Protein AF-A0A2A2Q974-F1 (afdb_monomer)

Secondary structure (DSSP, 8-state):
--------------HHHHHHHHHHHHHHHHHHHHHHHHHHHHHHHHHHHHHHHTHHHHHHHHHHHHHHHHHHHHHHHHHHH--TTTHHHHHHHHHHHHHHHHHHHHHHHTT---HHHHHHHHHHHHHHHHHHHHHHHHHHHHHTT-HHHHHHHIIIIIHHHHHHHHHHHHHHHHHHHHHHHHHHHHHHHHHHHHHHHHHHHHHHHHHHHHHHHHHHHHHHHHHHHHHHHHHHHHHHHHHHHHHHHHHHHHHHHHHHHHHHHHHHHHHHHHHHHHHHHHHHHHHHHHHHHHHHHHHHHHHHHHHHHHHHHHHHHHHHHHHHHHHHHHHHHHHHHHHHHHHHHHHHHHHHHTGGGGHHHHHHHHHHHHHHHHHHHHHHHHHHHHHHHHHHHHHHHHHHHHHHHHHHHHHHHHHHHHHHHHHHHHHHHHHHHHHHHHHHHHHHHHHHHHHHHHHHHHHHHHHHHHHHHHHHHHHHHHHHHHHHT-----------------------------PPPPP----------------------------------

Solvent-accessible surface area (backbone atoms only — not comparable to full-atom values): 29443 Å² total; per-residue (Å²): 136,85,81,81,78,80,79,78,78,68,84,76,75,49,73,67,56,50,53,51,49,45,52,50,53,48,51,52,48,53,50,54,52,52,53,53,53,51,54,46,49,54,53,45,51,52,47,52,51,48,41,67,60,39,34,51,56,48,46,54,52,50,53,53,50,50,52,46,52,54,48,52,56,49,49,56,56,49,54,70,73,45,54,89,85,52,40,68,59,52,52,52,52,48,54,49,48,56,51,48,46,52,49,54,52,54,57,51,60,74,58,62,78,52,70,69,59,49,53,53,48,55,54,39,52,54,31,45,51,52,22,52,52,36,47,51,56,31,53,54,27,48,76,70,68,36,56,72,63,20,53,54,37,44,77,40,57,27,47,53,26,46,50,53,33,52,55,44,52,52,50,52,46,54,48,28,50,50,52,44,52,50,45,51,51,50,43,52,53,47,51,53,52,43,52,53,50,52,51,53,50,51,53,50,45,51,52,53,46,53,53,44,49,53,53,48,53,53,57,49,41,60,50,51,53,52,51,39,48,51,51,38,55,49,23,53,50,44,29,52,53,17,53,51,47,24,53,51,17,52,51,43,30,51,50,26,53,54,48,50,54,53,49,52,54,49,49,55,51,47,53,52,50,40,53,48,24,51,50,45,27,54,48,25,55,51,52,41,53,52,35,52,53,52,34,54,52,31,54,49,50,31,52,53,32,51,53,49,32,52,52,32,51,49,52,33,52,53,36,56,51,49,43,51,52,37,49,51,49,32,52,50,19,51,52,44,30,53,52,19,49,54,44,28,53,53,16,62,71,53,46,87,83,16,54,72,52,27,54,53,17,50,51,48,25,52,50,19,51,52,48,30,52,53,27,52,56,49,39,55,52,36,53,52,48,38,53,52,30,53,51,48,32,54,52,30,53,51,50,30,54,50,29,54,49,48,38,54,52,37,49,54,50,41,54,54,32,52,50,50,27,50,53,21,50,52,48,37,55,50,47,52,52,49,50,54,52,52,57,53,49,49,54,50,34,52,51,46,27,52,51,16,53,53,45,22,53,52,18,54,51,47,27,50,51,21,52,52,52,39,52,51,38,51,54,51,32,57,74,62,64,53,70,76,73,75,69,77,73,79,75,86,76,78,74,72,78,78,71,82,79,76,81,83,74,81,75,77,82,78,78,83,79,84,87,85,82,91,80,89,83,89,90,83,84,90,80,88,89,80,89,86,88,79,85,90,80,88,76,91,74,93,78,80,87,84,79,87,133

Structure (mmCIF, N/CA/C/O backbone):
data_AF-A0A2A2Q974-F1
#
_entry.id   AF-A0A2A2Q974-F1
#
loop_
_atom_site.group_PDB
_atom_site.id
_atom_site.type_symbol
_atom_site.label_atom_id
_atom_site.label_alt_id
_atom_site.label_comp_id
_atom_site.label_asym_id
_atom_site.label_entity_id
_atom_site.label_seq_id
_atom_site.pdbx_PDB_ins_code
_atom_site.Cartn_x
_atom_site.Cartn_y
_atom_site.Cartn_z
_atom_site.occupancy
_atom_site.B_iso_or_equiv
_atom_site.auth_seq_id
_atom_site.auth_comp_id
_atom_site.auth_asym_id
_atom_site.auth_atom_id
_atom_site.pdbx_PDB_model_num
ATOM 1 N N . MET A 1 1 ? 12.291 27.257 -4.466 1.00 40.25 1 MET A N 1
ATOM 2 C CA . MET A 1 1 ? 13.608 27.524 -5.086 1.00 40.25 1 MET A CA 1
ATOM 3 C C . MET A 1 1 ? 13.602 26.882 -6.474 1.00 40.25 1 MET A C 1
ATOM 5 O O . MET A 1 1 ? 13.848 25.695 -6.613 1.00 40.25 1 MET A O 1
ATOM 9 N N . THR A 1 2 ? 13.145 27.624 -7.482 1.00 36.03 2 THR A N 1
ATOM 10 C CA . THR A 1 2 ? 12.893 27.143 -8.851 1.00 36.03 2 THR A CA 1
ATOM 11 C C . THR A 1 2 ? 14.175 27.182 -9.679 1.00 36.03 2 THR A C 1
ATOM 13 O O . THR A 1 2 ? 14.585 28.243 -10.152 1.00 36.03 2 THR A O 1
ATOM 16 N N . LEU A 1 3 ? 14.817 26.025 -9.848 1.00 39.03 3 LEU A N 1
ATOM 17 C CA . LEU A 1 3 ? 15.963 25.846 -10.739 1.00 39.03 3 LEU A CA 1
ATOM 18 C C . LEU A 1 3 ? 15.490 25.863 -12.199 1.00 39.03 3 LEU A C 1
ATOM 20 O O . LEU A 1 3 ? 14.920 24.901 -12.708 1.00 39.03 3 LEU A O 1
ATOM 24 N N . ARG A 1 4 ? 15.740 26.987 -12.875 1.00 38.50 4 ARG A N 1
ATOM 25 C CA . ARG A 1 4 ? 15.655 27.132 -14.333 1.00 38.50 4 ARG A CA 1
ATOM 26 C C . ARG A 1 4 ? 16.739 26.250 -14.969 1.00 38.50 4 ARG A C 1
ATOM 28 O O . ARG A 1 4 ? 17.903 26.637 -15.011 1.00 38.50 4 ARG A O 1
ATOM 35 N N . GLN A 1 5 ? 16.364 25.072 -15.466 1.00 41.66 5 GLN A N 1
ATOM 36 C CA . GLN A 1 5 ? 17.206 24.307 -16.386 1.00 41.66 5 GLN A CA 1
ATOM 37 C C . GLN A 1 5 ? 17.213 25.007 -17.747 1.00 41.66 5 GLN A C 1
ATOM 39 O O . GLN A 1 5 ? 16.210 25.057 -18.457 1.00 41.66 5 GLN A O 1
ATOM 44 N N . THR A 1 6 ? 18.362 25.564 -18.111 1.00 40.44 6 THR A N 1
ATOM 45 C CA . THR A 1 6 ? 18.659 26.034 -19.461 1.00 40.44 6 THR A CA 1
ATOM 46 C C . THR A 1 6 ? 18.833 24.820 -20.376 1.00 40.44 6 THR A C 1
ATOM 48 O O . THR A 1 6 ? 19.889 24.194 -20.438 1.00 40.44 6 THR A O 1
ATOM 51 N N . SER A 1 7 ? 17.773 24.456 -21.097 1.00 39.75 7 SER A N 1
ATOM 52 C CA . SER A 1 7 ? 17.833 23.449 -22.154 1.00 39.75 7 SER A CA 1
ATOM 53 C C . SER A 1 7 ? 18.648 23.994 -23.330 1.00 39.75 7 SER A C 1
ATOM 55 O O . SER A 1 7 ? 18.112 24.672 -24.208 1.00 39.75 7 SER A O 1
ATOM 57 N N . SER A 1 8 ? 19.952 23.707 -23.363 1.00 40.97 8 SER A N 1
ATOM 58 C CA . SER A 1 8 ? 20.719 23.827 -24.603 1.00 40.97 8 SER A CA 1
ATOM 59 C C . SER A 1 8 ? 20.231 22.739 -25.564 1.00 40.97 8 SER A C 1
ATOM 61 O O . SER A 1 8 ? 20.588 21.563 -25.482 1.00 40.97 8 SER A O 1
ATOM 63 N N . THR A 1 9 ? 19.336 23.122 -26.467 1.00 42.88 9 THR A N 1
ATOM 64 C CA . THR A 1 9 ? 18.876 22.308 -27.592 1.00 42.88 9 THR A CA 1
ATOM 65 C C . THR A 1 9 ? 20.004 22.185 -28.612 1.00 42.88 9 THR A C 1
ATOM 67 O O . THR A 1 9 ? 19.962 22.729 -29.713 1.00 42.88 9 THR A O 1
ATOM 70 N N . SER A 1 10 ? 21.050 21.434 -28.255 1.00 47.22 10 SER A N 1
ATOM 71 C CA . SER A 1 10 ? 21.909 20.836 -29.271 1.00 47.22 10 SER A CA 1
ATOM 72 C C . SER A 1 10 ? 21.010 19.945 -30.127 1.00 47.22 10 SER A C 1
ATOM 74 O O . SER A 1 10 ? 20.314 19.066 -29.621 1.00 47.22 10 SER A O 1
ATOM 76 N N . ARG A 1 11 ? 20.929 20.248 -31.422 1.00 54.28 11 ARG A N 1
ATOM 77 C CA . ARG A 1 11 ? 20.087 19.542 -32.390 1.00 54.28 11 ARG A CA 1
ATOM 78 C C . ARG A 1 11 ? 20.587 18.098 -32.470 1.00 54.28 11 ARG A C 1
ATOM 80 O O . ARG A 1 11 ? 21.534 17.800 -33.194 1.00 54.28 11 ARG A O 1
ATOM 87 N N . THR A 1 12 ? 20.026 17.210 -31.655 1.00 67.12 12 THR A N 1
ATOM 88 C CA . THR A 1 12 ? 20.471 15.822 -31.559 1.00 67.12 12 THR A CA 1
ATOM 89 C C . THR A 1 12 ? 20.022 15.087 -32.813 1.00 67.12 12 THR A C 1
ATOM 91 O O . THR A 1 12 ? 18.845 14.826 -33.039 1.00 67.12 12 THR A O 1
ATOM 94 N N . TRP A 1 13 ? 20.979 14.765 -33.679 1.00 74.75 13 TRP A N 1
ATOM 95 C CA . TRP A 1 13 ? 20.708 13.972 -34.872 1.00 74.75 13 TRP A CA 1
ATOM 96 C C . TRP A 1 13 ? 20.152 12.602 -34.475 1.00 74.75 13 TRP A C 1
ATOM 98 O O . TRP A 1 13 ? 20.761 11.907 -33.650 1.00 74.75 13 TRP A O 1
ATOM 108 N N . THR A 1 14 ? 19.035 12.204 -35.088 1.00 84.19 14 THR A N 1
ATOM 109 C CA . THR A 1 14 ? 18.450 10.864 -34.924 1.00 84.19 14 THR A CA 1
ATOM 110 C C . THR A 1 14 ? 19.392 9.788 -35.473 1.00 84.19 14 THR A C 1
ATOM 112 O O . THR A 1 14 ? 20.227 10.074 -36.333 1.00 84.19 14 THR A O 1
ATOM 115 N N . ILE A 1 15 ? 19.256 8.535 -35.019 1.00 82.31 15 ILE A N 1
ATOM 116 C CA . ILE A 1 15 ? 20.049 7.409 -35.554 1.00 82.31 15 ILE A CA 1
ATOM 117 C C . ILE A 1 15 ? 19.861 7.299 -37.077 1.00 82.31 15 ILE A C 1
ATOM 119 O O . ILE A 1 15 ? 20.847 7.185 -37.804 1.00 82.31 15 ILE A O 1
ATOM 123 N N . LYS A 1 16 ? 18.621 7.456 -37.565 1.00 85.38 16 LYS A N 1
ATOM 124 C CA . LYS A 1 16 ? 18.297 7.498 -38.999 1.00 85.38 16 LYS A CA 1
ATOM 125 C C . LYS A 1 16 ? 19.097 8.576 -39.732 1.00 85.38 16 LYS A C 1
ATOM 127 O O . LYS A 1 16 ? 19.709 8.281 -40.752 1.00 85.38 16 LYS A O 1
ATOM 132 N N . SER A 1 17 ? 19.134 9.803 -39.207 1.00 83.62 17 SER A N 1
ATOM 133 C CA . SER A 1 17 ? 19.871 10.916 -39.823 1.00 83.62 17 SER A CA 1
ATOM 134 C C . SER A 1 17 ? 21.378 10.650 -39.884 1.00 83.62 17 SER A C 1
ATOM 136 O O . SER A 1 17 ? 22.016 10.993 -40.873 1.00 83.62 17 SER A O 1
ATOM 138 N N . ARG A 1 18 ? 21.951 10.012 -38.855 1.00 83.19 18 ARG A N 1
ATOM 139 C CA . ARG A 1 18 ? 23.387 9.678 -38.811 1.00 83.19 18 ARG A CA 1
ATOM 140 C C . ARG A 1 18 ? 23.758 8.618 -39.843 1.00 83.19 18 ARG A C 1
ATOM 142 O O . ARG A 1 18 ? 24.744 8.783 -40.552 1.00 83.19 18 ARG A O 1
ATOM 149 N N . ILE A 1 19 ? 22.954 7.558 -39.942 1.00 86.56 19 ILE A N 1
ATOM 150 C CA . ILE A 1 19 ? 23.155 6.486 -40.925 1.00 86.56 19 ILE A CA 1
ATOM 151 C C . ILE A 1 19 ? 22.979 7.035 -42.345 1.00 86.56 19 ILE A C 1
ATOM 153 O O . ILE A 1 19 ? 23.847 6.824 -43.188 1.00 86.56 19 ILE A O 1
ATOM 157 N N . ALA A 1 20 ? 21.909 7.799 -42.594 1.00 86.06 20 ALA A N 1
ATOM 158 C CA . ALA A 1 20 ? 21.646 8.404 -43.899 1.00 86.06 20 ALA A CA 1
ATOM 159 C C . ALA A 1 20 ? 22.788 9.327 -44.350 1.00 86.06 20 ALA A C 1
ATOM 161 O O . ALA A 1 20 ? 23.184 9.281 -45.509 1.00 86.06 20 ALA A O 1
ATOM 162 N N . PHE A 1 21 ? 23.359 10.116 -43.436 1.00 85.81 21 PHE A N 1
ATOM 163 C CA . PHE A 1 21 ? 24.508 10.970 -43.739 1.00 85.81 21 PHE A CA 1
ATOM 164 C C . PHE A 1 21 ? 25.777 10.174 -44.047 1.00 85.81 21 PHE A C 1
ATOM 166 O O . PHE A 1 21 ? 26.492 10.520 -44.982 1.00 85.81 21 PHE A O 1
ATOM 173 N N . GLY A 1 22 ? 26.028 9.081 -43.319 1.00 84.94 22 GLY A N 1
ATOM 174 C CA . GLY A 1 22 ? 27.122 8.160 -43.632 1.00 84.94 22 GLY A CA 1
ATOM 175 C C . GLY A 1 22 ? 27.009 7.592 -45.048 1.00 84.94 22 GLY A C 1
ATOM 176 O O . GLY A 1 22 ? 27.948 7.712 -45.830 1.00 84.94 22 GLY A O 1
ATOM 177 N N . PHE A 1 23 ? 25.842 7.046 -45.406 1.00 87.25 23 PHE A N 1
ATOM 178 C CA . PHE A 1 23 ? 25.598 6.504 -46.749 1.00 87.25 23 PHE A CA 1
ATOM 179 C C . PHE A 1 23 ? 25.641 7.574 -47.844 1.00 87.25 23 PHE A C 1
ATOM 181 O O . PHE A 1 23 ? 26.227 7.333 -48.897 1.00 87.25 23 PHE A O 1
ATOM 188 N N . ALA A 1 24 ? 25.071 8.757 -47.599 1.00 87.12 24 ALA A N 1
ATOM 189 C CA . ALA A 1 24 ? 25.131 9.869 -48.543 1.00 87.12 24 ALA A CA 1
ATOM 190 C C . ALA A 1 24 ? 26.581 10.313 -48.796 1.00 87.12 24 ALA A C 1
ATOM 192 O O . ALA A 1 24 ? 26.959 10.528 -49.943 1.00 87.12 24 ALA A O 1
ATOM 193 N N . GLY A 1 25 ? 27.410 10.383 -47.748 1.00 83.06 25 GLY A N 1
ATOM 194 C CA . GLY A 1 25 ? 28.831 10.711 -47.871 1.00 83.06 25 GLY A CA 1
ATOM 195 C C . GLY A 1 25 ? 29.598 9.709 -48.737 1.00 83.06 25 GLY A C 1
ATOM 196 O O . GLY A 1 25 ? 30.344 10.116 -49.625 1.00 83.06 25 GLY A O 1
ATOM 197 N N . VAL A 1 26 ? 29.367 8.407 -48.533 1.00 85.56 26 VAL A N 1
ATOM 198 C CA . VAL A 1 26 ? 29.970 7.349 -49.364 1.00 85.56 26 VAL A CA 1
ATOM 199 C C . VAL A 1 26 ? 29.505 7.465 -50.816 1.00 85.56 26 VAL A C 1
ATOM 201 O O . VAL A 1 26 ? 30.330 7.454 -51.723 1.00 85.56 26 VAL A O 1
ATOM 204 N N . MET A 1 27 ? 28.202 7.648 -51.043 1.00 86.88 27 MET A N 1
ATOM 205 C CA . MET A 1 27 ? 27.628 7.754 -52.388 1.00 86.88 27 MET A CA 1
ATOM 206 C C . MET A 1 27 ? 28.193 8.949 -53.167 1.00 86.88 27 MET A C 1
ATOM 208 O O . MET A 1 27 ? 28.569 8.799 -54.327 1.00 86.88 27 MET A O 1
ATOM 212 N N . VAL A 1 28 ? 28.311 10.117 -52.527 1.00 86.75 28 VAL A N 1
ATOM 213 C CA . VAL A 1 28 ? 28.913 11.314 -53.139 1.00 86.75 28 VAL A CA 1
ATOM 214 C C . VAL A 1 28 ? 30.382 11.072 -53.492 1.00 86.75 28 VAL A C 1
ATOM 216 O O . VAL A 1 28 ? 30.805 11.428 -54.591 1.00 86.75 28 VAL A O 1
ATOM 219 N N . ALA A 1 29 ? 31.152 10.425 -52.609 1.00 82.94 29 ALA A N 1
ATOM 220 C CA . ALA A 1 29 ? 32.548 10.089 -52.886 1.00 82.94 29 ALA A CA 1
ATOM 221 C C . ALA A 1 29 ? 32.683 9.123 -54.077 1.00 82.94 29 ALA A C 1
ATOM 223 O O . ALA A 1 29 ? 33.518 9.339 -54.954 1.00 82.94 29 ALA A O 1
ATOM 224 N N . THR A 1 30 ? 31.832 8.095 -54.159 1.00 85.44 30 THR A N 1
ATOM 225 C CA . THR A 1 30 ? 31.823 7.150 -55.286 1.00 85.44 30 THR A CA 1
ATOM 226 C C . THR A 1 30 ? 31.438 7.828 -56.602 1.00 85.44 30 THR A C 1
ATOM 228 O O . THR A 1 30 ? 32.096 7.600 -57.616 1.00 85.44 30 THR A O 1
ATOM 231 N N . LEU A 1 31 ? 30.420 8.697 -56.598 1.00 88.06 31 LEU A N 1
ATOM 232 C CA . LEU A 1 31 ? 30.006 9.448 -57.788 1.00 88.06 31 LEU A CA 1
ATOM 233 C C . LEU A 1 31 ? 31.107 10.395 -58.282 1.00 88.06 31 LEU A C 1
ATOM 235 O O . LEU A 1 31 ? 31.348 10.470 -59.485 1.00 88.06 31 LEU A O 1
ATOM 239 N N . ALA A 1 32 ? 31.811 11.072 -57.370 1.00 84.75 32 ALA A N 1
ATOM 240 C CA . ALA A 1 32 ? 32.927 11.948 -57.721 1.00 84.75 32 ALA A CA 1
ATOM 241 C C . ALA A 1 32 ? 34.085 11.178 -58.382 1.00 84.75 32 ALA A C 1
ATOM 243 O O . ALA A 1 32 ? 34.639 11.641 -59.381 1.00 84.75 32 ALA A O 1
ATOM 244 N N . LEU A 1 33 ? 34.419 9.983 -57.875 1.00 84.94 33 LEU A N 1
ATOM 245 C CA . LEU A 1 33 ? 35.427 9.111 -58.490 1.00 84.94 33 LEU A CA 1
ATOM 246 C C . LEU A 1 33 ? 34.997 8.625 -59.877 1.00 84.94 33 LEU A C 1
ATOM 248 O O . LEU A 1 33 ? 35.803 8.651 -60.806 1.00 84.94 33 LEU A O 1
ATOM 252 N N . GLY A 1 34 ? 33.729 8.230 -60.028 1.00 85.62 34 GLY A N 1
ATOM 253 C CA . GLY A 1 34 ? 33.171 7.815 -61.315 1.00 85.62 34 GLY A CA 1
ATOM 254 C C . GLY A 1 34 ? 33.215 8.930 -62.363 1.00 85.62 34 GLY A C 1
ATOM 255 O O . GLY A 1 34 ? 33.666 8.701 -63.483 1.00 85.62 34 GLY A O 1
ATOM 256 N N . ALA A 1 35 ? 32.823 10.153 -61.990 1.00 86.69 35 ALA A N 1
ATOM 257 C CA . ALA A 1 35 ? 32.863 11.313 -62.881 1.00 86.69 35 ALA A CA 1
ATOM 258 C C . ALA A 1 35 ? 34.295 11.661 -63.325 1.00 86.69 35 ALA A C 1
ATOM 260 O O . ALA A 1 35 ? 34.532 11.935 -64.501 1.00 86.69 35 ALA A O 1
ATOM 261 N N . ALA A 1 36 ? 35.264 11.602 -62.408 1.00 83.06 36 ALA A N 1
ATOM 262 C CA . ALA A 1 36 ? 36.665 11.860 -62.730 1.00 83.06 36 ALA A CA 1
ATOM 263 C C . ALA A 1 36 ? 37.275 10.781 -63.641 1.00 83.06 36 ALA A C 1
ATOM 265 O O . ALA A 1 36 ? 38.030 11.110 -64.556 1.00 83.06 36 ALA A O 1
ATOM 266 N N . ALA A 1 37 ? 36.931 9.506 -63.429 1.00 84.25 37 ALA A N 1
ATOM 267 C CA . ALA A 1 37 ? 37.347 8.424 -64.319 1.00 84.25 37 ALA A CA 1
ATOM 268 C C . ALA A 1 37 ? 36.785 8.626 -65.735 1.00 84.25 37 ALA A C 1
ATOM 270 O O . ALA A 1 37 ? 37.525 8.520 -66.710 1.00 84.25 37 ALA A O 1
ATOM 271 N N . PHE A 1 38 ? 35.504 8.995 -65.843 1.00 87.19 38 PHE A N 1
ATOM 272 C CA . PHE A 1 38 ? 34.863 9.277 -67.128 1.00 87.19 38 PHE A CA 1
ATOM 273 C C . PHE A 1 38 ? 35.529 10.446 -67.870 1.00 87.19 38 PHE A C 1
ATOM 275 O O . PHE A 1 38 ? 35.791 10.348 -69.065 1.00 87.19 38 PHE A O 1
ATOM 282 N N . TYR A 1 39 ? 35.886 11.518 -67.155 1.00 85.62 39 TYR A N 1
ATOM 283 C CA . TYR A 1 39 ? 36.613 12.656 -67.729 1.00 85.62 39 TYR A CA 1
ATOM 284 C C . TYR A 1 39 ? 37.983 12.264 -68.307 1.00 85.62 39 TYR A C 1
ATOM 286 O O . TYR A 1 39 ? 38.376 12.750 -69.365 1.00 85.62 39 TYR A O 1
ATOM 294 N N . GLN A 1 40 ? 38.716 11.369 -67.639 1.00 83.88 40 GLN A N 1
ATOM 295 C CA . GLN A 1 40 ? 40.012 10.903 -68.141 1.00 83.88 40 GLN A CA 1
ATOM 296 C C . GLN A 1 40 ? 39.860 9.981 -69.358 1.00 83.88 40 GLN A C 1
ATOM 298 O O . GLN A 1 40 ? 40.668 10.079 -70.279 1.00 83.88 40 GLN A O 1
ATOM 303 N N . PHE A 1 41 ? 38.816 9.145 -69.405 1.00 85.62 41 PHE A N 1
ATOM 304 C CA . PHE A 1 41 ? 38.510 8.342 -70.594 1.00 85.62 41 PHE A CA 1
ATOM 305 C C . PHE A 1 41 ? 38.179 9.209 -71.812 1.00 85.62 41 PHE A C 1
ATOM 307 O O . PHE A 1 41 ? 38.731 8.960 -72.877 1.00 85.62 41 PHE A O 1
ATOM 314 N N . ASP A 1 42 ? 37.363 10.255 -71.650 1.00 86.81 42 ASP A N 1
ATOM 315 C CA . ASP A 1 42 ? 37.036 11.201 -72.731 1.00 86.81 42 ASP A CA 1
ATOM 316 C C . ASP A 1 42 ? 38.287 11.905 -73.290 1.00 86.81 42 ASP A C 1
ATOM 318 O O . ASP A 1 42 ? 38.416 12.106 -74.497 1.00 86.81 42 ASP A O 1
ATOM 322 N N . ARG A 1 43 ? 39.262 12.236 -72.432 1.00 83.81 43 ARG A N 1
ATOM 323 C CA . ARG A 1 43 ? 40.539 12.807 -72.886 1.00 83.81 43 ARG A CA 1
ATOM 324 C C . ARG A 1 43 ? 41.372 11.819 -73.696 1.00 83.81 43 ARG A C 1
ATOM 326 O O . ARG A 1 43 ? 41.928 12.214 -74.716 1.00 83.81 43 ARG A O 1
ATOM 333 N N . VAL A 1 44 ? 41.464 10.566 -73.251 1.00 86.50 44 VAL A N 1
ATOM 334 C CA . VAL A 1 44 ? 42.185 9.521 -73.993 1.00 86.50 44 VAL A CA 1
ATOM 335 C C . VAL A 1 44 ? 41.509 9.270 -75.340 1.00 86.50 44 VAL A C 1
ATOM 337 O O . VAL A 1 44 ? 42.194 9.269 -76.355 1.00 86.50 44 VAL A O 1
ATOM 340 N N . ASP A 1 45 ? 40.179 9.155 -75.364 1.00 86.25 45 ASP A N 1
ATOM 341 C CA . ASP A 1 45 ? 39.389 8.947 -76.584 1.00 86.25 45 ASP A CA 1
ATOM 342 C C . ASP A 1 45 ? 39.640 10.039 -77.636 1.00 86.25 45 ASP A C 1
ATOM 344 O O . ASP A 1 45 ? 39.917 9.738 -78.800 1.00 86.25 45 ASP A O 1
ATOM 348 N N . LYS A 1 46 ? 39.661 11.311 -77.217 1.00 86.12 46 LYS A N 1
ATOM 349 C CA . LYS A 1 46 ? 39.974 12.447 -78.099 1.00 86.12 46 LYS A CA 1
ATOM 350 C C . LYS A 1 46 ? 41.383 12.370 -78.685 1.00 86.12 46 LYS A C 1
ATOM 352 O O . LYS A 1 46 ? 41.541 12.559 -79.890 1.00 86.12 46 LYS A O 1
ATOM 357 N N . THR A 1 47 ? 42.400 12.076 -77.873 1.00 83.88 47 THR A N 1
ATOM 358 C CA . THR A 1 47 ? 43.788 11.985 -78.360 1.00 83.88 47 THR A CA 1
ATOM 359 C C . THR A 1 47 ? 44.004 10.752 -79.242 1.00 83.88 47 THR A C 1
ATOM 361 O O . THR A 1 47 ? 44.690 10.834 -80.259 1.00 83.88 47 THR A O 1
ATOM 364 N N . THR A 1 48 ? 43.377 9.618 -78.920 1.00 83.62 48 THR A N 1
ATOM 365 C CA . THR A 1 48 ? 43.409 8.412 -79.761 1.00 83.62 48 THR A CA 1
ATOM 366 C C . THR A 1 48 ? 42.708 8.644 -81.101 1.00 83.62 48 THR A C 1
ATOM 368 O O . THR A 1 48 ? 43.239 8.260 -82.140 1.00 83.62 48 THR A O 1
ATOM 371 N N . THR A 1 49 ? 41.562 9.328 -81.103 1.00 85.62 49 THR A N 1
ATOM 372 C CA . THR A 1 49 ? 40.847 9.704 -82.334 1.00 85.62 49 THR A CA 1
ATOM 373 C C . THR A 1 49 ? 41.673 10.664 -83.192 1.00 85.62 49 THR A C 1
ATOM 375 O O . THR A 1 49 ? 41.722 10.509 -84.410 1.00 85.62 49 THR A O 1
ATOM 378 N N . PHE A 1 50 ? 42.374 11.619 -82.572 1.00 84.31 50 PHE A N 1
ATOM 379 C CA . PHE A 1 50 ? 43.321 12.493 -83.268 1.00 84.31 50 PHE A CA 1
ATOM 380 C C . PHE A 1 50 ? 44.442 11.691 -83.948 1.00 84.31 50 PHE A C 1
ATOM 382 O O . PHE A 1 50 ? 44.700 11.890 -85.132 1.00 84.31 50 PHE A O 1
ATOM 389 N N . MET A 1 51 ? 45.049 10.725 -83.246 1.00 82.12 51 MET A N 1
ATOM 390 C CA . MET A 1 51 ? 46.070 9.847 -83.834 1.00 82.12 51 MET A CA 1
ATOM 391 C C . MET A 1 51 ? 45.548 9.020 -85.012 1.00 82.12 51 MET A C 1
ATOM 393 O O . MET A 1 51 ? 46.250 8.876 -86.012 1.00 82.12 51 MET A O 1
ATOM 397 N N . ALA A 1 52 ? 44.341 8.464 -84.886 1.00 82.31 52 ALA A N 1
ATOM 398 C CA . ALA A 1 52 ? 43.748 7.594 -85.896 1.00 82.31 52 ALA A CA 1
ATOM 399 C C . ALA A 1 52 ? 43.391 8.334 -87.193 1.00 82.31 52 ALA A C 1
ATOM 401 O O . ALA A 1 52 ? 43.426 7.725 -88.260 1.00 82.31 52 ALA A O 1
ATOM 402 N N . ASN A 1 53 ? 43.053 9.622 -87.101 1.00 80.56 53 ASN A N 1
ATOM 403 C CA . ASN A 1 53 ? 42.555 10.391 -88.239 1.00 80.56 53 ASN A CA 1
ATOM 404 C C . ASN A 1 53 ? 43.617 11.233 -88.949 1.00 80.56 53 ASN A C 1
ATOM 406 O O . ASN A 1 53 ? 43.394 11.559 -90.109 1.00 80.56 53 ASN A O 1
ATOM 410 N N . ASP A 1 54 ? 44.723 11.602 -88.291 1.00 76.00 54 ASP A N 1
ATOM 411 C CA . ASP A 1 54 ? 45.661 12.573 -88.873 1.00 76.00 54 ASP A CA 1
ATOM 412 C C . ASP A 1 54 ? 47.123 12.051 -88.932 1.00 76.00 54 ASP A C 1
ATOM 414 O O . ASP A 1 54 ? 47.504 11.556 -90.000 1.00 76.00 54 ASP A O 1
ATOM 418 N N . PRO A 1 55 ? 47.927 11.968 -87.845 1.00 77.88 55 PRO A N 1
ATOM 419 C CA . PRO A 1 55 ? 49.346 11.597 -87.966 1.00 77.88 55 PRO A CA 1
ATOM 420 C C . PRO A 1 55 ? 49.613 10.206 -88.565 1.00 77.88 55 PRO A C 1
ATOM 422 O O . PRO A 1 55 ? 50.618 9.998 -89.252 1.00 77.88 55 PRO A O 1
ATOM 425 N N . TYR A 1 56 ? 48.751 9.222 -88.270 1.00 80.56 56 TYR A N 1
ATOM 426 C CA . TYR A 1 56 ? 48.959 7.839 -88.711 1.00 80.56 56 TYR A CA 1
ATOM 427 C C . TYR A 1 56 ? 48.648 7.631 -90.202 1.00 80.56 56 TYR A C 1
ATOM 429 O O . TYR A 1 56 ? 49.564 7.215 -90.919 1.00 80.56 56 TYR A O 1
ATOM 437 N N . PRO A 1 57 ? 47.438 7.954 -90.715 1.00 82.25 57 PRO A N 1
ATOM 438 C CA . PRO A 1 57 ? 47.189 7.935 -92.157 1.00 82.25 57 PRO A CA 1
ATOM 439 C C . PRO A 1 57 ? 48.177 8.818 -92.918 1.00 82.25 57 PRO A C 1
ATOM 441 O O . PRO A 1 57 ? 48.620 8.443 -94.003 1.00 82.25 57 PRO A O 1
ATOM 444 N N . GLY A 1 58 ? 48.572 9.947 -92.320 1.00 80.62 58 GLY A N 1
ATOM 445 C CA . GLY A 1 58 ? 49.470 10.876 -92.975 1.00 80.62 58 GLY A CA 1
ATOM 446 C C . GLY A 1 58 ? 50.879 10.360 -93.199 1.00 80.62 58 GLY A C 1
ATOM 447 O O . GLY A 1 58 ? 51.423 10.468 -94.297 1.00 80.62 58 GLY A O 1
ATOM 448 N N . THR A 1 59 ? 51.436 9.683 -92.198 1.00 82.56 59 THR A N 1
ATOM 449 C CA . THR A 1 59 ? 52.735 9.015 -92.330 1.00 82.56 59 THR A CA 1
ATOM 450 C C . THR A 1 59 ? 52.702 7.949 -93.432 1.00 82.56 59 THR A C 1
ATOM 452 O O . THR A 1 59 ? 53.619 7.884 -94.246 1.00 82.56 59 THR A O 1
ATOM 455 N N . VAL A 1 60 ? 51.639 7.135 -93.494 1.00 84.19 60 VAL A N 1
ATOM 456 C CA . VAL A 1 60 ? 51.496 6.080 -94.518 1.00 84.19 60 VAL A CA 1
ATOM 457 C C . VAL A 1 60 ? 51.447 6.678 -95.924 1.00 84.19 60 VAL A C 1
ATOM 459 O O . VAL A 1 60 ? 52.170 6.229 -96.810 1.00 84.19 60 VAL A O 1
ATOM 462 N N . ALA A 1 61 ? 50.642 7.718 -96.124 1.00 82.75 61 ALA A N 1
ATOM 463 C CA . ALA A 1 61 ? 50.472 8.318 -97.439 1.00 82.75 61 ALA A CA 1
ATOM 464 C C . ALA A 1 61 ? 51.705 9.104 -97.918 1.00 82.75 61 ALA A C 1
ATOM 466 O O . ALA A 1 61 ? 51.983 9.136 -99.117 1.00 82.75 61 ALA A O 1
ATOM 467 N N . ILE A 1 62 ? 52.473 9.708 -97.003 1.00 85.00 62 ILE A N 1
ATOM 468 C CA . ILE A 1 62 ? 53.754 10.344 -97.342 1.00 85.00 62 ILE A CA 1
ATOM 469 C C . ILE A 1 62 ? 54.756 9.297 -97.848 1.00 85.00 62 ILE A C 1
ATOM 471 O O . ILE A 1 62 ? 55.374 9.533 -98.884 1.00 85.00 62 ILE A O 1
ATOM 475 N N . TYR A 1 63 ? 54.851 8.128 -97.200 1.00 84.62 63 TYR A N 1
ATOM 476 C CA . TYR A 1 63 ? 55.714 7.028 -97.659 1.00 84.62 63 TYR A CA 1
ATOM 477 C C . TYR A 1 63 ? 55.297 6.466 -99.025 1.00 84.62 63 TYR A C 1
ATOM 479 O O . TYR A 1 63 ? 56.147 6.176 -99.873 1.00 84.62 63 TYR A O 1
ATOM 487 N N . GLU A 1 64 ? 53.992 6.309 -99.266 1.00 86.12 64 GLU A N 1
ATOM 488 C CA . GLU A 1 64 ? 53.483 5.892 -100.579 1.00 86.12 64 GLU A CA 1
ATOM 489 C C . GLU A 1 64 ? 53.858 6.909 -101.664 1.00 86.12 64 GLU A C 1
ATOM 491 O O . GLU A 1 64 ? 54.337 6.534 -102.737 1.00 86.12 64 GLU A O 1
ATOM 496 N N . LEU A 1 65 ? 53.699 8.202 -101.370 1.00 85.31 65 LEU A N 1
ATOM 497 C CA . LEU A 1 65 ? 54.035 9.272 -102.299 1.00 85.31 65 LEU A CA 1
ATOM 498 C C . LEU A 1 65 ? 55.546 9.360 -102.559 1.00 85.31 65 LEU A C 1
ATOM 500 O O . LEU A 1 65 ? 55.948 9.484 -103.715 1.00 85.31 65 LEU A O 1
ATOM 504 N N . GLU A 1 66 ? 56.378 9.241 -101.521 1.00 87.12 66 GLU A N 1
ATOM 505 C CA . GLU A 1 66 ? 57.837 9.156 -101.652 1.00 87.12 66 GLU A CA 1
ATOM 506 C C . GLU A 1 66 ? 58.227 8.022 -102.603 1.00 87.12 66 GLU A C 1
ATOM 508 O O . GLU A 1 66 ? 58.980 8.233 -103.554 1.00 87.12 66 GLU A O 1
ATOM 513 N N . THR A 1 67 ? 57.654 6.834 -102.400 1.00 88.00 67 THR A N 1
ATOM 514 C CA . THR A 1 67 ? 57.928 5.649 -103.222 1.00 88.00 67 THR A CA 1
ATOM 515 C C . THR A 1 67 ? 57.596 5.896 -104.697 1.00 88.00 67 THR A C 1
ATOM 517 O O . THR A 1 67 ? 58.394 5.568 -105.577 1.00 88.00 67 THR A O 1
ATOM 520 N N . LEU A 1 68 ? 56.444 6.512 -104.987 1.00 89.19 68 LEU A N 1
ATOM 521 C CA . LEU A 1 68 ? 56.037 6.837 -106.358 1.00 89.19 68 LEU A CA 1
ATOM 522 C C . LEU A 1 68 ? 56.974 7.859 -107.016 1.00 89.19 68 LEU A C 1
ATOM 524 O O . LEU A 1 68 ? 57.358 7.684 -108.172 1.00 89.19 68 LEU A O 1
ATOM 528 N N . ILE A 1 69 ? 57.398 8.884 -106.276 1.00 88.69 69 ILE A N 1
ATOM 529 C CA . ILE A 1 69 ? 58.327 9.916 -106.761 1.00 88.69 69 ILE A CA 1
ATOM 530 C C . ILE A 1 69 ? 59.714 9.320 -107.044 1.00 88.69 69 ILE A C 1
ATOM 532 O O . ILE A 1 69 ? 60.334 9.629 -108.066 1.00 88.69 69 ILE A O 1
ATOM 536 N N . GLN A 1 70 ? 60.200 8.436 -106.169 1.00 89.12 70 GLN A N 1
ATOM 537 C CA . GLN A 1 70 ? 61.460 7.709 -106.352 1.00 89.12 70 GLN A CA 1
ATOM 538 C C . GLN A 1 70 ? 61.415 6.829 -107.609 1.00 89.12 70 GLN A C 1
ATOM 540 O O . GLN A 1 70 ? 62.357 6.843 -108.408 1.00 89.12 70 GLN A O 1
ATOM 545 N N . HIS A 1 71 ? 60.307 6.112 -107.828 1.00 89.44 71 HIS A N 1
ATOM 546 C CA . HIS A 1 71 ? 60.089 5.347 -109.056 1.00 89.44 71 HIS A CA 1
ATOM 547 C C . HIS A 1 71 ? 60.057 6.247 -110.294 1.00 89.44 71 HIS A C 1
ATOM 549 O O . HIS A 1 71 ? 60.764 5.954 -111.252 1.00 89.44 71 HIS A O 1
ATOM 555 N N . HIS A 1 72 ? 59.344 7.376 -110.255 1.00 89.50 72 HIS A N 1
ATOM 556 C CA . HIS A 1 72 ? 59.297 8.338 -111.358 1.00 89.50 72 HIS A CA 1
ATOM 557 C C . HIS A 1 72 ? 60.708 8.823 -111.738 1.00 89.50 72 HIS A C 1
ATOM 559 O O . HIS A 1 72 ? 61.090 8.762 -112.908 1.00 89.50 72 HIS A O 1
ATOM 565 N N . TYR A 1 73 ? 61.538 9.227 -110.771 1.00 90.69 73 TYR A N 1
ATOM 566 C CA . TYR A 1 73 ? 62.926 9.611 -111.061 1.00 90.69 73 TYR A CA 1
ATOM 567 C C . TYR A 1 73 ? 63.732 8.458 -111.671 1.00 90.69 73 TYR A C 1
ATOM 569 O O . TYR A 1 73 ? 64.427 8.651 -112.671 1.00 90.69 73 TYR A O 1
ATOM 577 N N . SER A 1 74 ? 63.601 7.249 -111.114 1.00 88.69 74 SER A N 1
ATOM 578 C CA . SER A 1 74 ? 64.252 6.045 -111.640 1.00 88.69 74 SER A CA 1
ATOM 579 C C . SER A 1 74 ? 63.832 5.738 -113.079 1.00 88.69 74 SER A C 1
ATOM 581 O O . SER A 1 74 ? 64.683 5.447 -113.918 1.00 88.69 74 SER A O 1
ATOM 583 N N . ASP A 1 75 ? 62.548 5.871 -113.406 1.00 89.19 75 ASP A N 1
ATOM 584 C CA . ASP A 1 75 ? 62.023 5.610 -114.744 1.00 89.19 75 ASP A CA 1
ATOM 585 C C . ASP A 1 75 ? 62.525 6.630 -115.770 1.00 89.19 75 ASP A C 1
ATOM 587 O O . ASP A 1 75 ? 62.841 6.247 -116.896 1.00 89.19 75 ASP A O 1
ATOM 591 N N . VAL A 1 76 ? 62.726 7.895 -115.384 1.00 88.50 76 VAL A N 1
ATOM 592 C CA . VAL A 1 76 ? 63.391 8.892 -116.246 1.00 88.50 76 VAL A CA 1
ATOM 593 C C . VAL A 1 76 ? 64.851 8.507 -116.515 1.00 88.50 76 VAL A C 1
ATOM 595 O O . VAL A 1 76 ? 65.321 8.610 -117.652 1.00 88.50 76 VAL A O 1
ATOM 598 N N . LEU A 1 77 ? 65.574 8.007 -115.506 1.00 88.62 77 LEU A N 1
ATOM 599 C CA . LEU A 1 77 ? 66.942 7.503 -115.688 1.00 88.62 77 LEU A CA 1
ATOM 600 C C . LEU A 1 77 ? 66.975 6.246 -116.572 1.00 88.62 77 LEU A C 1
ATOM 602 O O . LEU A 1 77 ? 67.839 6.122 -117.442 1.00 88.62 77 LEU A O 1
ATOM 606 N N . ARG A 1 78 ? 66.014 5.327 -116.404 1.00 88.19 78 ARG A N 1
ATOM 607 C CA . ARG A 1 78 ? 65.850 4.144 -117.267 1.00 88.19 78 ARG A CA 1
ATOM 608 C C . ARG A 1 78 ? 65.540 4.553 -118.706 1.00 88.19 78 ARG A C 1
ATOM 610 O O . ARG A 1 78 ? 66.111 3.978 -119.631 1.00 88.19 78 ARG A O 1
ATOM 617 N N . TYR A 1 79 ? 64.714 5.580 -118.900 1.00 87.81 79 TYR A N 1
ATOM 618 C CA . TYR A 1 79 ? 64.390 6.138 -120.214 1.00 87.81 79 TYR A CA 1
ATOM 619 C C . TYR A 1 79 ? 65.636 6.663 -120.947 1.00 87.81 79 TYR A C 1
ATOM 621 O O . TYR A 1 79 ? 65.770 6.474 -122.156 1.00 87.81 79 TYR A O 1
ATOM 629 N N . GLN A 1 80 ? 66.590 7.259 -120.220 1.00 85.50 80 GLN A N 1
ATOM 630 C CA . GLN A 1 80 ? 67.853 7.757 -120.780 1.00 85.50 80 GLN A CA 1
ATOM 631 C C . GLN A 1 80 ? 68.720 6.649 -121.388 1.00 85.50 80 GLN A C 1
ATOM 633 O O . GLN A 1 80 ? 69.317 6.844 -122.450 1.00 85.50 80 GLN A O 1
ATOM 638 N N . ILE A 1 81 ? 68.810 5.501 -120.716 1.00 86.25 81 ILE A N 1
ATOM 639 C CA . ILE A 1 81 ? 69.678 4.386 -121.124 1.00 86.25 81 ILE A CA 1
ATOM 640 C C . ILE A 1 81 ? 68.977 3.382 -122.048 1.00 86.25 81 ILE A C 1
ATOM 642 O O . ILE A 1 81 ? 69.641 2.523 -122.627 1.00 86.25 81 ILE A O 1
ATOM 646 N N . ALA A 1 82 ? 67.654 3.481 -122.194 1.00 86.25 82 ALA A N 1
ATOM 647 C CA . ALA A 1 82 ? 66.863 2.592 -123.032 1.00 86.25 82 ALA A CA 1
ATOM 648 C C . ALA A 1 82 ? 67.184 2.754 -124.526 1.00 86.25 82 ALA A C 1
ATOM 650 O O . ALA A 1 82 ? 67.398 3.865 -125.033 1.00 86.25 82 ALA A O 1
ATOM 651 N N . ASP A 1 83 ? 67.163 1.630 -125.245 1.00 83.50 83 ASP A N 1
ATOM 652 C CA . ASP A 1 83 ? 67.264 1.613 -126.701 1.00 83.50 83 ASP A CA 1
ATOM 653 C C . ASP A 1 83 ? 65.992 2.163 -127.376 1.00 83.50 83 ASP A C 1
ATOM 655 O O . ASP A 1 83 ? 64.938 2.332 -126.759 1.00 83.50 83 ASP A O 1
ATOM 659 N N . ALA A 1 84 ? 66.086 2.460 -128.674 1.00 78.19 84 ALA A N 1
ATOM 660 C CA . ALA A 1 84 ? 64.979 3.050 -129.426 1.00 78.19 84 ALA A CA 1
ATOM 661 C C . ALA A 1 84 ? 63.738 2.137 -129.525 1.00 78.19 84 ALA A C 1
ATOM 663 O O . ALA A 1 84 ? 62.641 2.645 -129.744 1.00 78.19 84 ALA A O 1
ATOM 664 N N . ALA A 1 85 ? 63.894 0.818 -129.363 1.00 80.81 85 ALA A N 1
ATOM 665 C CA . ALA A 1 85 ? 62.785 -0.134 -129.410 1.00 80.81 85 ALA A CA 1
ATOM 666 C C . ALA A 1 85 ? 61.992 -0.168 -128.091 1.00 80.81 85 ALA A C 1
ATOM 668 O O . ALA A 1 85 ? 60.787 -0.404 -128.112 1.00 80.81 85 ALA A O 1
ATOM 669 N N . THR A 1 86 ? 62.653 0.105 -126.962 1.00 84.69 86 THR A N 1
ATOM 670 C CA . THR A 1 86 ? 62.081 0.006 -125.609 1.00 84.69 86 THR A CA 1
ATOM 671 C C . THR A 1 86 ? 61.467 1.325 -125.120 1.00 84.69 86 THR A C 1
ATOM 673 O O . THR A 1 86 ? 60.551 1.321 -124.296 1.00 84.69 86 THR A O 1
ATOM 676 N N . ARG A 1 87 ? 61.919 2.472 -125.649 1.00 84.44 87 ARG A N 1
ATOM 677 C CA . ARG A 1 87 ? 61.426 3.810 -125.256 1.00 84.44 87 ARG A CA 1
ATOM 678 C C . ARG A 1 87 ? 59.905 4.003 -125.358 1.00 84.44 87 ARG A C 1
ATOM 680 O O . ARG A 1 87 ? 59.354 4.571 -124.422 1.00 84.44 87 ARG A O 1
ATOM 687 N N . PRO A 1 88 ? 59.187 3.536 -126.399 1.00 84.94 88 PRO A N 1
ATOM 688 C CA . PRO A 1 88 ? 57.738 3.744 -126.478 1.00 84.94 88 PRO A CA 1
ATOM 689 C C . PRO A 1 88 ? 56.950 3.111 -125.321 1.00 84.94 88 PRO A C 1
ATOM 691 O O . PRO A 1 88 ? 55.985 3.708 -124.846 1.00 84.94 88 PRO A O 1
ATOM 694 N N . GLU A 1 89 ? 57.367 1.933 -124.843 1.00 84.56 89 GLU A N 1
ATOM 695 C CA . GLU A 1 89 ? 56.698 1.265 -123.719 1.00 84.56 89 GLU A CA 1
ATOM 696 C C . GLU A 1 89 ? 57.043 1.957 -122.391 1.00 84.56 89 GLU A C 1
ATOM 698 O O . GLU A 1 89 ? 56.145 2.261 -121.610 1.00 84.56 89 GLU A O 1
ATOM 703 N N . LEU A 1 90 ? 58.313 2.338 -122.187 1.00 84.56 90 LEU A N 1
ATOM 704 C CA . LEU A 1 90 ? 58.728 3.122 -121.015 1.00 84.56 90 LEU A CA 1
ATOM 705 C C . LEU A 1 90 ? 58.058 4.503 -120.960 1.00 84.56 90 LEU A C 1
ATOM 707 O O . LEU A 1 90 ? 57.722 4.968 -119.878 1.00 84.56 90 LEU A O 1
ATOM 711 N N . ALA A 1 91 ? 57.810 5.154 -122.101 1.00 83.94 91 ALA A N 1
ATOM 712 C CA . ALA A 1 91 ? 57.068 6.417 -122.147 1.00 83.94 91 ALA A CA 1
ATOM 713 C C . ALA A 1 91 ? 55.630 6.248 -121.628 1.00 83.94 91 ALA A C 1
ATOM 715 O O . ALA A 1 91 ? 55.098 7.129 -120.952 1.00 83.94 91 ALA A O 1
ATOM 716 N N . LYS A 1 92 ? 54.997 5.108 -121.929 1.00 86.19 92 LYS A N 1
ATOM 717 C CA . LYS A 1 92 ? 53.647 4.776 -121.465 1.00 86.19 92 LYS A CA 1
ATOM 718 C C . LYS A 1 92 ? 53.628 4.429 -119.975 1.00 86.19 92 LYS A C 1
ATOM 720 O O . LYS A 1 92 ? 52.723 4.888 -119.278 1.00 86.19 92 LYS A O 1
ATOM 725 N N . GLU A 1 93 ? 54.609 3.664 -119.494 1.00 85.25 93 GLU A N 1
ATOM 726 C CA . GLU A 1 93 ? 54.792 3.372 -118.063 1.00 85.25 93 GLU A CA 1
ATOM 727 C C . GLU A 1 93 ? 55.037 4.657 -117.264 1.00 85.25 93 GLU A C 1
ATOM 729 O O . GLU A 1 93 ? 54.323 4.918 -116.300 1.00 85.25 93 GLU A O 1
ATOM 734 N N . LEU A 1 94 ? 55.947 5.516 -117.730 1.00 85.19 94 LEU A N 1
ATOM 735 C CA . LEU A 1 94 ? 56.256 6.805 -117.114 1.00 85.19 94 LEU A CA 1
ATOM 736 C C . LEU A 1 94 ? 55.027 7.726 -117.074 1.00 85.19 94 LEU A C 1
ATOM 738 O O . LEU A 1 94 ? 54.719 8.308 -116.038 1.00 85.19 94 LEU A O 1
ATOM 742 N N . ALA A 1 95 ? 54.265 7.818 -118.168 1.00 84.94 95 ALA A N 1
ATOM 743 C CA . ALA A 1 95 ? 53.027 8.598 -118.194 1.00 84.94 95 ALA A CA 1
ATOM 744 C C . ALA A 1 95 ? 51.956 8.048 -117.230 1.00 84.94 95 ALA A C 1
ATOM 746 O O . ALA A 1 95 ? 51.204 8.824 -116.633 1.00 84.94 95 ALA A O 1
ATOM 747 N N . ALA A 1 96 ? 51.874 6.723 -117.067 1.00 85.38 96 ALA A N 1
ATOM 748 C CA . ALA A 1 96 ? 50.978 6.094 -116.102 1.00 85.38 96 ALA A CA 1
ATOM 749 C C . ALA A 1 96 ? 51.427 6.353 -114.655 1.00 85.38 96 ALA A C 1
ATOM 751 O O . ALA A 1 96 ? 50.588 6.715 -113.832 1.00 85.38 96 ALA A O 1
ATOM 752 N N . ALA A 1 97 ? 52.728 6.248 -114.372 1.00 84.00 97 ALA A N 1
ATOM 753 C CA . ALA A 1 97 ? 53.316 6.526 -113.064 1.00 84.00 97 ALA A CA 1
ATOM 754 C C . ALA A 1 97 ? 53.106 7.988 -112.644 1.00 84.00 97 ALA A C 1
ATOM 756 O O . ALA A 1 97 ? 52.627 8.237 -111.543 1.00 84.00 97 ALA A O 1
ATOM 757 N N . ILE A 1 98 ? 53.336 8.951 -113.546 1.00 83.88 98 ILE A N 1
ATOM 758 C CA . ILE A 1 98 ? 53.070 10.381 -113.302 1.00 83.88 98 ILE A CA 1
ATOM 759 C C . ILE A 1 98 ? 51.596 10.616 -112.946 1.00 83.88 98 ILE A C 1
ATOM 761 O O . ILE A 1 98 ? 51.269 11.391 -112.045 1.00 83.88 98 ILE A O 1
ATOM 765 N N . LYS A 1 99 ? 50.680 9.947 -113.656 1.00 85.69 99 LYS A N 1
ATOM 766 C CA . LYS A 1 99 ? 49.242 10.066 -113.399 1.00 85.69 99 LYS A CA 1
ATOM 767 C C . LYS A 1 99 ? 48.846 9.455 -112.053 1.00 85.69 99 LYS A C 1
ATOM 769 O O . LYS A 1 99 ? 47.985 10.017 -111.376 1.00 85.69 99 LYS A O 1
ATOM 774 N N . ASP A 1 100 ? 49.432 8.319 -111.688 1.00 84.12 100 ASP A N 1
ATOM 775 C CA . ASP A 1 100 ? 49.170 7.654 -110.411 1.00 84.12 100 ASP A CA 1
ATOM 776 C C . ASP A 1 100 ? 49.743 8.460 -109.237 1.00 84.12 100 ASP A C 1
ATOM 778 O O . ASP A 1 100 ? 49.038 8.704 -108.265 1.00 84.12 100 ASP A O 1
ATOM 782 N N . GLU A 1 101 ? 50.951 9.013 -109.383 1.00 84.50 101 GLU A N 1
ATOM 783 C CA . GLU A 1 101 ? 51.564 9.941 -108.423 1.00 84.50 101 GLU A CA 1
ATOM 784 C C . GLU A 1 101 ? 50.682 11.179 -108.181 1.00 84.50 101 GLU A C 1
ATOM 786 O O . GLU A 1 101 ? 50.439 11.574 -107.037 1.00 84.50 101 GLU A O 1
ATOM 791 N N . ALA A 1 102 ? 50.153 11.789 -109.248 1.00 82.31 102 ALA A N 1
ATOM 792 C CA . ALA A 1 102 ? 49.233 12.919 -109.136 1.00 82.31 102 ALA A CA 1
ATOM 793 C C . ALA A 1 102 ? 47.940 12.529 -108.401 1.00 82.31 102 ALA A C 1
ATOM 795 O O . ALA A 1 102 ? 47.534 13.209 -107.461 1.00 82.31 102 ALA A O 1
ATOM 796 N N . LYS A 1 103 ? 47.333 11.399 -108.782 1.00 85.50 103 LYS A N 1
ATOM 797 C CA . LYS A 1 103 ? 46.087 10.907 -108.184 1.00 85.50 103 LYS A CA 1
ATOM 798 C C . LYS A 1 103 ? 46.247 10.566 -106.700 1.00 85.50 103 LYS A C 1
ATOM 800 O O . LYS A 1 103 ? 45.383 10.933 -105.907 1.00 85.50 103 LYS A O 1
ATOM 805 N N . THR A 1 104 ? 47.314 9.863 -106.331 1.00 83.19 104 THR A N 1
ATOM 806 C CA . THR A 1 104 ? 47.594 9.454 -104.947 1.00 83.19 104 THR A CA 1
ATOM 807 C C . THR A 1 104 ? 47.841 10.670 -104.063 1.00 83.19 104 THR A C 1
ATOM 809 O O . THR A 1 104 ? 47.277 10.770 -102.975 1.00 83.19 104 THR A O 1
ATOM 812 N N . ALA A 1 105 ? 48.586 11.658 -104.562 1.00 80.94 105 ALA A N 1
ATOM 813 C CA . ALA A 1 105 ? 48.801 12.897 -103.829 1.00 80.94 105 ALA A CA 1
ATOM 814 C C . ALA A 1 105 ? 47.515 13.723 -103.642 1.00 80.94 105 ALA A C 1
ATOM 816 O O . ALA A 1 105 ? 47.286 14.241 -102.551 1.00 80.94 105 ALA A O 1
ATOM 817 N N . ASP A 1 106 ? 46.656 13.824 -104.662 1.00 80.88 106 ASP A N 1
ATOM 818 C CA . ASP A 1 106 ? 45.385 14.556 -104.560 1.00 80.88 106 ASP A CA 1
ATOM 819 C C . ASP A 1 106 ? 44.400 13.860 -103.605 1.00 80.88 106 ASP A C 1
ATOM 821 O O . ASP A 1 106 ? 43.709 14.517 -102.822 1.00 80.88 106 ASP A O 1
ATOM 825 N N . ALA A 1 107 ? 44.352 12.523 -103.639 1.00 81.00 107 ALA A N 1
ATOM 826 C CA . ALA A 1 107 ? 43.529 11.732 -102.729 1.00 81.00 107 ALA A CA 1
ATOM 827 C C . ALA A 1 107 ? 43.962 11.916 -101.268 1.00 81.00 107 ALA A C 1
ATOM 829 O O . ALA A 1 107 ? 43.109 12.062 -100.393 1.00 81.00 107 ALA A O 1
ATOM 830 N N . TYR A 1 108 ? 45.270 11.962 -101.009 1.00 78.56 108 TYR A N 1
ATOM 831 C CA . TYR A 1 108 ? 45.792 12.183 -99.667 1.00 78.56 108 TYR A CA 1
ATOM 832 C C . TYR A 1 108 ? 45.596 13.632 -99.187 1.00 78.56 108 TYR A C 1
ATOM 834 O O . TYR A 1 108 ? 45.167 13.846 -98.052 1.00 78.56 108 TYR A O 1
ATOM 842 N N . PHE A 1 109 ? 45.774 14.632 -100.060 1.00 75.25 109 PHE A N 1
ATOM 843 C CA . PHE A 1 109 ? 45.481 16.035 -99.732 1.00 75.25 109 PHE A CA 1
ATOM 844 C C . PHE A 1 109 ? 44.043 16.231 -99.223 1.00 75.25 109 PHE A C 1
ATOM 846 O O . PHE A 1 109 ? 43.802 17.000 -98.292 1.00 75.25 109 PHE A O 1
ATOM 853 N N . ALA A 1 110 ? 43.082 15.494 -99.788 1.00 76.56 110 ALA A N 1
ATOM 854 C CA . ALA A 1 110 ? 41.683 15.556 -99.372 1.00 76.56 110 ALA A CA 1
ATOM 855 C C . ALA A 1 110 ? 41.426 15.032 -97.944 1.00 76.56 110 ALA A C 1
ATOM 857 O O . ALA A 1 110 ? 40.373 15.326 -97.377 1.00 76.56 110 ALA A O 1
ATOM 858 N N . THR A 1 111 ? 42.360 14.275 -97.358 1.00 74.00 111 THR A N 1
ATOM 859 C CA . THR A 1 111 ? 42.223 13.685 -96.014 1.00 74.00 111 THR A CA 1
ATOM 860 C C . THR A 1 111 ? 42.851 14.511 -94.886 1.00 74.00 111 THR A C 1
ATOM 862 O O . THR A 1 111 ? 42.640 14.192 -93.721 1.00 74.00 111 THR A O 1
ATOM 865 N N . MET A 1 112 ? 43.563 15.599 -95.198 1.00 77.19 112 MET A N 1
ATOM 866 C CA . MET A 1 112 ? 44.299 16.392 -94.201 1.00 77.19 112 MET A CA 1
ATOM 867 C C . MET A 1 112 ? 43.389 17.292 -93.365 1.00 77.19 112 MET A C 1
ATOM 869 O O . MET A 1 112 ? 42.609 18.086 -93.911 1.00 77.19 112 MET A O 1
ATOM 873 N N . THR A 1 113 ? 43.538 17.234 -92.037 1.00 72.25 113 THR A N 1
ATOM 874 C CA . THR A 1 113 ? 42.762 18.073 -91.109 1.00 72.25 113 THR A CA 1
ATOM 875 C C . THR A 1 113 ? 43.546 19.224 -90.485 1.00 72.25 113 THR A C 1
ATOM 877 O O . THR A 1 113 ? 42.943 20.266 -90.223 1.00 72.25 113 THR A O 1
ATOM 880 N N . LEU A 1 114 ? 44.864 19.091 -90.311 1.00 80.75 114 LEU A N 1
ATOM 881 C CA . LEU A 1 114 ? 45.726 20.138 -89.754 1.00 80.75 114 LEU A CA 1
ATOM 882 C C . LEU A 1 114 ? 46.150 21.189 -90.792 1.00 80.75 114 LEU A C 1
ATOM 884 O O . LEU A 1 114 ? 46.482 20.878 -91.937 1.00 80.75 114 LEU A O 1
ATOM 888 N N . ASP A 1 115 ? 46.180 22.454 -90.371 1.00 82.69 115 ASP A N 1
ATOM 889 C CA . ASP A 1 115 ? 46.526 23.582 -91.243 1.00 82.69 115 ASP A CA 1
ATOM 890 C C . ASP A 1 115 ? 48.019 23.593 -91.608 1.00 82.69 115 ASP A C 1
ATOM 892 O O . ASP A 1 115 ? 48.374 23.857 -92.760 1.00 82.69 115 ASP A O 1
ATOM 896 N N . GLU A 1 116 ? 48.900 23.234 -90.671 1.00 82.62 116 GLU A N 1
ATOM 897 C CA . GLU A 1 116 ? 50.336 23.087 -90.916 1.00 82.62 116 GLU A CA 1
ATOM 898 C C . GLU A 1 116 ? 50.654 21.937 -91.883 1.00 82.62 116 GLU A C 1
ATOM 900 O O . GLU A 1 116 ? 51.511 22.097 -92.756 1.00 82.62 116 GLU A O 1
ATOM 905 N N . ASP A 1 117 ? 49.947 20.807 -91.772 1.00 81.69 117 ASP A N 1
ATOM 906 C CA . ASP A 1 117 ? 50.125 19.659 -92.673 1.00 81.69 117 ASP A CA 1
ATOM 907 C C . ASP A 1 117 ? 49.683 20.015 -94.100 1.00 81.69 117 ASP A C 1
ATOM 909 O O . ASP A 1 117 ? 50.443 19.844 -95.059 1.00 81.69 117 ASP A O 1
ATOM 913 N N . ARG A 1 118 ? 48.529 20.689 -94.233 1.00 82.81 118 ARG A N 1
ATOM 914 C CA . ARG A 1 118 ? 48.066 21.256 -95.511 1.00 82.81 118 ARG A CA 1
ATOM 915 C C . ARG A 1 118 ? 49.075 22.218 -96.135 1.00 82.81 118 ARG A C 1
ATOM 917 O O . ARG A 1 118 ? 49.299 22.168 -97.346 1.00 82.81 118 ARG A O 1
ATOM 924 N N . ALA A 1 119 ? 49.686 23.096 -95.338 1.00 85.81 119 ALA A N 1
ATOM 925 C CA . ALA A 1 119 ? 50.668 24.059 -95.831 1.00 85.81 119 ALA A CA 1
ATOM 926 C C . ALA A 1 119 ? 51.935 23.371 -96.369 1.00 85.81 119 ALA A C 1
ATOM 928 O O . ALA A 1 119 ? 52.448 23.747 -97.428 1.00 85.81 119 ALA A O 1
ATOM 929 N N . MET A 1 120 ? 52.428 22.339 -95.678 1.00 86.75 120 MET A N 1
ATOM 930 C CA . MET A 1 120 ? 53.578 21.564 -96.146 1.00 86.75 120 MET A CA 1
ATOM 931 C C . MET A 1 120 ? 53.258 20.756 -97.407 1.00 86.75 120 MET A C 1
ATOM 933 O O . MET A 1 120 ? 54.110 20.659 -98.296 1.00 86.75 120 MET A O 1
ATOM 937 N N . PHE A 1 121 ? 52.034 20.245 -97.528 1.00 85.31 121 PHE A N 1
ATOM 938 C CA . PHE A 1 121 ? 51.614 19.498 -98.709 1.00 85.31 121 PHE A CA 1
ATOM 939 C C . PHE A 1 121 ? 51.418 20.389 -99.940 1.00 85.31 121 PHE A C 1
ATOM 941 O O . PHE A 1 121 ? 51.796 20.010 -101.049 1.00 85.31 121 PHE A O 1
ATOM 948 N N . ALA A 1 122 ? 50.908 21.612 -99.761 1.00 86.56 122 ALA A N 1
ATOM 949 C CA . ALA A 1 122 ? 50.820 22.599 -100.839 1.00 86.56 122 ALA A CA 1
ATOM 950 C C . ALA A 1 122 ? 52.206 22.914 -101.431 1.00 86.56 122 ALA A C 1
ATOM 952 O O . ALA A 1 122 ? 52.375 22.986 -102.649 1.00 86.56 122 ALA A O 1
ATOM 953 N N . LYS A 1 123 ? 53.222 23.022 -100.569 1.00 88.81 123 LYS A N 1
ATOM 954 C CA . LYS A 1 123 ? 54.616 23.215 -100.981 1.00 88.81 123 LYS A CA 1
ATOM 955 C C . LYS A 1 123 ? 55.195 21.982 -101.687 1.00 88.81 123 LYS A C 1
ATOM 957 O O . LYS A 1 123 ? 55.914 22.119 -102.674 1.00 88.81 123 LYS A O 1
ATOM 962 N N . LEU A 1 124 ? 54.843 20.778 -101.231 1.00 88.81 124 LEU A N 1
ATOM 963 C CA . LEU A 1 124 ? 55.197 19.534 -101.918 1.00 88.81 124 LEU A CA 1
ATOM 964 C C . LEU A 1 124 ? 54.576 19.471 -103.320 1.00 88.81 124 LEU A C 1
ATOM 966 O O . LEU A 1 124 ? 55.251 19.081 -104.268 1.00 88.81 124 LEU A O 1
ATOM 970 N N . ALA A 1 125 ? 53.319 19.892 -103.480 1.00 87.69 125 ALA A N 1
ATOM 971 C CA . ALA A 1 125 ? 52.655 19.948 -104.780 1.00 87.69 125 ALA A CA 1
ATOM 972 C C . ALA A 1 125 ? 53.382 20.880 -105.767 1.00 87.69 125 ALA A C 1
ATOM 974 O O . ALA A 1 125 ? 53.580 20.498 -106.921 1.00 87.69 125 ALA A O 1
ATOM 975 N N . GLU A 1 126 ? 53.844 22.051 -105.314 1.00 88.12 126 GLU A N 1
ATOM 976 C CA . GLU A 1 126 ? 54.680 22.954 -106.118 1.00 88.12 126 GLU A CA 1
ATOM 977 C C . GLU A 1 126 ? 55.977 22.260 -106.567 1.00 88.12 126 GLU A C 1
ATOM 979 O O . GLU A 1 126 ? 56.306 22.242 -107.756 1.00 88.12 126 GLU A O 1
ATOM 984 N N . TYR A 1 127 ? 56.694 21.621 -105.638 1.00 91.81 127 TYR A N 1
ATOM 985 C CA . TYR A 1 127 ? 57.950 20.939 -105.955 1.00 91.81 127 TYR A CA 1
ATOM 986 C C . TYR A 1 127 ? 57.753 19.754 -106.901 1.00 91.81 127 TYR A C 1
ATOM 988 O O . TYR A 1 127 ? 58.525 19.614 -107.852 1.00 91.81 127 TYR A O 1
ATOM 996 N N . ARG A 1 128 ? 56.687 18.964 -106.733 1.00 90.06 128 ARG A N 1
ATOM 997 C CA . ARG A 1 128 ? 56.345 17.867 -107.652 1.00 90.06 128 ARG A CA 1
ATOM 998 C C . ARG A 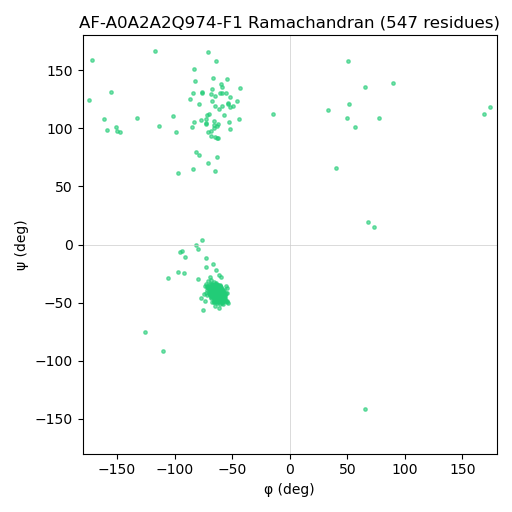1 128 ? 56.052 18.371 -109.061 1.00 90.06 128 ARG A C 1
ATOM 1000 O O . ARG A 1 128 ? 56.517 17.765 -110.020 1.00 90.06 128 ARG A O 1
ATOM 1007 N N . GLN A 1 129 ? 55.368 19.508 -109.212 1.00 88.31 129 GLN A N 1
ATOM 1008 C CA . GLN A 1 129 ? 55.167 20.113 -110.534 1.00 88.31 129 GLN A CA 1
ATOM 1009 C C . GLN A 1 129 ? 56.494 20.524 -111.180 1.00 88.31 129 GLN A C 1
ATOM 1011 O O . GLN A 1 129 ? 56.710 20.246 -112.360 1.00 88.31 129 GLN A O 1
ATOM 1016 N N . THR A 1 130 ? 57.408 21.140 -110.419 1.00 89.94 130 THR A N 1
ATOM 1017 C CA . THR A 1 130 ? 58.737 21.494 -110.951 1.00 89.94 130 THR A CA 1
ATOM 1018 C C . THR A 1 130 ? 59.557 20.262 -111.334 1.00 89.94 130 THR A C 1
ATOM 1020 O O . THR A 1 130 ? 60.232 20.271 -112.363 1.00 89.94 130 THR A O 1
ATOM 1023 N N . PHE A 1 131 ? 59.453 19.184 -110.556 1.00 91.62 131 PHE A N 1
ATOM 1024 C CA . PHE A 1 131 ? 60.092 17.904 -110.836 1.00 91.62 131 PHE A CA 1
ATOM 1025 C C . PHE A 1 131 ? 59.528 17.244 -112.099 1.00 91.62 131 PHE A C 1
ATOM 1027 O O . PHE A 1 131 ? 60.296 16.909 -112.998 1.00 91.62 131 PHE A O 1
ATOM 1034 N N . ALA A 1 132 ? 58.202 17.155 -112.227 1.00 89.25 132 ALA A N 1
ATOM 1035 C CA . ALA A 1 132 ? 57.543 16.613 -113.412 1.00 89.25 132 ALA A CA 1
ATOM 1036 C C . ALA A 1 132 ? 57.879 17.414 -114.684 1.00 89.25 132 ALA A C 1
ATOM 1038 O O . ALA A 1 132 ? 58.125 16.831 -115.739 1.00 89.25 132 ALA A O 1
ATOM 1039 N N . ALA A 1 133 ? 57.955 18.747 -114.593 1.00 89.69 133 ALA A N 1
ATOM 1040 C CA . ALA A 1 133 ? 58.361 19.596 -115.713 1.00 89.69 133 ALA A CA 1
ATOM 1041 C C . ALA A 1 133 ? 59.830 19.371 -116.119 1.00 89.69 133 ALA A C 1
ATOM 1043 O O . ALA A 1 133 ? 60.143 19.311 -117.310 1.00 89.69 133 ALA A O 1
ATOM 1044 N N . ALA A 1 134 ? 60.732 19.213 -115.144 1.00 90.62 134 ALA A N 1
ATOM 1045 C CA . ALA A 1 134 ? 62.129 18.879 -115.407 1.00 90.62 134 ALA A CA 1
ATOM 1046 C C . ALA A 1 134 ? 62.273 17.476 -116.027 1.00 90.62 134 ALA A C 1
ATOM 1048 O O . ALA A 1 134 ? 63.081 17.292 -116.940 1.00 90.62 134 ALA A O 1
ATOM 1049 N N . ALA A 1 135 ? 61.469 16.507 -115.576 1.00 89.88 135 ALA A N 1
ATOM 1050 C CA . ALA A 1 135 ? 61.437 15.146 -116.106 1.00 89.88 135 ALA A CA 1
ATOM 1051 C C . ALA A 1 135 ? 60.979 15.128 -117.571 1.00 89.88 135 ALA A C 1
ATOM 1053 O O . ALA A 1 135 ? 61.669 14.579 -118.430 1.00 89.88 135 ALA A O 1
ATOM 1054 N N . ASP A 1 136 ? 59.876 15.813 -117.884 1.00 90.06 136 ASP A N 1
ATOM 1055 C CA . ASP A 1 136 ? 59.362 15.963 -119.251 1.00 90.06 136 ASP A CA 1
ATOM 1056 C C . ASP A 1 136 ? 60.381 16.648 -120.182 1.00 90.06 136 ASP A C 1
ATOM 1058 O O . ASP A 1 136 ? 60.597 16.212 -121.316 1.00 90.06 136 ASP A O 1
ATOM 1062 N N . ALA A 1 137 ? 61.081 17.680 -119.699 1.00 89.12 137 ALA A N 1
ATOM 1063 C CA . ALA A 1 137 ? 62.136 18.340 -120.466 1.00 89.12 137 ALA A CA 1
ATOM 1064 C C . ALA A 1 137 ? 63.307 17.394 -120.795 1.00 89.12 137 ALA A C 1
ATOM 1066 O O . ALA A 1 137 ? 63.850 17.446 -121.903 1.00 89.12 137 ALA A O 1
ATOM 1067 N N . VAL A 1 138 ? 63.683 16.517 -119.858 1.00 89.25 138 VAL A N 1
ATOM 1068 C CA . VAL A 1 138 ? 64.704 15.480 -120.069 1.00 89.25 138 VAL A CA 1
ATOM 1069 C C . VAL A 1 138 ? 64.238 14.458 -121.107 1.00 89.25 138 VAL A C 1
ATOM 1071 O O . VAL A 1 138 ? 64.974 14.205 -122.064 1.00 89.25 138 VAL A O 1
ATOM 1074 N N . VAL A 1 139 ? 63.018 13.928 -120.976 1.00 89.06 139 VAL A N 1
ATOM 1075 C CA . VAL A 1 139 ? 62.425 12.969 -121.929 1.00 89.06 139 VAL A CA 1
ATOM 1076 C C . VAL A 1 139 ? 62.410 13.550 -123.348 1.00 89.06 139 VAL A C 1
ATOM 1078 O O . VAL A 1 139 ? 62.923 12.924 -124.275 1.00 89.06 139 VAL A O 1
ATOM 1081 N N . LYS A 1 140 ? 61.964 14.802 -123.517 1.00 89.25 140 LYS A N 1
ATOM 1082 C CA . LYS A 1 140 ? 61.959 15.497 -124.820 1.00 89.25 140 LYS A CA 1
ATOM 1083 C C . LYS A 1 140 ? 63.350 15.664 -125.434 1.00 89.25 140 LYS A C 1
ATOM 1085 O O . LYS A 1 140 ? 63.494 15.604 -126.656 1.00 89.25 140 LYS A O 1
ATOM 1090 N N . LEU A 1 141 ? 64.385 15.895 -124.622 1.00 88.38 141 LEU A N 1
ATOM 1091 C CA . LEU A 1 141 ? 65.768 15.986 -125.109 1.00 88.38 141 LEU A CA 1
ATOM 1092 C C . LEU A 1 141 ? 66.303 14.624 -125.566 1.00 88.38 141 LEU A C 1
ATOM 1094 O O . LEU A 1 141 ? 67.011 14.565 -126.575 1.00 88.38 141 LEU A O 1
ATOM 1098 N N . ILE A 1 142 ? 65.944 13.549 -124.858 1.00 87.06 142 ILE A N 1
ATOM 1099 C CA . ILE A 1 142 ? 66.291 12.167 -125.223 1.00 87.06 142 ILE A CA 1
ATOM 1100 C C . ILE A 1 142 ? 65.616 11.785 -126.547 1.00 87.06 142 ILE A C 1
ATOM 1102 O O . ILE A 1 142 ? 66.287 11.273 -127.447 1.00 87.06 142 ILE A O 1
ATOM 1106 N N . ASP A 1 143 ? 64.330 12.105 -126.707 1.00 86.88 143 ASP A N 1
ATOM 1107 C CA . ASP A 1 143 ? 63.566 11.845 -127.936 1.00 86.88 143 ASP A CA 1
ATOM 1108 C C . ASP A 1 143 ? 64.090 12.649 -129.135 1.00 86.88 143 ASP A C 1
ATOM 1110 O O . ASP A 1 143 ? 64.117 12.155 -130.261 1.00 86.88 143 ASP A O 1
ATOM 1114 N N . ALA A 1 144 ? 64.587 13.867 -128.900 1.00 86.50 144 ALA A N 1
ATOM 1115 C CA . ALA A 1 144 ? 65.232 14.700 -129.916 1.00 86.50 144 ALA A CA 1
ATOM 1116 C C . ALA A 1 144 ? 66.675 14.266 -130.264 1.00 86.50 144 ALA A C 1
ATOM 1118 O O . ALA A 1 144 ? 67.356 14.966 -131.019 1.00 86.50 144 ALA A O 1
ATOM 1119 N N . GLY A 1 145 ? 67.171 13.159 -129.694 1.00 83.44 145 GLY A N 1
ATOM 1120 C CA . GLY A 1 145 ? 68.518 12.629 -129.931 1.00 83.44 145 GLY A CA 1
ATOM 1121 C C . GLY A 1 145 ? 69.651 13.432 -129.277 1.00 83.44 145 GLY A C 1
ATOM 1122 O O . GLY A 1 145 ? 70.813 13.253 -129.634 1.00 83.44 145 GLY A O 1
ATOM 1123 N N . LYS A 1 146 ? 69.344 14.328 -128.330 1.00 88.94 146 LYS A N 1
ATOM 1124 C CA . LYS A 1 146 ? 70.310 15.228 -127.672 1.00 88.94 146 LYS A CA 1
ATOM 1125 C C . LYS A 1 146 ? 70.790 14.666 -126.328 1.00 88.94 146 LYS A C 1
ATOM 1127 O O . LYS A 1 146 ? 70.590 15.288 -125.283 1.00 88.94 146 LYS A O 1
ATOM 1132 N N . SER A 1 147 ? 71.439 13.503 -126.352 1.00 82.31 147 SER A N 1
ATOM 1133 C CA . SER A 1 147 ? 71.814 12.751 -125.142 1.00 82.31 147 SER A CA 1
ATOM 1134 C C . SER A 1 147 ? 72.705 13.526 -124.159 1.00 82.31 147 SER A C 1
ATOM 1136 O O . SER A 1 147 ? 72.460 13.468 -122.956 1.00 82.31 147 SER A O 1
ATOM 1138 N N . ASP A 1 148 ? 73.677 14.310 -124.641 1.00 83.31 148 ASP A N 1
ATOM 1139 C CA . ASP A 1 148 ? 74.571 15.093 -123.766 1.00 83.31 148 ASP A CA 1
ATOM 1140 C C . ASP A 1 148 ? 73.829 16.230 -123.045 1.00 83.31 148 ASP A C 1
ATOM 1142 O O . ASP A 1 148 ? 74.051 16.493 -121.862 1.00 83.31 148 ASP A O 1
ATOM 1146 N N . ALA A 1 149 ? 72.887 16.879 -123.740 1.00 85.81 149 ALA A N 1
ATOM 1147 C CA . ALA A 1 149 ? 72.048 17.922 -123.154 1.00 85.81 149 ALA A CA 1
ATOM 1148 C C . ALA A 1 149 ? 71.053 17.342 -122.135 1.00 85.81 149 ALA A C 1
ATOM 1150 O O . ALA A 1 149 ? 70.804 17.965 -121.101 1.00 85.81 149 ALA A O 1
ATOM 1151 N N . ALA A 1 150 ? 70.517 16.144 -122.398 1.00 86.62 150 ALA A N 1
ATOM 1152 C CA . ALA A 1 150 ? 69.677 15.418 -121.449 1.00 86.62 150 ALA A CA 1
ATOM 1153 C C . ALA A 1 150 ? 70.461 15.037 -120.184 1.00 86.62 150 ALA A C 1
ATOM 1155 O O . ALA A 1 150 ? 70.002 15.318 -119.081 1.00 86.62 150 ALA A O 1
ATOM 1156 N N . ALA A 1 151 ? 71.678 14.496 -120.323 1.00 86.19 151 ALA A N 1
ATOM 1157 C CA . ALA A 1 151 ? 72.533 14.143 -119.189 1.00 86.19 151 ALA A CA 1
ATOM 1158 C C . ALA A 1 151 ? 72.884 15.360 -118.309 1.00 86.19 151 ALA A C 1
ATOM 1160 O O . ALA A 1 151 ? 72.888 15.256 -117.081 1.00 86.19 151 ALA A O 1
ATOM 1161 N N . ALA A 1 152 ? 73.133 16.529 -118.911 1.00 88.44 152 ALA A N 1
ATOM 1162 C CA . ALA A 1 152 ? 73.368 17.769 -118.169 1.00 88.44 152 ALA A CA 1
ATOM 1163 C C . ALA A 1 152 ? 72.120 18.242 -117.397 1.00 88.44 152 ALA A C 1
ATOM 1165 O O . ALA A 1 152 ? 72.235 18.722 -116.269 1.00 88.44 152 ALA A O 1
ATOM 1166 N N . LYS A 1 153 ? 70.921 18.085 -117.974 1.00 89.06 153 LYS A N 1
ATOM 1167 C CA . LYS A 1 153 ? 69.654 18.404 -117.295 1.00 89.06 153 LYS A CA 1
ATOM 1168 C C . LYS A 1 153 ? 69.312 17.413 -116.186 1.00 89.06 153 LYS A C 1
ATOM 1170 O O . LYS A 1 153 ? 68.832 17.852 -115.145 1.00 89.06 153 LYS A O 1
ATOM 1175 N N . ILE A 1 154 ? 69.625 16.129 -116.367 1.00 89.94 154 ILE A N 1
ATOM 1176 C CA . ILE A 1 154 ? 69.466 15.092 -115.340 1.00 89.94 154 ILE A CA 1
ATOM 1177 C C . ILE A 1 154 ? 70.326 15.414 -114.118 1.00 89.94 154 ILE A C 1
ATOM 1179 O O . ILE A 1 154 ? 69.799 15.555 -113.020 1.00 89.94 154 ILE A O 1
ATOM 1183 N N . ASN A 1 155 ? 71.632 15.619 -114.321 1.00 88.19 155 ASN A N 1
ATOM 1184 C CA . ASN A 1 155 ? 72.580 15.887 -113.232 1.00 88.19 155 ASN A CA 1
ATOM 1185 C C . ASN A 1 155 ? 72.446 17.293 -112.616 1.00 88.19 155 ASN A C 1
ATOM 1187 O O . ASN A 1 155 ? 73.056 17.571 -111.587 1.00 88.19 155 ASN A O 1
ATOM 1191 N N . GLY A 1 156 ? 71.688 18.187 -113.253 1.00 92.31 156 GLY A N 1
ATOM 1192 C CA . GLY A 1 156 ? 71.449 19.549 -112.788 1.00 92.31 156 GLY A CA 1
ATOM 1193 C C . GLY A 1 156 ? 70.016 19.746 -112.308 1.00 92.31 156 GLY A C 1
ATOM 1194 O O . GLY A 1 156 ? 69.702 19.558 -111.137 1.00 92.31 156 GLY A O 1
ATOM 1195 N N . GLU A 1 157 ? 69.150 20.179 -113.222 1.00 90.38 157 GLU A N 1
ATOM 1196 C CA . GLU A 1 157 ? 67.798 20.650 -112.910 1.00 90.38 157 GLU A CA 1
ATOM 1197 C C . GLU A 1 157 ? 66.874 19.543 -112.390 1.00 90.38 157 GLU A C 1
ATOM 1199 O O . GLU A 1 157 ? 66.179 19.766 -111.402 1.00 90.38 157 GLU A O 1
ATOM 1204 N N . LEU A 1 158 ? 66.899 18.349 -112.995 1.00 91.19 158 LEU A N 1
ATOM 1205 C CA . LEU A 1 158 ? 66.062 17.230 -112.558 1.00 91.19 158 LEU A CA 1
ATOM 1206 C C . LEU A 1 158 ? 66.488 16.723 -111.178 1.00 91.19 158 LEU A C 1
ATOM 1208 O O . LEU A 1 158 ? 65.642 16.606 -110.297 1.00 91.19 158 LEU A O 1
ATOM 1212 N N . ALA A 1 159 ? 67.786 16.474 -110.968 1.00 91.94 159 ALA A N 1
ATOM 1213 C CA . ALA A 1 159 ? 68.313 16.066 -109.666 1.00 91.94 159 ALA A CA 1
ATOM 1214 C C . ALA A 1 159 ? 68.025 17.116 -108.579 1.00 91.94 159 ALA A C 1
ATOM 1216 O O . ALA A 1 159 ? 67.620 16.768 -107.473 1.00 91.94 159 ALA A O 1
ATOM 1217 N N . ALA A 1 160 ? 68.170 18.411 -108.888 1.00 92.19 160 ALA A N 1
ATOM 1218 C CA . ALA A 1 160 ? 67.838 19.479 -107.948 1.00 92.19 160 ALA A CA 1
ATOM 1219 C C . ALA A 1 160 ? 66.335 19.538 -107.626 1.00 92.19 160 ALA A C 1
ATOM 1221 O O . ALA A 1 160 ? 65.971 19.745 -106.469 1.00 92.19 160 ALA A O 1
ATOM 1222 N N . ALA A 1 161 ? 65.460 19.355 -108.621 1.00 92.06 161 ALA A N 1
ATOM 1223 C CA . ALA A 1 161 ? 64.015 19.316 -108.410 1.00 92.06 161 ALA A CA 1
ATOM 1224 C C . ALA A 1 161 ? 63.594 18.084 -107.592 1.00 92.06 161 ALA A C 1
ATOM 1226 O O . ALA A 1 161 ? 62.823 18.216 -106.647 1.00 92.06 161 ALA A O 1
ATOM 1227 N N . PHE A 1 162 ? 64.170 16.918 -107.885 1.00 92.12 162 PHE A N 1
ATOM 1228 C CA . PHE A 1 162 ? 63.959 15.683 -107.132 1.00 92.12 162 PHE A CA 1
ATOM 1229 C C . PHE A 1 162 ? 64.397 15.809 -105.668 1.00 92.12 162 PHE A C 1
ATOM 1231 O O . PHE A 1 162 ? 63.639 15.476 -104.762 1.00 92.12 162 PHE A O 1
ATOM 1238 N N . ASN A 1 163 ? 65.586 16.370 -105.421 1.00 92.44 163 ASN A N 1
ATOM 1239 C CA . ASN A 1 163 ? 66.078 16.596 -104.062 1.00 92.44 163 ASN A CA 1
ATOM 1240 C C . ASN A 1 163 ? 65.157 17.531 -103.268 1.00 92.44 163 ASN A C 1
ATOM 1242 O O . ASN A 1 163 ? 64.873 17.248 -102.112 1.00 92.44 163 ASN A O 1
ATOM 1246 N N . ARG A 1 164 ? 64.615 18.595 -103.883 1.00 91.94 164 ARG A N 1
ATOM 1247 C CA . ARG A 1 164 ? 63.637 19.475 -103.210 1.00 91.94 164 ARG A CA 1
ATOM 1248 C C . ARG A 1 164 ? 62.356 18.745 -102.825 1.00 91.94 164 ARG A C 1
ATOM 1250 O O . ARG A 1 164 ? 61.796 19.024 -101.768 1.00 91.94 164 ARG A O 1
ATOM 1257 N N . VAL A 1 165 ? 61.884 17.846 -103.685 1.00 90.50 165 VAL A N 1
ATOM 1258 C CA . VAL A 1 165 ? 60.716 17.014 -103.393 1.00 90.50 165 VAL A CA 1
ATOM 1259 C C . VAL A 1 165 ? 61.014 16.086 -102.211 1.00 90.50 165 VAL A C 1
ATOM 1261 O O . VAL A 1 165 ? 60.253 16.098 -101.248 1.00 90.50 165 VAL A O 1
ATOM 1264 N N . ASN A 1 166 ? 62.148 15.379 -102.221 1.00 90.56 166 ASN A N 1
ATOM 1265 C CA . ASN A 1 166 ? 62.550 14.493 -101.121 1.00 90.56 166 ASN A CA 1
ATOM 1266 C C . ASN A 1 166 ? 62.780 15.244 -99.799 1.00 90.56 166 ASN A C 1
ATOM 1268 O O . ASN A 1 166 ? 62.314 14.796 -98.757 1.00 90.56 166 ASN A O 1
ATOM 1272 N N . ASP A 1 167 ? 63.430 16.410 -99.823 1.00 92.31 167 ASP A N 1
ATOM 1273 C CA . ASP A 1 167 ? 63.638 17.235 -98.624 1.00 92.31 167 ASP A CA 1
ATOM 1274 C C . ASP A 1 167 ? 62.300 17.677 -98.008 1.00 92.31 167 ASP A C 1
ATOM 1276 O O . ASP A 1 167 ? 62.134 17.726 -96.782 1.00 92.31 167 ASP A O 1
ATOM 1280 N N . GLN A 1 168 ? 61.317 17.993 -98.856 1.00 92.25 168 GLN A N 1
ATOM 1281 C CA . GLN A 1 168 ? 59.985 18.370 -98.401 1.00 92.25 168 GLN A CA 1
ATOM 1282 C C . GLN A 1 168 ? 59.224 17.164 -97.840 1.00 92.25 168 GLN A C 1
ATOM 1284 O O . GLN A 1 168 ? 58.647 17.289 -96.764 1.00 92.25 168 GLN A O 1
ATOM 1289 N N . VAL A 1 169 ? 59.272 16.001 -98.497 1.00 89.50 169 VAL A N 1
ATOM 1290 C CA . VAL A 1 169 ? 58.732 14.732 -97.970 1.00 89.50 169 VAL A CA 1
ATOM 1291 C C . VAL A 1 169 ? 59.332 14.424 -96.593 1.00 89.50 169 VAL A C 1
ATOM 1293 O O . VAL A 1 169 ? 58.588 14.255 -95.630 1.00 89.50 169 VAL A O 1
ATOM 1296 N N . ALA A 1 170 ? 60.658 14.494 -96.448 1.00 89.38 170 ALA A N 1
ATOM 1297 C CA . ALA A 1 170 ? 61.345 14.269 -95.175 1.00 89.38 170 ALA A CA 1
ATOM 1298 C C . ALA A 1 170 ? 60.919 15.266 -94.079 1.00 89.38 170 ALA A C 1
ATOM 1300 O O . ALA A 1 170 ? 60.808 14.906 -92.903 1.00 89.38 170 ALA A O 1
ATOM 1301 N N . THR A 1 171 ? 60.638 16.521 -94.450 1.00 90.50 171 THR A N 1
ATOM 1302 C CA . THR A 1 171 ? 60.092 17.530 -93.526 1.00 90.50 171 THR A CA 1
ATOM 1303 C C . THR A 1 171 ? 58.701 17.130 -93.027 1.00 90.50 171 THR A C 1
ATOM 1305 O O . THR A 1 171 ? 58.414 17.248 -91.834 1.00 90.50 171 THR A O 1
ATOM 1308 N N . MET A 1 172 ? 57.852 16.617 -93.918 1.00 88.19 172 MET A N 1
ATOM 1309 C CA . MET A 1 172 ? 56.501 16.164 -93.582 1.00 88.19 172 MET A CA 1
ATOM 1310 C C . MET A 1 172 ? 56.496 14.892 -92.735 1.00 88.19 172 MET A C 1
ATOM 1312 O O . MET A 1 172 ? 55.719 14.796 -91.786 1.00 88.19 172 MET A O 1
ATOM 1316 N N . GLU A 1 173 ? 57.391 13.943 -93.009 1.00 86.12 173 GLU A N 1
ATOM 1317 C CA . GLU A 1 173 ? 57.580 12.768 -92.152 1.00 86.12 173 GLU A CA 1
ATOM 1318 C C . GLU A 1 173 ? 58.047 13.159 -90.754 1.00 86.12 173 GLU A C 1
ATOM 1320 O O . GLU A 1 173 ? 57.546 12.641 -89.757 1.00 86.12 173 GLU A O 1
ATOM 1325 N N . ALA A 1 174 ? 59.007 14.085 -90.654 1.00 88.94 174 ALA A N 1
ATOM 1326 C CA . ALA A 1 174 ? 59.490 14.569 -89.368 1.00 88.94 174 ALA A CA 1
ATOM 1327 C C . ALA A 1 174 ? 58.379 15.268 -88.570 1.00 88.94 174 ALA A C 1
ATOM 1329 O O . ALA A 1 174 ? 58.303 15.092 -87.352 1.00 88.94 174 ALA A O 1
ATOM 1330 N N . TRP A 1 175 ? 57.505 16.020 -89.244 1.00 88.31 175 TRP A N 1
ATOM 1331 C CA . TRP A 1 175 ? 56.328 16.628 -88.630 1.00 88.31 175 TRP A CA 1
ATOM 1332 C C . TRP A 1 175 ? 55.325 15.583 -88.138 1.00 88.31 175 TRP A C 1
ATOM 1334 O O . TRP A 1 175 ? 54.974 15.592 -86.958 1.00 88.31 175 TRP A O 1
ATOM 1344 N N . ASN A 1 176 ? 54.914 14.649 -88.997 1.00 85.62 176 ASN A N 1
ATOM 1345 C CA . ASN A 1 176 ? 53.941 13.617 -88.639 1.00 85.62 176 ASN A CA 1
ATOM 1346 C C . ASN A 1 176 ? 54.463 12.689 -87.536 1.00 85.62 176 ASN A C 1
ATOM 1348 O O . ASN A 1 176 ? 53.745 12.405 -86.576 1.00 85.62 176 ASN A O 1
ATOM 1352 N N . ARG A 1 177 ? 55.749 12.317 -87.585 1.00 87.12 177 ARG A N 1
ATOM 1353 C CA . ARG A 1 177 ? 56.419 11.584 -86.504 1.00 87.12 177 ARG A CA 1
ATOM 1354 C C . ARG A 1 177 ? 56.398 12.368 -85.194 1.00 87.12 177 ARG A C 1
ATOM 1356 O O . ARG A 1 177 ? 56.029 11.812 -84.166 1.00 87.12 177 ARG A O 1
ATOM 1363 N N . LYS A 1 178 ? 56.731 13.662 -85.222 1.00 89.25 178 LYS A N 1
ATOM 1364 C CA . LYS A 1 178 ? 56.690 14.523 -84.032 1.00 89.25 178 LYS A CA 1
ATOM 1365 C C . LYS A 1 178 ? 55.277 14.620 -83.446 1.00 89.25 178 LYS A C 1
ATOM 1367 O O . LYS A 1 178 ? 55.127 14.524 -82.232 1.00 89.25 178 LYS A O 1
ATOM 1372 N N . MET A 1 179 ? 54.252 14.799 -84.279 1.00 87.00 179 MET A N 1
ATOM 1373 C CA . MET A 1 179 ? 52.859 14.873 -83.824 1.00 87.00 179 MET A CA 1
ATOM 1374 C C . MET A 1 179 ? 52.375 13.540 -83.241 1.00 87.00 179 MET A C 1
ATOM 1376 O O . MET A 1 179 ? 51.704 13.532 -82.209 1.00 87.00 179 MET A O 1
ATOM 1380 N N . ALA A 1 180 ? 52.766 12.411 -83.841 1.00 85.62 180 ALA A N 1
ATOM 1381 C CA . ALA A 1 180 ? 52.485 11.083 -83.304 1.00 85.62 180 ALA A CA 1
ATOM 1382 C C . ALA A 1 180 ? 53.187 10.841 -81.953 1.00 85.62 180 ALA A C 1
ATOM 1384 O O . ALA A 1 180 ? 52.555 10.364 -81.012 1.00 85.62 180 ALA A O 1
ATOM 1385 N N . GLU A 1 181 ? 54.466 11.213 -81.823 1.00 87.94 181 GLU A N 1
ATOM 1386 C CA . GLU A 1 181 ? 55.220 11.122 -80.564 1.00 87.94 181 GLU A CA 1
ATOM 1387 C C . GLU A 1 181 ? 54.601 11.992 -79.459 1.00 87.94 181 GLU A C 1
ATOM 1389 O O . GLU A 1 181 ? 54.465 11.538 -78.322 1.00 87.94 181 GLU A O 1
ATOM 1394 N N . GLN A 1 182 ? 54.175 13.217 -79.787 1.00 87.62 182 GLN A N 1
ATOM 1395 C CA . GLN A 1 182 ? 53.482 14.104 -78.847 1.00 87.62 182 GLN A CA 1
ATOM 1396 C C . GLN A 1 182 ? 52.141 13.520 -78.394 1.00 87.62 182 GLN A C 1
ATOM 1398 O O . GLN A 1 182 ? 51.868 13.487 -77.196 1.00 87.62 182 GLN A O 1
ATOM 1403 N N . ALA A 1 183 ? 51.334 12.998 -79.320 1.00 86.38 183 ALA A N 1
ATOM 1404 C CA . ALA A 1 183 ? 50.056 12.381 -78.984 1.00 86.38 183 ALA A CA 1
ATOM 1405 C C . ALA A 1 183 ? 50.226 11.128 -78.103 1.00 86.38 183 ALA A C 1
ATOM 1407 O O . ALA A 1 183 ? 49.478 10.948 -77.141 1.00 86.38 183 ALA A O 1
ATOM 1408 N N . LEU A 1 184 ? 51.240 10.293 -78.367 1.00 86.31 184 LEU A N 1
ATOM 1409 C CA . LEU A 1 184 ? 51.572 9.142 -77.519 1.00 86.31 184 LEU A CA 1
ATOM 1410 C C . LEU A 1 184 ? 52.035 9.569 -76.120 1.00 86.31 184 LEU A C 1
ATOM 1412 O O . LEU A 1 184 ? 51.600 8.978 -75.131 1.00 86.31 184 LEU A O 1
ATOM 1416 N N . ALA A 1 185 ? 52.871 10.606 -76.019 1.00 88.44 185 ALA A N 1
ATOM 1417 C CA . ALA A 1 185 ? 53.307 11.154 -74.736 1.00 88.44 185 ALA A CA 1
ATOM 1418 C C . ALA A 1 185 ? 52.133 11.739 -73.929 1.00 88.44 185 ALA A C 1
ATOM 1420 O O . ALA A 1 185 ? 52.050 11.529 -72.717 1.00 88.44 185 ALA A O 1
ATOM 1421 N N . ASP A 1 186 ? 51.191 12.415 -74.592 1.00 86.62 186 ASP A N 1
ATOM 1422 C CA . ASP A 1 186 ? 49.984 12.953 -73.962 1.00 86.62 186 ASP A CA 1
ATOM 1423 C C . ASP A 1 186 ? 49.030 11.848 -73.487 1.00 86.62 186 ASP A C 1
ATOM 1425 O O . ASP A 1 186 ? 48.448 11.967 -72.401 1.00 86.62 186 ASP A O 1
ATOM 1429 N N . ILE A 1 187 ? 48.882 10.757 -74.253 1.00 86.69 187 ILE A N 1
ATOM 1430 C CA . ILE A 1 187 ? 48.134 9.564 -73.827 1.00 86.69 187 ILE A CA 1
ATOM 1431 C C . ILE A 1 187 ? 48.783 8.970 -72.577 1.00 86.69 187 ILE A C 1
ATOM 1433 O O . ILE A 1 187 ? 48.097 8.778 -71.572 1.00 86.69 187 ILE A O 1
ATOM 1437 N N . ASP A 1 188 ? 50.095 8.731 -72.603 1.00 86.44 188 ASP A N 1
ATOM 1438 C CA . ASP A 1 188 ? 50.822 8.140 -71.479 1.00 86.44 188 ASP A CA 1
ATOM 1439 C C . ASP A 1 188 ? 50.715 9.006 -70.211 1.00 86.44 188 ASP A C 1
ATOM 1441 O O . ASP A 1 188 ? 50.352 8.516 -69.136 1.00 86.44 188 ASP A O 1
ATOM 1445 N N . ALA A 1 189 ? 50.912 10.322 -70.339 1.00 87.38 189 ALA A N 1
ATOM 1446 C CA . ALA A 1 189 ? 50.759 11.268 -69.238 1.00 87.38 189 ALA A CA 1
ATOM 1447 C C . ALA A 1 189 ? 49.316 11.317 -68.703 1.00 87.38 189 ALA A C 1
ATOM 1449 O O . ALA A 1 189 ? 49.095 11.387 -67.486 1.00 87.38 189 ALA A O 1
ATOM 1450 N N . THR A 1 190 ? 48.312 11.258 -69.583 1.00 86.94 190 THR A N 1
ATOM 1451 C CA . THR A 1 190 ? 46.890 11.256 -69.199 1.00 86.94 190 THR A CA 1
ATOM 1452 C C . THR A 1 190 ? 46.508 9.962 -68.477 1.00 86.94 190 THR A C 1
ATOM 1454 O O . THR A 1 190 ? 45.843 10.019 -67.440 1.00 86.94 190 THR A O 1
ATOM 1457 N N . VAL A 1 191 ? 46.996 8.807 -68.937 1.00 86.19 191 VAL A N 1
ATOM 1458 C CA . VAL A 1 191 ? 46.778 7.505 -68.289 1.00 86.19 191 VAL A CA 1
ATOM 1459 C C . VAL A 1 191 ? 47.452 7.455 -66.917 1.00 86.19 191 VAL A C 1
ATOM 1461 O O . VAL A 1 191 ? 46.796 7.139 -65.923 1.00 86.19 191 VAL A O 1
ATOM 1464 N N . HIS A 1 192 ? 48.730 7.833 -66.814 1.00 86.19 192 HIS A N 1
ATOM 1465 C CA . HIS A 1 192 ? 49.458 7.818 -65.542 1.00 86.19 192 HIS A CA 1
ATOM 1466 C C . HIS A 1 192 ? 48.886 8.810 -64.521 1.00 86.19 192 HIS A C 1
ATOM 1468 O O . HIS A 1 192 ? 48.731 8.475 -63.340 1.00 86.19 192 HIS A O 1
ATOM 1474 N N . SER A 1 193 ? 48.535 10.027 -64.950 1.00 84.38 193 SER A N 1
ATOM 1475 C CA . SER A 1 193 ? 47.876 11.006 -64.076 1.00 84.38 193 SER A CA 1
ATOM 1476 C C . SER A 1 193 ? 46.474 10.545 -63.658 1.00 84.38 193 SER A C 1
ATOM 1478 O O . SER A 1 193 ? 46.121 10.681 -62.484 1.00 84.38 193 SER A O 1
ATOM 1480 N N . GLY A 1 194 ? 45.710 9.923 -64.563 1.00 85.31 194 GLY A N 1
ATOM 1481 C CA . GLY A 1 194 ? 44.420 9.297 -64.267 1.00 85.31 194 GLY A CA 1
ATOM 1482 C C . GLY A 1 194 ? 44.529 8.174 -63.243 1.00 85.31 194 GLY A C 1
ATOM 1483 O O . GLY A 1 194 ? 43.808 8.186 -62.246 1.00 85.31 194 GLY A O 1
ATOM 1484 N N . MET A 1 195 ? 45.485 7.261 -63.413 1.00 86.00 195 MET A N 1
ATOM 1485 C CA . MET A 1 195 ? 45.707 6.156 -62.482 1.00 86.00 195 MET A CA 1
ATOM 1486 C C . MET A 1 195 ? 46.104 6.655 -61.085 1.00 86.00 195 MET A C 1
ATOM 1488 O O . MET A 1 195 ? 45.550 6.193 -60.086 1.00 86.00 195 MET A O 1
ATOM 1492 N N . ARG A 1 196 ? 46.997 7.652 -60.989 1.00 86.56 196 ARG A N 1
ATOM 1493 C CA . ARG A 1 196 ? 47.360 8.280 -59.703 1.00 86.56 196 ARG A CA 1
ATOM 1494 C C . ARG A 1 196 ? 46.162 8.952 -59.035 1.00 86.56 196 ARG A C 1
ATOM 1496 O O . ARG A 1 196 ? 45.980 8.796 -57.829 1.00 86.56 196 ARG A O 1
ATOM 1503 N N . PHE A 1 197 ? 45.345 9.675 -59.800 1.00 85.38 197 PHE A N 1
ATOM 1504 C CA . PHE A 1 197 ? 44.146 10.329 -59.281 1.00 85.38 197 PHE A CA 1
ATOM 1505 C C . PHE A 1 197 ? 43.133 9.310 -58.743 1.00 85.38 197 PHE A C 1
ATOM 1507 O O . PHE A 1 197 ? 42.639 9.474 -57.628 1.00 85.38 197 PHE A O 1
ATOM 1514 N N . ILE A 1 198 ? 42.880 8.226 -59.487 1.00 87.50 198 ILE A N 1
ATOM 1515 C CA . ILE A 1 198 ? 41.985 7.140 -59.064 1.00 87.50 198 ILE A CA 1
ATOM 1516 C C . ILE A 1 198 ? 42.502 6.481 -57.779 1.00 87.50 198 ILE A C 1
ATOM 1518 O O . ILE A 1 198 ? 41.727 6.311 -56.841 1.00 87.50 198 ILE A O 1
ATOM 1522 N N . LEU A 1 199 ? 43.798 6.162 -57.686 1.00 87.94 199 LEU A N 1
ATOM 1523 C CA . LEU A 1 199 ? 44.384 5.538 -56.492 1.00 87.94 199 LEU A CA 1
ATOM 1524 C C . LEU A 1 199 ? 44.287 6.431 -55.247 1.00 87.94 199 LEU A C 1
ATOM 1526 O O . LEU A 1 199 ? 43.858 5.966 -54.190 1.00 87.94 199 LEU A O 1
ATOM 1530 N N . ILE A 1 200 ? 44.643 7.715 -55.366 1.00 89.00 200 ILE A N 1
ATOM 1531 C CA . ILE A 1 200 ? 44.534 8.683 -54.262 1.00 89.00 200 ILE A CA 1
ATOM 1532 C C . ILE A 1 200 ? 43.069 8.863 -53.861 1.00 89.00 200 ILE A C 1
ATOM 1534 O O . ILE A 1 200 ? 42.742 8.863 -52.674 1.00 89.00 200 ILE A O 1
ATOM 1538 N N . GLY A 1 201 ? 42.183 8.981 -54.847 1.00 86.62 201 GLY A N 1
ATOM 1539 C CA . GLY A 1 201 ? 40.755 9.127 -54.631 1.00 86.62 201 GLY A CA 1
ATOM 1540 C C . GLY A 1 201 ? 40.130 7.921 -53.923 1.00 86.62 201 GLY A C 1
ATOM 1541 O O . GLY A 1 201 ? 39.345 8.096 -52.992 1.00 86.62 201 GLY A O 1
ATOM 1542 N N . LEU A 1 202 ? 40.525 6.700 -54.294 1.00 88.31 202 LEU A N 1
ATOM 1543 C CA . LEU A 1 202 ? 40.064 5.463 -53.664 1.00 88.31 202 LEU A CA 1
ATOM 1544 C C . LEU A 1 202 ? 40.585 5.352 -52.223 1.00 88.31 202 LEU A C 1
ATOM 1546 O O . LEU A 1 202 ? 39.807 5.071 -51.311 1.00 88.31 202 LEU A O 1
ATOM 1550 N N . ALA A 1 203 ? 41.863 5.665 -51.985 1.00 89.06 203 ALA A N 1
ATOM 1551 C CA . ALA A 1 203 ? 42.430 5.713 -50.636 1.00 89.06 203 ALA A CA 1
ATOM 1552 C C . ALA A 1 203 ? 41.716 6.749 -49.744 1.00 89.06 203 ALA A C 1
ATOM 1554 O O . ALA A 1 203 ? 41.358 6.449 -48.602 1.00 89.06 203 ALA A O 1
ATOM 1555 N N . ALA A 1 204 ? 41.443 7.945 -50.274 1.00 87.69 204 ALA A N 1
ATOM 1556 C CA . ALA A 1 204 ? 40.692 8.982 -49.571 1.00 87.69 204 ALA A CA 1
ATOM 1557 C C . ALA A 1 204 ? 39.251 8.540 -49.267 1.00 87.69 204 ALA A C 1
ATOM 1559 O O . ALA A 1 204 ? 38.784 8.711 -48.141 1.00 87.69 204 ALA A O 1
ATOM 1560 N N . ALA A 1 205 ? 38.561 7.913 -50.226 1.00 86.62 205 ALA A N 1
ATOM 1561 C CA . ALA A 1 205 ? 37.206 7.401 -50.033 1.00 86.62 205 ALA A CA 1
ATOM 1562 C C . ALA A 1 205 ? 37.145 6.323 -48.939 1.00 86.62 205 ALA A C 1
ATOM 1564 O O . ALA A 1 205 ? 36.243 6.355 -48.097 1.00 86.62 205 ALA A O 1
ATOM 1565 N N . VAL A 1 206 ? 38.122 5.411 -48.887 1.00 89.19 206 VAL A N 1
ATOM 1566 C CA . VAL A 1 206 ? 38.223 4.398 -47.822 1.00 89.19 206 VAL A CA 1
ATOM 1567 C C . VAL A 1 206 ? 38.444 5.053 -46.457 1.00 89.19 206 VAL A C 1
ATOM 1569 O O . VAL A 1 206 ? 37.747 4.710 -45.502 1.00 89.19 206 VAL A O 1
ATOM 1572 N N . LEU A 1 207 ? 39.350 6.031 -46.353 1.00 89.12 207 LEU A N 1
ATOM 1573 C CA . LEU A 1 207 ? 39.604 6.751 -45.099 1.00 89.12 207 LEU A CA 1
ATOM 1574 C C . LEU A 1 207 ? 38.370 7.522 -44.611 1.00 89.12 207 LEU A C 1
ATOM 1576 O O . LEU A 1 207 ? 38.017 7.447 -43.430 1.00 89.12 207 LEU A O 1
ATOM 1580 N N . VAL A 1 208 ? 37.676 8.227 -45.506 1.00 87.31 208 VAL A N 1
ATOM 1581 C CA . VAL A 1 208 ? 36.429 8.939 -45.183 1.00 87.31 208 VAL A CA 1
ATOM 1582 C C . VAL A 1 208 ? 35.346 7.953 -44.740 1.00 87.31 208 VAL A C 1
ATOM 1584 O O . VAL A 1 208 ? 34.681 8.173 -43.730 1.00 87.31 208 VAL A O 1
ATOM 1587 N N . THR A 1 209 ? 35.211 6.821 -45.429 1.00 87.56 209 THR A N 1
ATOM 1588 C CA . THR A 1 209 ? 34.229 5.788 -45.073 1.00 87.56 209 THR A CA 1
ATOM 1589 C C . THR A 1 209 ? 34.532 5.172 -43.706 1.00 87.56 209 THR A C 1
ATOM 1591 O O . THR A 1 209 ? 33.639 5.065 -42.867 1.00 87.56 209 THR A O 1
ATOM 1594 N N . ALA A 1 210 ? 35.792 4.823 -43.432 1.00 89.19 210 ALA A N 1
ATOM 1595 C CA . ALA A 1 210 ? 36.211 4.248 -42.156 1.00 89.19 210 ALA A CA 1
ATOM 1596 C C . ALA A 1 210 ? 36.026 5.232 -40.989 1.00 89.19 210 ALA A C 1
ATOM 1598 O O . ALA A 1 210 ? 35.515 4.860 -39.929 1.00 89.19 210 ALA A O 1
ATOM 1599 N N . THR A 1 211 ? 36.388 6.503 -41.180 1.00 88.69 211 THR A N 1
ATOM 1600 C CA . THR A 1 211 ? 36.205 7.545 -40.157 1.00 88.69 211 THR A CA 1
ATOM 1601 C C . THR A 1 211 ? 34.726 7.811 -39.876 1.00 88.69 211 THR A C 1
ATOM 1603 O O . THR A 1 211 ? 34.329 7.815 -38.707 1.00 88.69 211 THR A O 1
ATOM 1606 N N . LEU A 1 212 ? 33.887 7.938 -40.912 1.00 87.88 212 LEU A N 1
ATOM 1607 C CA . LEU A 1 212 ? 32.433 8.063 -40.758 1.00 87.88 212 LEU A CA 1
ATOM 1608 C C . LEU A 1 212 ? 31.834 6.845 -40.045 1.00 87.88 212 LEU A C 1
ATOM 1610 O O . LEU A 1 212 ? 31.041 7.020 -39.117 1.00 87.88 212 LEU A O 1
ATOM 1614 N N . ALA A 1 213 ? 32.248 5.627 -40.407 1.00 87.56 213 ALA A N 1
ATOM 1615 C CA . ALA A 1 213 ? 31.791 4.402 -39.756 1.00 87.56 213 ALA A CA 1
ATOM 1616 C C . ALA A 1 213 ? 32.112 4.410 -38.253 1.00 87.56 213 ALA A C 1
ATOM 1618 O O . ALA A 1 213 ? 31.218 4.208 -37.429 1.00 87.56 213 ALA A O 1
ATOM 1619 N N . VAL A 1 214 ? 33.353 4.728 -37.869 1.00 90.19 214 VAL A N 1
ATOM 1620 C CA . VAL A 1 214 ? 33.762 4.803 -36.455 1.00 90.19 214 VAL A CA 1
ATOM 1621 C C . VAL A 1 214 ? 32.971 5.871 -35.695 1.00 90.19 214 VAL A C 1
ATOM 1623 O O . VAL A 1 214 ? 32.522 5.616 -34.574 1.00 90.19 214 VAL A O 1
ATOM 1626 N N . VAL A 1 215 ? 32.769 7.056 -36.280 1.00 88.50 215 VAL A N 1
ATOM 1627 C CA . VAL A 1 215 ? 32.004 8.146 -35.650 1.00 88.50 215 VAL A CA 1
ATOM 1628 C C . VAL A 1 215 ? 30.543 7.744 -35.446 1.00 88.50 215 VAL A C 1
ATOM 1630 O O . VAL A 1 215 ? 30.014 7.900 -34.341 1.00 88.50 215 VAL A O 1
ATOM 1633 N N . ILE A 1 216 ? 29.897 7.179 -36.470 1.00 87.69 216 ILE A N 1
ATOM 1634 C CA . ILE A 1 216 ? 28.498 6.746 -36.404 1.00 87.69 216 ILE A CA 1
ATOM 1635 C C . ILE A 1 216 ? 28.340 5.638 -35.359 1.00 87.69 216 ILE A C 1
ATOM 1637 O O . ILE A 1 216 ? 27.521 5.794 -34.449 1.00 87.69 216 ILE A O 1
ATOM 1641 N N . ILE A 1 217 ? 29.169 4.589 -35.408 1.00 88.06 217 ILE A N 1
ATOM 1642 C CA . ILE A 1 217 ? 29.130 3.463 -34.459 1.00 88.06 217 ILE A CA 1
ATOM 1643 C C . ILE A 1 217 ? 29.327 3.957 -33.022 1.00 88.06 217 ILE A C 1
ATOM 1645 O O . ILE A 1 217 ? 28.510 3.652 -32.151 1.00 88.06 217 ILE A O 1
ATOM 1649 N N . ARG A 1 218 ? 30.360 4.773 -32.759 1.00 88.56 218 ARG A N 1
ATOM 1650 C CA . ARG A 1 218 ? 30.606 5.333 -31.416 1.00 88.56 218 ARG A CA 1
ATOM 1651 C C . ARG A 1 218 ? 29.436 6.183 -30.930 1.00 88.56 218 ARG A C 1
ATOM 1653 O O . ARG A 1 218 ? 29.084 6.125 -29.754 1.00 88.56 218 ARG A O 1
ATOM 1660 N N . SER A 1 219 ? 28.822 6.965 -31.815 1.00 86.56 219 SER A N 1
ATOM 1661 C CA . SER A 1 219 ? 27.685 7.815 -31.456 1.00 86.56 219 SER A CA 1
ATOM 1662 C C . SER A 1 219 ? 26.429 7.014 -31.090 1.00 86.56 219 SER A C 1
ATOM 1664 O O . SER A 1 219 ? 25.678 7.443 -30.211 1.00 86.56 219 SER A O 1
ATOM 1666 N N . ILE A 1 220 ? 26.193 5.879 -31.761 1.00 87.19 220 ILE A N 1
ATOM 1667 C CA . ILE A 1 220 ? 25.049 4.993 -31.516 1.00 87.19 220 ILE A CA 1
ATOM 1668 C C . ILE A 1 220 ? 25.272 4.228 -30.212 1.00 87.19 220 ILE A C 1
ATOM 1670 O O . ILE A 1 220 ? 24.403 4.276 -29.345 1.00 87.19 220 ILE A O 1
ATOM 1674 N N . ARG A 1 221 ? 26.456 3.626 -30.020 1.00 88.25 221 ARG A N 1
ATOM 1675 C CA . ARG A 1 221 ? 26.814 2.933 -28.769 1.00 88.25 221 ARG A CA 1
ATOM 1676 C C . ARG A 1 221 ? 26.617 3.831 -27.548 1.00 88.25 221 ARG A C 1
ATOM 1678 O O . ARG A 1 221 ? 25.851 3.486 -26.664 1.00 88.25 221 ARG A O 1
ATOM 1685 N N . ARG A 1 222 ? 27.156 5.058 -27.566 1.00 88.19 222 ARG A N 1
ATOM 1686 C CA . ARG A 1 222 ? 26.973 6.038 -26.472 1.00 88.19 222 ARG A CA 1
ATOM 1687 C C . ARG A 1 222 ? 25.516 6.424 -26.197 1.00 88.19 222 ARG A C 1
ATOM 1689 O O . ARG A 1 222 ? 25.210 6.904 -25.107 1.00 88.19 222 ARG A O 1
ATOM 1696 N N . ALA A 1 223 ? 24.636 6.357 -27.195 1.00 87.44 223 ALA A N 1
ATOM 1697 C CA . ALA A 1 223 ? 23.215 6.625 -26.992 1.00 87.44 223 ALA A CA 1
ATOM 1698 C C . ALA A 1 223 ? 22.531 5.420 -26.335 1.00 87.44 223 ALA A C 1
ATOM 1700 O O . ALA A 1 223 ? 21.825 5.597 -25.347 1.00 87.44 223 ALA A O 1
ATOM 1701 N N . LEU A 1 224 ? 22.808 4.213 -26.834 1.00 89.94 224 LEU A N 1
ATOM 1702 C CA . LEU A 1 224 ? 22.281 2.966 -26.282 1.00 89.94 224 LEU A CA 1
ATOM 1703 C C . LEU A 1 224 ? 22.782 2.713 -24.858 1.00 89.94 224 LEU A C 1
ATOM 1705 O O . LEU A 1 224 ? 21.972 2.405 -23.995 1.00 89.94 224 LEU A O 1
ATOM 1709 N N . ASP A 1 225 ? 24.067 2.938 -24.575 1.00 88.75 225 ASP A N 1
ATOM 1710 C CA . ASP A 1 225 ? 24.635 2.763 -23.234 1.00 88.75 225 ASP A CA 1
ATOM 1711 C C . ASP A 1 225 ? 24.007 3.731 -22.217 1.00 88.75 225 ASP A C 1
ATOM 1713 O O . ASP A 1 225 ? 23.759 3.350 -21.076 1.00 88.75 225 ASP A O 1
ATOM 1717 N N . ARG A 1 226 ? 23.688 4.970 -22.624 1.00 89.69 226 ARG A N 1
ATOM 1718 C CA . ARG A 1 226 ? 22.977 5.929 -21.759 1.00 89.69 226 ARG A CA 1
ATOM 1719 C C . ARG A 1 226 ? 21.560 5.472 -21.434 1.00 89.69 226 ARG A C 1
ATOM 1721 O O . ARG A 1 226 ? 21.151 5.567 -20.282 1.00 89.69 226 ARG A O 1
ATOM 1728 N N . VAL A 1 227 ? 20.826 4.976 -22.429 1.00 91.12 227 VAL A N 1
ATOM 1729 C CA . VAL A 1 227 ? 19.474 4.435 -22.224 1.00 91.12 227 VAL A CA 1
ATOM 1730 C C . VAL A 1 227 ? 19.532 3.175 -21.359 1.00 91.12 227 VAL A C 1
ATOM 1732 O O . VAL A 1 227 ? 18.795 3.073 -20.388 1.00 91.12 227 VAL A O 1
ATOM 1735 N N . ALA A 1 228 ? 20.464 2.265 -21.641 1.00 92.25 228 ALA A N 1
ATOM 1736 C CA . ALA A 1 228 ? 20.715 1.066 -20.849 1.00 92.25 228 ALA A CA 1
ATOM 1737 C C . ALA A 1 228 ? 21.051 1.401 -19.387 1.00 92.25 228 ALA A C 1
ATOM 1739 O O . ALA A 1 228 ? 20.542 0.762 -18.473 1.00 92.25 228 ALA A O 1
ATOM 1740 N N . PHE A 1 229 ? 21.892 2.411 -19.148 1.00 91.62 229 PHE A N 1
ATOM 1741 C CA . PHE A 1 229 ? 22.197 2.889 -17.800 1.00 91.62 229 PHE A CA 1
ATOM 1742 C C . PHE A 1 229 ? 20.961 3.455 -17.092 1.00 91.62 229 PHE A C 1
ATOM 1744 O O . PHE A 1 229 ? 20.707 3.086 -15.951 1.00 91.62 229 PHE A O 1
ATOM 1751 N N . ALA A 1 230 ? 20.173 4.295 -17.768 1.00 92.50 230 ALA A N 1
ATOM 1752 C CA . ALA A 1 230 ? 18.951 4.857 -17.195 1.00 92.50 230 ALA A CA 1
ATOM 1753 C C . ALA A 1 230 ? 17.916 3.771 -16.851 1.00 92.50 230 ALA A C 1
ATOM 1755 O O . ALA A 1 230 ? 17.341 3.811 -15.767 1.00 92.50 230 ALA A O 1
ATOM 1756 N N . ILE A 1 231 ? 17.719 2.780 -17.731 1.00 95.12 231 ILE A N 1
ATOM 1757 C CA . ILE A 1 231 ? 16.801 1.657 -17.487 1.00 95.12 231 ILE A CA 1
ATOM 1758 C C . ILE A 1 231 ? 17.302 0.787 -16.335 1.00 95.12 231 ILE A C 1
ATOM 1760 O O . ILE A 1 231 ? 16.512 0.461 -15.458 1.00 95.12 231 ILE A O 1
ATOM 1764 N N . SER A 1 232 ? 18.590 0.434 -16.301 1.00 93.94 232 SER A N 1
ATOM 1765 C CA . SER A 1 232 ? 19.152 -0.382 -15.214 1.00 93.94 232 SER A CA 1
ATOM 1766 C C . SER A 1 232 ? 19.062 0.338 -13.869 1.00 93.94 232 SER A C 1
ATOM 1768 O O . SER A 1 232 ? 18.545 -0.228 -12.917 1.00 93.94 232 SER A O 1
ATOM 1770 N N . SER A 1 233 ? 19.433 1.621 -13.807 1.00 94.38 233 SER A N 1
ATOM 1771 C CA . SER A 1 233 ? 19.300 2.406 -12.575 1.00 94.38 233 SER A CA 1
ATOM 1772 C C . SER A 1 233 ? 17.841 2.566 -12.134 1.00 94.38 233 SER A C 1
ATOM 1774 O O . SER A 1 233 ? 17.553 2.482 -10.943 1.00 94.38 233 SER A O 1
ATOM 1776 N N . GLY A 1 234 ? 16.913 2.772 -13.077 1.00 95.62 234 GLY A N 1
ATOM 1777 C CA . GLY A 1 234 ? 15.480 2.800 -12.782 1.00 95.62 234 GLY A CA 1
ATOM 1778 C C . GLY A 1 234 ? 14.955 1.446 -12.298 1.00 95.62 234 GLY A C 1
ATOM 1779 O O . GLY A 1 234 ? 14.170 1.401 -11.359 1.00 95.62 234 GLY A O 1
ATOM 1780 N N . SER A 1 235 ? 15.433 0.346 -12.881 1.00 96.56 235 SER A N 1
ATOM 1781 C CA . SER A 1 235 ? 15.064 -1.017 -12.479 1.00 96.56 235 SER A CA 1
ATOM 1782 C C . SER A 1 235 ? 15.568 -1.332 -11.070 1.00 96.56 235 SER A C 1
ATOM 1784 O O . SER A 1 235 ? 14.804 -1.845 -10.264 1.00 96.56 235 SER A O 1
ATOM 1786 N N . ASP A 1 236 ? 16.797 -0.942 -10.725 1.00 95.00 236 ASP A N 1
ATOM 1787 C CA . ASP A 1 236 ? 17.343 -1.113 -9.371 1.00 95.00 236 ASP A CA 1
ATOM 1788 C C . ASP A 1 236 ? 16.537 -0.321 -8.325 1.00 95.00 236 ASP A C 1
ATOM 1790 O O . ASP A 1 236 ? 16.284 -0.810 -7.222 1.00 95.00 236 ASP A O 1
ATOM 1794 N N . GLN A 1 237 ? 16.081 0.889 -8.674 1.00 96.69 237 GLN A N 1
ATOM 1795 C CA . GLN A 1 237 ? 15.192 1.680 -7.816 1.00 96.69 237 GLN A CA 1
ATOM 1796 C C . GLN A 1 237 ? 13.828 1.010 -7.635 1.00 96.69 237 GLN A C 1
ATOM 1798 O O . GLN A 1 237 ? 13.334 0.953 -6.511 1.00 96.69 237 GLN A O 1
ATOM 1803 N N . VAL A 1 238 ? 13.237 0.477 -8.712 1.00 97.31 238 VAL A N 1
ATOM 1804 C CA . VAL A 1 238 ? 11.968 -0.264 -8.646 1.00 97.31 238 VAL A CA 1
ATOM 1805 C C . VAL A 1 238 ? 12.120 -1.523 -7.796 1.00 97.31 238 VAL A C 1
ATOM 1807 O O . VAL A 1 238 ? 11.283 -1.750 -6.929 1.00 97.31 238 VAL A O 1
ATOM 1810 N N . ALA A 1 239 ? 13.188 -2.301 -7.976 1.00 96.69 239 ALA A N 1
ATOM 1811 C CA . ALA A 1 239 ? 13.458 -3.497 -7.178 1.00 96.69 239 ALA A CA 1
ATOM 1812 C C . ALA A 1 239 ? 13.584 -3.160 -5.683 1.00 96.69 239 ALA A C 1
ATOM 1814 O O . ALA A 1 239 ? 12.927 -3.773 -4.844 1.00 96.69 239 ALA A O 1
ATOM 1815 N N . SER A 1 240 ? 14.362 -2.126 -5.349 1.00 97.00 240 SER A N 1
ATOM 1816 C CA . SER A 1 240 ? 14.536 -1.666 -3.967 1.00 97.00 240 SER A CA 1
ATOM 1817 C C . SER A 1 240 ? 13.224 -1.169 -3.345 1.00 97.00 240 SER A C 1
ATOM 1819 O O . SER A 1 240 ? 12.841 -1.609 -2.259 1.00 97.00 240 SER A O 1
ATOM 1821 N N . ALA A 1 241 ? 12.488 -0.305 -4.054 1.00 97.38 241 ALA A N 1
ATOM 1822 C CA . ALA A 1 241 ? 11.200 0.210 -3.593 1.00 97.38 241 ALA A CA 1
ATOM 1823 C C . ALA A 1 241 ? 10.174 -0.916 -3.407 1.00 97.38 241 ALA A C 1
ATOM 1825 O O . ALA A 1 241 ? 9.463 -0.940 -2.405 1.00 97.38 241 ALA A O 1
ATOM 1826 N N . SER A 1 242 ? 10.141 -1.878 -4.328 1.00 97.94 242 SER A N 1
ATOM 1827 C CA . SER A 1 242 ? 9.257 -3.041 -4.241 1.00 97.94 242 SER A CA 1
ATOM 1828 C C . SER A 1 242 ? 9.622 -3.928 -3.049 1.00 97.94 242 SER A C 1
ATOM 1830 O O . SER A 1 242 ? 8.745 -4.306 -2.281 1.00 97.94 242 SER A O 1
ATOM 1832 N N . GLY A 1 243 ? 10.912 -4.174 -2.799 1.00 96.25 243 GLY A N 1
ATOM 1833 C CA . GLY A 1 243 ? 11.360 -4.884 -1.596 1.00 96.25 243 GLY A CA 1
ATOM 1834 C C . GLY A 1 243 ? 10.908 -4.205 -0.295 1.00 96.25 243 GLY A C 1
ATOM 1835 O O . GLY A 1 243 ? 10.476 -4.879 0.641 1.00 96.25 243 GLY A O 1
ATOM 1836 N N . GLN A 1 244 ? 10.932 -2.869 -0.245 1.00 97.56 244 GLN A N 1
ATOM 1837 C CA . GLN A 1 244 ? 10.423 -2.108 0.900 1.00 97.56 244 GLN A CA 1
ATOM 1838 C C . GLN A 1 244 ? 8.896 -2.208 1.040 1.00 97.56 244 GLN A C 1
ATOM 1840 O O . GLN A 1 244 ? 8.400 -2.378 2.154 1.00 97.56 244 GLN A O 1
ATOM 1845 N N . VAL A 1 245 ? 8.148 -2.122 -0.066 1.00 97.62 245 VAL A N 1
ATOM 1846 C CA . VAL A 1 245 ? 6.683 -2.287 -0.057 1.00 97.62 245 VAL A CA 1
ATOM 1847 C C . VAL A 1 245 ? 6.306 -3.689 0.414 1.00 97.62 245 VAL A C 1
ATOM 1849 O O . VAL A 1 245 ? 5.440 -3.811 1.276 1.00 97.62 245 VAL A O 1
ATOM 1852 N N . SER A 1 246 ? 6.986 -4.731 -0.072 1.00 97.44 246 SER A N 1
ATOM 1853 C CA . SER A 1 246 ? 6.757 -6.116 0.353 1.00 97.44 246 SER A CA 1
ATOM 1854 C C . SER A 1 246 ? 6.989 -6.291 1.860 1.00 97.44 246 SER A C 1
ATOM 1856 O O . SER A 1 246 ? 6.101 -6.762 2.571 1.00 97.44 246 SER A O 1
ATOM 1858 N N . SER A 1 247 ? 8.113 -5.798 2.400 1.00 96.75 247 SER A N 1
ATOM 1859 C CA . SER A 1 247 ? 8.397 -5.920 3.842 1.00 96.75 247 SER A CA 1
ATOM 1860 C C . SER A 1 247 ? 7.424 -5.115 4.720 1.00 96.75 247 SER A C 1
ATOM 1862 O O . SER A 1 247 ? 6.981 -5.594 5.770 1.00 96.75 247 SER A O 1
ATOM 1864 N N . SER A 1 248 ? 7.045 -3.911 4.277 1.00 98.00 248 SER A N 1
ATOM 1865 C CA . SER A 1 248 ? 6.053 -3.080 4.964 1.00 98.00 248 SER A CA 1
ATOM 1866 C C . SER A 1 248 ? 4.677 -3.738 4.952 1.00 98.00 248 SER A C 1
ATOM 1868 O O . SER A 1 248 ? 3.966 -3.686 5.952 1.00 98.00 248 SER A O 1
ATOM 1870 N N . SER A 1 249 ? 4.311 -4.373 3.842 1.00 97.88 249 SER A N 1
ATOM 1871 C CA . SER A 1 249 ? 3.041 -5.079 3.705 1.00 97.88 249 SER A CA 1
ATOM 1872 C C . SER A 1 249 ? 3.014 -6.328 4.586 1.00 97.88 249 SER A C 1
ATOM 1874 O O . SER A 1 249 ? 2.062 -6.526 5.329 1.00 97.88 249 SER A O 1
ATOM 1876 N N . GLN A 1 250 ? 4.098 -7.106 4.638 1.00 94.75 250 GLN A N 1
ATOM 1877 C CA . GLN A 1 250 ? 4.204 -8.240 5.564 1.00 94.75 250 GLN A CA 1
ATOM 1878 C C . GLN A 1 250 ? 4.066 -7.805 7.034 1.00 94.75 250 GLN A C 1
ATOM 1880 O O . GLN A 1 250 ? 3.413 -8.480 7.830 1.00 94.75 250 GLN A O 1
ATOM 1885 N N . SER A 1 251 ? 4.653 -6.658 7.388 1.00 97.50 251 SER A N 1
ATOM 1886 C CA . SER A 1 251 ? 4.521 -6.071 8.727 1.00 97.50 251 SER A CA 1
ATOM 1887 C C . SER A 1 251 ? 3.084 -5.628 9.010 1.00 97.50 251 SER A C 1
ATOM 1889 O O . SER A 1 251 ? 2.582 -5.857 10.107 1.00 97.50 251 SER A O 1
ATOM 1891 N N . LEU A 1 252 ? 2.401 -5.047 8.018 1.00 97.31 252 LEU A N 1
ATOM 1892 C CA . LEU A 1 252 ? 0.993 -4.665 8.123 1.00 97.31 252 LEU A CA 1
ATOM 1893 C C . LEU A 1 252 ? 0.079 -5.885 8.292 1.00 97.31 252 LEU A C 1
ATOM 1895 O O . LEU A 1 252 ? -0.792 -5.858 9.152 1.00 97.31 252 LEU A O 1
ATOM 1899 N N . ALA A 1 253 ? 0.308 -6.966 7.542 1.00 95.56 253 ALA A N 1
ATOM 1900 C CA . ALA A 1 253 ? -0.437 -8.219 7.683 1.00 95.56 253 ALA A CA 1
ATOM 1901 C C . ALA A 1 253 ? -0.244 -8.848 9.077 1.00 95.56 253 ALA A C 1
ATOM 1903 O O . ALA A 1 253 ? -1.206 -9.289 9.710 1.00 95.56 253 ALA A O 1
ATOM 1904 N N . SER A 1 254 ? 0.991 -8.827 9.595 1.00 94.88 254 SER A N 1
ATOM 1905 C CA . SER A 1 254 ? 1.284 -9.269 10.963 1.00 94.88 254 SER A CA 1
ATOM 1906 C C . SER A 1 254 ? 0.579 -8.395 12.004 1.00 94.88 254 SER A C 1
ATOM 1908 O O . SER A 1 254 ? -0.037 -8.926 12.923 1.00 94.88 254 SER A O 1
ATOM 1910 N N . GLY A 1 255 ? 0.631 -7.068 11.849 1.00 97.25 255 GLY A N 1
ATOM 1911 C CA . GLY A 1 255 ? -0.043 -6.130 12.748 1.00 97.25 255 GLY A CA 1
ATOM 1912 C C . GLY A 1 255 ? -1.567 -6.266 12.708 1.00 97.25 255 GLY A C 1
ATOM 1913 O O . GLY A 1 255 ? -2.209 -6.220 13.751 1.00 97.25 255 GLY A O 1
ATOM 1914 N N . ALA A 1 256 ? -2.149 -6.510 11.531 1.00 97.00 256 ALA A N 1
ATOM 1915 C CA . ALA A 1 256 ? -3.572 -6.801 11.385 1.00 97.00 256 ALA A CA 1
ATOM 1916 C C . ALA A 1 256 ? -3.959 -8.104 12.107 1.00 97.00 256 ALA A C 1
ATOM 1918 O O . ALA A 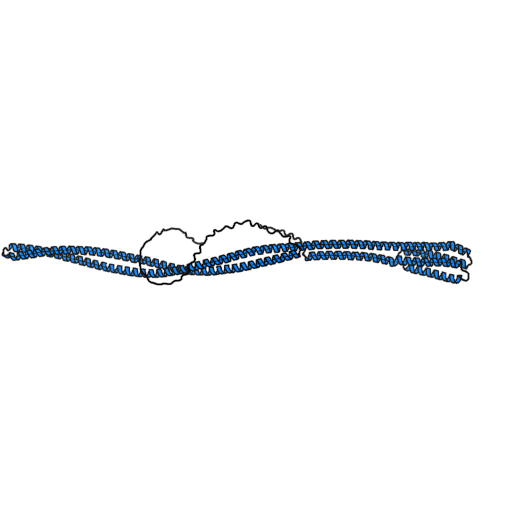1 256 ? -4.983 -8.150 12.780 1.00 97.00 256 ALA A O 1
ATOM 1919 N N . SER A 1 257 ? -3.118 -9.141 12.048 1.00 93.69 257 SER A N 1
ATOM 1920 C CA . SER A 1 257 ? -3.360 -10.397 12.777 1.00 93.69 257 SER A CA 1
ATOM 1921 C C . SER A 1 257 ? -3.326 -10.203 14.300 1.00 93.69 257 SER A C 1
ATOM 1923 O O . SER A 1 257 ? -4.163 -10.743 15.020 1.00 93.69 257 SER A O 1
ATOM 1925 N N . GLU A 1 258 ? -2.388 -9.398 14.802 1.00 96.44 258 GLU A N 1
ATOM 1926 C CA . GLU A 1 258 ? -2.287 -9.059 16.228 1.00 96.44 258 GLU A CA 1
ATOM 1927 C C . GLU A 1 258 ? -3.468 -8.186 16.699 1.00 96.44 258 GLU A C 1
ATOM 1929 O O . GLU A 1 258 ? -4.017 -8.390 17.786 1.00 96.44 258 GLU A O 1
ATOM 1934 N N . GLN A 1 259 ? -3.925 -7.263 15.846 1.00 96.56 259 GLN A N 1
ATOM 1935 C CA . GLN A 1 259 ? -5.152 -6.498 16.074 1.00 96.56 259 GLN A CA 1
ATOM 1936 C C . GLN A 1 259 ? -6.392 -7.393 16.108 1.00 96.56 259 GLN A C 1
ATOM 1938 O O . GLN A 1 259 ? -7.236 -7.195 16.977 1.00 96.56 259 GLN A O 1
ATOM 1943 N N . ALA A 1 260 ? -6.498 -8.382 15.216 1.00 95.94 260 ALA A N 1
ATOM 1944 C CA . ALA A 1 260 ? -7.614 -9.326 15.212 1.00 95.94 260 ALA A CA 1
ATOM 1945 C C . ALA A 1 260 ? -7.701 -10.092 16.542 1.00 95.94 260 ALA A C 1
ATOM 1947 O O . ALA A 1 260 ? -8.767 -10.141 17.150 1.00 95.94 260 ALA A O 1
ATOM 1948 N N . ALA A 1 261 ? -6.569 -10.590 17.052 1.00 95.19 261 ALA A N 1
ATOM 1949 C CA . ALA A 1 261 ? -6.519 -11.257 18.355 1.00 95.19 261 ALA A CA 1
ATOM 1950 C C . ALA A 1 261 ? -6.943 -10.323 19.507 1.00 95.19 261 ALA A C 1
ATOM 1952 O O . ALA A 1 261 ? -7.694 -10.720 20.397 1.00 95.19 261 ALA A O 1
ATOM 1953 N N . SER A 1 262 ? -6.516 -9.058 19.463 1.00 96.19 262 SER A N 1
ATOM 1954 C CA . SER A 1 262 ? -6.901 -8.051 20.465 1.00 96.19 262 SER A CA 1
ATOM 1955 C C . SER A 1 262 ? -8.400 -7.713 20.406 1.00 96.19 262 SER A C 1
ATOM 1957 O O . SER A 1 262 ? -9.035 -7.484 21.438 1.00 96.19 262 SER A O 1
ATOM 1959 N N . LEU A 1 263 ? -8.989 -7.684 19.204 1.00 96.81 263 LEU A N 1
ATOM 1960 C CA . LEU A 1 263 ? -10.430 -7.493 19.017 1.00 96.81 263 LEU A CA 1
ATOM 1961 C C . LEU A 1 263 ? -11.229 -8.693 19.532 1.00 96.81 263 LEU A C 1
ATOM 1963 O O . LEU A 1 263 ? -12.288 -8.494 20.121 1.00 96.81 263 LEU A O 1
ATOM 1967 N N . GLU A 1 264 ? -10.715 -9.913 19.377 1.00 94.25 264 GLU A N 1
ATOM 1968 C CA . GLU A 1 264 ? -11.344 -11.132 19.898 1.00 94.25 264 GLU A CA 1
ATOM 1969 C C . GLU A 1 264 ? -11.397 -11.122 21.439 1.00 94.25 264 GLU A C 1
ATOM 1971 O O . GLU A 1 264 ? -12.453 -11.357 22.034 1.00 94.25 264 GLU A O 1
ATOM 1976 N N . GLU A 1 265 ? -10.304 -10.723 22.100 1.00 96.38 265 GLU A N 1
ATOM 1977 C CA . GLU A 1 265 ? -10.258 -10.535 23.560 1.00 96.38 265 GLU A CA 1
ATOM 1978 C C . GLU A 1 265 ? -11.183 -9.397 24.031 1.00 96.38 265 GLU A C 1
ATOM 1980 O O . GLU A 1 265 ? -11.904 -9.526 25.029 1.00 96.38 265 GLU A O 1
ATOM 1985 N N . THR A 1 266 ? -11.224 -8.293 23.279 1.00 95.56 266 THR A N 1
ATOM 1986 C CA . THR A 1 266 ? -12.130 -7.170 23.558 1.00 95.56 266 THR A CA 1
ATOM 1987 C C . THR A 1 266 ? -13.591 -7.600 23.429 1.00 95.56 266 THR A C 1
ATOM 1989 O O . THR A 1 266 ? -14.405 -7.269 24.290 1.00 95.56 266 THR A O 1
ATOM 1992 N N . SER A 1 267 ? -13.931 -8.384 22.402 1.00 95.31 267 SER A N 1
ATOM 1993 C CA . SER A 1 267 ? -15.276 -8.930 22.203 1.00 95.31 267 SER A CA 1
ATOM 1994 C C . SER A 1 267 ? -15.689 -9.831 23.367 1.00 95.31 267 SER A C 1
ATOM 1996 O O . SER A 1 267 ? -16.773 -9.654 23.921 1.00 95.31 267 SER A O 1
ATOM 1998 N N . SER A 1 268 ? -14.805 -10.733 23.810 1.00 95.81 268 SER A N 1
ATOM 1999 C CA . SER A 1 268 ? -15.056 -11.577 24.988 1.00 95.81 268 SER A CA 1
ATOM 2000 C C . SER A 1 268 ? -15.298 -10.741 26.251 1.00 95.81 268 SER A C 1
ATOM 2002 O O . SER A 1 268 ? -16.202 -11.036 27.034 1.00 95.81 268 SER A O 1
ATOM 2004 N N . SER A 1 269 ? -14.521 -9.673 26.447 1.00 96.06 269 SER A N 1
ATOM 2005 C CA . SER A 1 269 ? -14.683 -8.764 27.589 1.00 96.06 269 SER A CA 1
ATOM 2006 C C . SER A 1 269 ? -16.014 -8.000 27.536 1.00 96.06 269 SER A C 1
ATOM 2008 O O . SER A 1 269 ? -16.655 -7.781 28.565 1.00 96.06 269 SER A O 1
ATOM 2010 N N . LEU A 1 270 ? -16.471 -7.621 26.337 1.00 95.81 270 LEU A N 1
ATOM 2011 C CA . LEU A 1 270 ? -17.770 -6.973 26.128 1.00 95.81 270 LEU A CA 1
ATOM 2012 C C . LEU A 1 270 ? -18.942 -7.929 26.372 1.00 95.81 270 LEU A C 1
ATOM 2014 O O . LEU A 1 270 ? -19.949 -7.517 26.951 1.00 95.81 270 LEU A O 1
ATOM 2018 N N . GLU A 1 271 ? -18.822 -9.201 25.988 1.00 92.38 271 GLU A N 1
ATOM 2019 C CA . GLU A 1 271 ? -19.822 -10.227 26.310 1.00 92.38 271 GLU A CA 1
ATOM 2020 C C . GLU A 1 271 ? -19.950 -10.430 27.825 1.00 92.38 271 GLU A C 1
ATOM 2022 O O . GLU A 1 271 ? -21.064 -10.465 28.364 1.00 92.38 271 GLU A O 1
ATOM 2027 N N . GLU A 1 272 ? -18.822 -10.490 28.538 1.00 95.81 272 GLU A N 1
ATOM 2028 C CA . GLU A 1 272 ? -18.818 -10.582 29.997 1.00 95.81 272 GLU A CA 1
ATOM 2029 C C . GLU A 1 272 ? -19.430 -9.330 30.645 1.00 95.81 272 GLU A C 1
ATOM 2031 O O . GLU A 1 272 ? -20.269 -9.445 31.545 1.00 95.81 272 GLU A O 1
ATOM 2036 N N . MET A 1 273 ? -19.092 -8.137 30.147 1.00 95.19 273 MET A N 1
ATOM 2037 C CA . MET A 1 273 ? -19.655 -6.872 30.623 1.00 95.19 273 MET A CA 1
ATOM 2038 C C . MET A 1 273 ? -21.168 -6.790 30.391 1.00 95.19 273 MET A C 1
ATOM 2040 O O . MET A 1 273 ? -21.904 -6.397 31.296 1.00 95.19 273 MET A O 1
ATOM 2044 N N . SER A 1 274 ? -21.654 -7.230 29.226 1.00 94.50 274 SER A N 1
ATOM 2045 C CA . SER A 1 274 ? -23.089 -7.320 28.926 1.00 94.50 274 SER A CA 1
ATOM 2046 C C . SER A 1 274 ? -23.806 -8.270 29.895 1.00 94.50 274 SER A C 1
ATOM 2048 O O . SER A 1 274 ? -24.849 -7.933 30.460 1.00 94.50 274 SER A O 1
ATOM 2050 N N . SER A 1 275 ? -23.210 -9.436 30.163 1.00 96.38 275 SER A N 1
ATOM 2051 C CA . SER A 1 275 ? -23.721 -10.402 31.143 1.00 96.38 275 SER A CA 1
ATOM 2052 C C . SER A 1 275 ? -23.746 -9.832 32.567 1.00 96.38 275 SER A C 1
ATOM 2054 O O . SER A 1 275 ? -24.702 -10.058 33.315 1.00 96.38 275 SER A O 1
ATOM 2056 N N . MET A 1 276 ? -22.724 -9.070 32.967 1.00 95.56 276 MET A N 1
ATOM 2057 C CA . MET A 1 276 ? -22.694 -8.384 34.262 1.00 95.56 276 MET A CA 1
ATOM 2058 C C . MET A 1 276 ? -23.761 -7.293 34.368 1.00 95.56 276 MET A C 1
ATOM 2060 O O . MET A 1 276 ? -24.502 -7.285 35.348 1.00 95.56 276 MET A O 1
ATOM 2064 N N . ALA A 1 277 ? -23.904 -6.432 33.358 1.00 94.88 277 ALA A N 1
ATOM 2065 C CA . ALA A 1 277 ? -24.927 -5.385 33.337 1.00 94.88 277 ALA A CA 1
ATOM 2066 C C . ALA A 1 277 ? -26.342 -5.980 33.431 1.00 94.88 277 ALA A C 1
ATOM 2068 O O . ALA A 1 277 ? -27.164 -5.538 34.239 1.00 94.88 277 ALA A O 1
ATOM 2069 N N . LYS A 1 278 ? -26.602 -7.071 32.700 1.00 93.69 278 LYS A N 1
ATOM 2070 C CA . LYS A 1 278 ? -27.870 -7.802 32.794 1.00 93.69 278 LYS A CA 1
ATOM 2071 C C . LYS A 1 278 ? -28.103 -8.383 34.192 1.00 93.69 278 LYS A C 1
ATOM 2073 O O . LYS A 1 278 ? -29.186 -8.211 34.751 1.00 93.69 278 LYS A O 1
ATOM 2078 N N . ARG A 1 279 ? -27.089 -9.023 34.789 1.00 96.12 279 ARG A N 1
ATOM 2079 C CA . ARG A 1 279 ? -27.168 -9.545 36.166 1.00 96.12 279 ARG A CA 1
ATOM 2080 C C . ARG A 1 279 ? -27.392 -8.438 37.198 1.00 96.12 279 ARG A C 1
ATOM 2082 O O . ARG A 1 279 ? -28.133 -8.667 38.152 1.00 96.12 279 ARG A O 1
ATOM 2089 N N . ASN A 1 280 ? -26.804 -7.258 37.011 1.00 95.38 280 ASN A N 1
ATOM 2090 C CA . ASN A 1 280 ? -27.029 -6.099 37.874 1.00 95.38 280 ASN A CA 1
ATOM 2091 C C . ASN A 1 280 ? -28.470 -5.595 37.764 1.00 95.38 280 ASN A C 1
ATOM 2093 O O . ASN A 1 280 ? -29.101 -5.368 38.791 1.00 95.38 280 ASN A O 1
ATOM 2097 N N . SER A 1 281 ? -29.021 -5.509 36.550 1.00 93.69 281 SER A N 1
ATOM 2098 C CA . SER A 1 281 ? -30.427 -5.142 36.328 1.00 93.69 281 SER A CA 1
ATOM 2099 C C . SER A 1 281 ? -31.395 -6.140 36.987 1.00 93.69 281 SER A C 1
ATOM 2101 O O . SER A 1 281 ? -32.285 -5.752 37.747 1.00 93.69 281 SER A O 1
ATOM 2103 N N . GLU A 1 282 ? -31.170 -7.447 36.807 1.00 93.12 282 GLU A N 1
ATOM 2104 C CA . GLU A 1 282 ? -31.950 -8.501 37.478 1.00 93.12 282 GLU A CA 1
ATOM 2105 C C . GLU A 1 282 ? -31.777 -8.470 39.010 1.00 93.12 282 GLU A C 1
ATOM 2107 O O . GLU A 1 282 ? -32.730 -8.677 39.768 1.00 93.12 282 GLU A O 1
ATOM 2112 N N . GLY A 1 283 ? -30.559 -8.201 39.489 1.00 94.19 283 GLY A N 1
ATOM 2113 C CA . GLY A 1 283 ? -30.234 -8.022 40.903 1.00 94.19 283 GLY A CA 1
ATOM 2114 C C . GLY A 1 283 ? -30.967 -6.835 41.523 1.00 94.19 283 GLY A C 1
ATOM 2115 O O . GLY A 1 283 ? -31.595 -6.993 42.570 1.00 94.19 283 GLY A O 1
ATOM 2116 N N . ALA A 1 284 ? -30.963 -5.690 40.843 1.00 96.06 284 ALA A N 1
ATOM 2117 C CA . ALA A 1 284 ? -31.700 -4.496 41.228 1.00 96.06 284 ALA A CA 1
ATOM 2118 C C . ALA A 1 284 ? -33.213 -4.767 41.262 1.00 96.06 284 ALA A C 1
ATOM 2120 O O . ALA A 1 284 ? -33.876 -4.440 42.243 1.00 96.06 284 ALA A O 1
ATOM 2121 N N . GLY A 1 285 ? -33.758 -5.473 40.266 1.00 92.56 285 GLY A N 1
ATOM 2122 C CA . GLY A 1 285 ? -35.164 -5.890 40.263 1.00 92.56 285 GLY A CA 1
ATOM 2123 C C . GLY A 1 285 ? -35.550 -6.731 41.488 1.00 92.56 285 GLY A C 1
ATOM 2124 O O . GLY A 1 285 ? -36.588 -6.491 42.109 1.00 92.56 285 GLY A O 1
ATOM 2125 N N . ARG A 1 286 ? -34.695 -7.678 41.895 1.00 95.19 286 ARG A N 1
ATOM 2126 C CA . ARG A 1 286 ? -34.911 -8.473 43.119 1.00 95.19 286 ARG A CA 1
ATOM 2127 C C . ARG A 1 286 ? -34.795 -7.633 44.390 1.00 95.19 286 ARG A C 1
ATOM 2129 O O . ARG A 1 286 ? -35.644 -7.757 45.271 1.00 95.19 286 ARG A O 1
ATOM 2136 N N . ALA A 1 287 ? -33.783 -6.771 44.478 1.00 95.94 287 ALA A N 1
ATOM 2137 C CA . ALA A 1 287 ? -33.588 -5.883 45.622 1.00 95.94 287 ALA A CA 1
ATOM 2138 C C . ALA A 1 287 ? -34.786 -4.935 45.809 1.00 95.94 287 ALA A C 1
ATOM 2140 O O . ALA A 1 287 ? -35.237 -4.733 46.935 1.00 95.94 287 ALA A O 1
ATOM 2141 N N . LYS A 1 288 ? -35.363 -4.441 44.707 1.00 93.56 288 LYS A N 1
ATOM 2142 C CA . LYS A 1 288 ? -36.576 -3.616 44.700 1.00 93.56 288 LYS A CA 1
ATOM 2143 C C . LYS A 1 288 ? -37.781 -4.338 45.305 1.00 93.56 288 LYS A C 1
ATOM 2145 O O . LYS A 1 288 ? -38.482 -3.769 46.139 1.00 93.56 288 LYS A O 1
ATOM 2150 N N . SER A 1 289 ? -38.008 -5.599 44.926 1.00 94.69 289 SER A N 1
ATOM 2151 C CA . SER A 1 289 ? -39.082 -6.416 45.519 1.00 94.69 289 SER A CA 1
ATOM 2152 C C . SER A 1 289 ? -38.886 -6.582 47.026 1.00 94.69 289 SER A C 1
ATOM 2154 O O . SER A 1 289 ? -39.814 -6.359 47.799 1.00 94.69 289 SER A O 1
ATOM 2156 N N . LEU A 1 290 ? -37.659 -6.897 47.453 1.00 95.19 290 LEU A N 1
ATOM 2157 C CA . LEU A 1 290 ? -37.345 -7.109 48.865 1.00 95.19 290 LEU A CA 1
ATOM 2158 C C . LEU A 1 290 ? -37.501 -5.823 49.692 1.00 95.19 290 LEU A C 1
ATOM 2160 O O . LEU A 1 290 ? -38.030 -5.862 50.802 1.00 95.19 290 LEU A O 1
ATOM 2164 N N . ALA A 1 291 ? -37.090 -4.675 49.146 1.00 94.44 291 ALA A N 1
ATOM 2165 C CA . ALA A 1 291 ? -37.315 -3.371 49.761 1.00 94.44 291 ALA A CA 1
ATOM 2166 C C . ALA A 1 291 ? -38.819 -3.077 49.905 1.00 94.44 291 ALA A C 1
ATOM 2168 O O . ALA A 1 291 ? -39.267 -2.649 50.969 1.00 94.44 291 ALA A O 1
ATOM 2169 N N . ALA A 1 292 ? -39.627 -3.371 48.882 1.00 92.81 292 ALA A N 1
ATOM 2170 C CA . ALA A 1 292 ? -41.078 -3.210 48.958 1.00 92.81 292 ALA A CA 1
ATOM 2171 C C . ALA A 1 292 ? -41.709 -4.099 50.048 1.00 92.81 292 ALA A C 1
ATOM 2173 O O . ALA A 1 292 ? -42.530 -3.616 50.829 1.00 92.81 292 ALA A O 1
ATOM 2174 N N . GLU A 1 293 ? -41.294 -5.363 50.157 1.00 95.12 293 GLU A N 1
ATOM 2175 C CA . GLU A 1 293 ? -41.744 -6.285 51.210 1.00 95.12 293 GLU A CA 1
ATOM 2176 C C . GLU A 1 293 ? -41.342 -5.801 52.614 1.00 95.12 293 GLU A C 1
ATOM 2178 O O . GLU A 1 293 ? -42.180 -5.757 53.519 1.00 95.12 293 GLU A O 1
ATOM 2183 N N . ALA A 1 294 ? -40.089 -5.365 52.791 1.00 94.81 294 ALA A N 1
ATOM 2184 C CA . ALA A 1 294 ? -39.593 -4.821 54.055 1.00 94.81 294 ALA A CA 1
ATOM 2185 C C . ALA A 1 294 ? -40.360 -3.560 54.478 1.00 94.81 294 ALA A C 1
ATOM 2187 O O . ALA A 1 294 ? -40.692 -3.395 55.654 1.00 94.81 294 ALA A O 1
ATOM 2188 N N . ARG A 1 295 ? -40.696 -2.690 53.518 1.00 94.56 295 ARG A N 1
ATOM 2189 C CA . ARG A 1 295 ? -41.527 -1.509 53.761 1.00 94.56 295 ARG A CA 1
ATOM 2190 C C . ARG A 1 295 ? -42.928 -1.894 54.229 1.00 94.56 295 ARG A C 1
ATOM 2192 O O . ARG A 1 295 ? -43.388 -1.338 55.220 1.00 94.56 295 ARG A O 1
ATOM 2199 N N . VAL A 1 296 ? -43.583 -2.847 53.561 1.00 95.19 296 VAL A N 1
ATOM 2200 C CA . VAL A 1 296 ? -44.918 -3.331 53.960 1.00 95.19 296 VAL A CA 1
ATOM 2201 C C . VAL A 1 296 ? -44.893 -3.904 55.379 1.00 95.19 296 VAL A C 1
ATOM 2203 O O . VAL A 1 296 ? -45.777 -3.597 56.177 1.00 95.19 296 VAL A O 1
ATOM 2206 N N . ALA A 1 297 ? -43.867 -4.687 55.723 1.00 94.94 297 ALA A N 1
ATOM 2207 C CA . ALA A 1 297 ? -43.707 -5.235 57.068 1.00 94.94 297 ALA A CA 1
ATOM 2208 C C . ALA A 1 297 ? -43.475 -4.140 58.127 1.00 94.94 297 ALA A C 1
ATOM 2210 O O . ALA A 1 297 ? -44.056 -4.198 59.210 1.00 94.94 297 ALA A O 1
ATOM 2211 N N . ALA A 1 298 ? -42.664 -3.123 57.819 1.00 94.62 298 ALA A N 1
ATOM 2212 C CA . ALA A 1 298 ? -42.417 -2.000 58.721 1.00 94.62 298 ALA A CA 1
ATOM 2213 C C . ALA A 1 298 ? -43.660 -1.109 58.909 1.00 94.62 298 ALA A C 1
ATOM 2215 O O . ALA A 1 298 ? -43.954 -0.720 60.040 1.00 94.62 298 ALA A O 1
ATOM 2216 N N . ASP A 1 299 ? -44.417 -0.841 57.838 1.00 92.56 299 ASP A N 1
ATOM 2217 C CA . ASP A 1 299 ? -45.703 -0.129 57.889 1.00 92.56 299 ASP A CA 1
ATOM 2218 C C . ASP A 1 299 ? -46.723 -0.902 58.750 1.00 92.56 299 ASP A C 1
ATOM 2220 O O . ASP A 1 299 ? -47.390 -0.319 59.608 1.00 92.56 299 ASP A O 1
ATOM 2224 N N . ALA A 1 300 ? -46.815 -2.227 58.582 1.00 94.38 300 ALA A N 1
ATOM 2225 C CA . ALA A 1 300 ? -47.662 -3.082 59.416 1.00 94.38 300 ALA A CA 1
ATOM 2226 C C . ALA A 1 300 ? -47.240 -3.036 60.894 1.00 94.38 300 ALA A C 1
ATOM 2228 O O . ALA A 1 300 ? -48.075 -2.789 61.763 1.00 94.38 300 ALA A O 1
ATOM 2229 N N . GLY A 1 301 ? -45.940 -3.164 61.176 1.00 94.81 301 GLY A N 1
ATOM 2230 C CA . GLY A 1 301 ? -45.411 -3.043 62.533 1.00 94.81 301 GLY A CA 1
ATOM 2231 C C . GLY A 1 301 ? -45.718 -1.683 63.164 1.00 94.81 301 GLY A C 1
ATOM 2232 O O . GLY A 1 301 ? -46.048 -1.613 64.345 1.00 94.81 301 GLY A O 1
ATOM 2233 N N . ALA A 1 302 ? -45.655 -0.589 62.396 1.00 91.44 302 ALA A N 1
ATOM 2234 C CA . ALA A 1 302 ? -45.973 0.744 62.907 1.00 91.44 302 ALA A CA 1
ATOM 2235 C C . ALA A 1 302 ? -47.451 0.849 63.327 1.00 91.44 302 ALA A C 1
ATOM 2237 O O . ALA A 1 302 ? -47.756 1.436 64.370 1.00 91.44 302 ALA A O 1
ATOM 2238 N N . ASN A 1 303 ? -48.356 0.227 62.562 1.00 91.75 303 ASN A N 1
ATOM 2239 C CA . ASN A 1 303 ? -49.779 0.144 62.894 1.00 91.75 303 ASN A CA 1
ATOM 2240 C C . ASN A 1 303 ? -50.037 -0.713 64.146 1.00 91.75 303 ASN A C 1
ATOM 2242 O O . ASN A 1 303 ? -50.803 -0.297 65.018 1.00 91.75 303 ASN A O 1
ATOM 2246 N N . ASP A 1 304 ? -49.367 -1.860 64.286 1.00 94.44 304 ASP A N 1
ATOM 2247 C CA . ASP A 1 304 ? -49.485 -2.716 65.477 1.00 94.44 304 ASP A CA 1
ATOM 2248 C C . ASP A 1 304 ? -49.006 -1.991 66.744 1.00 94.44 304 ASP A C 1
ATOM 2250 O O . ASP A 1 304 ? -49.639 -2.055 67.801 1.00 94.44 304 ASP A O 1
ATOM 2254 N N . MET A 1 305 ? -47.923 -1.219 66.634 1.00 93.62 305 MET A N 1
ATOM 2255 C CA . MET A 1 305 ? -47.419 -0.389 67.728 1.00 93.62 305 MET A CA 1
ATOM 2256 C C . MET A 1 305 ? -48.382 0.741 68.103 1.00 93.62 305 MET A C 1
ATOM 2258 O O . MET A 1 305 ? -48.517 1.070 69.286 1.00 93.62 305 MET A O 1
ATOM 2262 N N . GLN A 1 306 ? -49.088 1.312 67.123 1.00 90.06 306 GLN A N 1
ATOM 2263 C CA . GLN A 1 306 ? -50.150 2.283 67.376 1.00 90.06 306 GLN A CA 1
ATOM 2264 C C . GLN A 1 306 ? -51.308 1.640 68.153 1.00 90.06 306 GLN A C 1
ATOM 2266 O O . GLN A 1 306 ? -51.775 2.220 69.136 1.00 90.06 306 GLN A O 1
ATOM 2271 N N . ALA A 1 307 ? -51.728 0.429 67.774 1.00 92.19 307 ALA A N 1
ATOM 2272 C CA . ALA A 1 307 ? -52.744 -0.327 68.505 1.00 92.19 307 ALA A CA 1
ATOM 2273 C C . ALA A 1 307 ? -52.290 -0.672 69.938 1.00 92.19 307 ALA A C 1
ATOM 2275 O O . ALA A 1 307 ? -53.060 -0.500 70.885 1.00 92.19 307 ALA A O 1
ATOM 2276 N N . MET A 1 308 ? -51.025 -1.070 70.130 1.00 93.44 308 MET A N 1
ATOM 2277 C CA . MET A 1 308 ? -50.464 -1.322 71.464 1.00 93.44 308 MET A CA 1
ATOM 2278 C C . MET A 1 308 ? -50.429 -0.056 72.329 1.00 93.44 308 MET A C 1
ATOM 2280 O O . MET A 1 308 ? -50.729 -0.122 73.520 1.00 93.44 308 MET A O 1
ATOM 2284 N N . SER A 1 309 ? -50.104 1.099 71.743 1.00 90.00 309 SER A N 1
ATOM 2285 C CA . SER A 1 309 ? -50.127 2.386 72.446 1.00 90.00 309 SER A CA 1
ATOM 2286 C C . SER A 1 309 ? -51.529 2.717 72.973 1.00 90.00 309 SER A C 1
ATOM 2288 O O . SER A 1 309 ? -51.679 3.080 74.141 1.00 90.00 309 SER A O 1
ATOM 2290 N N . VAL A 1 310 ? -52.568 2.500 72.153 1.00 92.81 310 VAL A N 1
ATOM 2291 C CA . VAL A 1 310 ? -53.976 2.659 72.563 1.00 92.81 310 VAL A CA 1
ATOM 2292 C C . VAL A 1 310 ? -54.328 1.698 73.703 1.00 92.81 310 VAL A C 1
ATOM 2294 O O . VAL A 1 310 ? -54.823 2.144 74.736 1.00 92.81 310 VAL A O 1
ATOM 2297 N N . ALA A 1 311 ? -53.995 0.410 73.577 1.00 94.06 311 ALA A N 1
ATOM 2298 C CA . ALA A 1 311 ? -54.270 -0.583 74.619 1.00 94.06 311 ALA A CA 1
ATOM 2299 C C . ALA A 1 311 ? -53.557 -0.260 75.949 1.00 94.06 311 ALA A C 1
ATOM 2301 O O . ALA A 1 311 ? -54.141 -0.385 77.025 1.00 94.06 311 ALA A O 1
ATOM 2302 N N . MET A 1 312 ? -52.307 0.210 75.902 1.00 93.25 312 MET A N 1
ATOM 2303 C CA . MET A 1 312 ? -51.579 0.650 77.098 1.00 93.25 312 MET A CA 1
ATOM 2304 C C . MET A 1 312 ? -52.221 1.890 77.729 1.00 93.25 312 MET A C 1
ATOM 2306 O O . MET A 1 312 ? -52.309 1.982 78.954 1.00 93.25 312 MET A O 1
ATOM 2310 N N . GLN A 1 313 ? -52.725 2.826 76.923 1.00 90.69 313 GLN A N 1
ATOM 2311 C CA . GLN A 1 313 ? -53.455 3.988 77.427 1.00 90.69 313 GLN A CA 1
ATOM 2312 C C . GLN A 1 313 ? -54.766 3.581 78.126 1.00 90.69 313 GLN A C 1
ATOM 2314 O O . GLN A 1 313 ? -55.081 4.117 79.191 1.00 90.69 313 GLN A O 1
ATOM 2319 N N . GLU A 1 314 ? -55.492 2.601 77.582 1.00 94.00 314 GLU A N 1
ATOM 2320 C CA . GLU A 1 314 ? -56.690 2.022 78.204 1.00 94.00 314 GLU A CA 1
ATOM 2321 C C . GLU A 1 314 ? -56.364 1.304 79.523 1.00 94.00 314 GLU A C 1
ATOM 2323 O O . GLU A 1 314 ? -57.025 1.552 80.534 1.00 94.00 314 GLU A O 1
ATOM 2328 N N . ILE A 1 315 ? -55.296 0.493 79.566 1.00 93.44 315 ILE A N 1
ATOM 2329 C CA . ILE A 1 315 ? -54.814 -0.155 80.801 1.00 93.44 315 ILE A CA 1
ATOM 2330 C C . ILE A 1 315 ? -54.454 0.896 81.853 1.00 93.44 315 ILE A C 1
ATOM 2332 O O . ILE A 1 315 ? -54.777 0.731 83.034 1.00 93.44 315 ILE A O 1
ATOM 2336 N N . LYS A 1 316 ? -53.792 1.986 81.446 1.00 90.38 316 LYS A N 1
ATOM 2337 C CA . LYS A 1 316 ? -53.445 3.082 82.353 1.00 90.38 316 LYS A CA 1
ATOM 2338 C C . LYS A 1 316 ? -54.708 3.726 82.926 1.00 90.38 316 LYS A C 1
ATOM 2340 O O . LYS A 1 316 ? -54.799 3.872 84.140 1.00 90.38 316 LYS A O 1
ATOM 2345 N N . SER A 1 317 ? -55.684 4.051 82.076 1.00 93.38 317 SER A N 1
ATOM 2346 C CA . SER A 1 317 ? -56.967 4.620 82.506 1.00 93.38 317 SER A CA 1
ATOM 2347 C C . SER A 1 317 ? -57.697 3.692 83.480 1.00 93.38 317 SER A C 1
ATOM 2349 O O . SER A 1 317 ? -58.130 4.128 84.542 1.00 93.38 317 SER A O 1
ATOM 2351 N N . SER A 1 318 ? -57.771 2.394 83.166 1.00 95.50 318 SER A N 1
ATOM 2352 C CA . SER A 1 318 ? -58.377 1.395 84.051 1.00 95.50 318 SER A CA 1
ATOM 2353 C C . SER A 1 318 ? -57.642 1.293 85.390 1.00 95.50 318 SER A C 1
ATOM 2355 O O . SER A 1 318 ? -58.285 1.140 86.425 1.00 95.50 318 SER A O 1
ATOM 2357 N N . SER A 1 319 ? -56.311 1.395 85.392 1.00 94.25 319 SER A N 1
ATOM 2358 C CA . SER A 1 319 ? -55.507 1.370 86.620 1.00 94.25 319 SER A CA 1
ATOM 2359 C C . SER A 1 319 ? -55.728 2.625 87.470 1.00 94.25 319 SER A C 1
ATOM 2361 O O . SER A 1 319 ?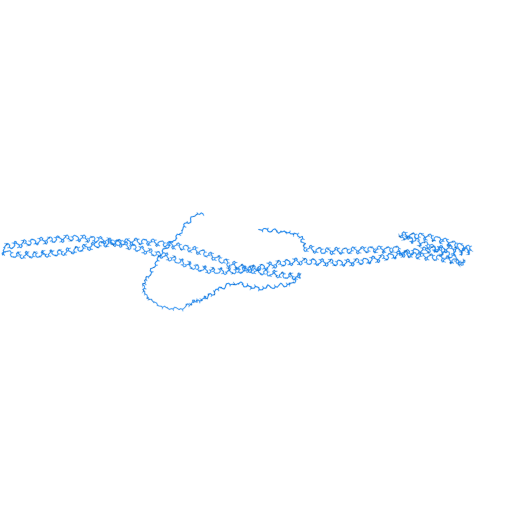 -55.839 2.517 88.691 1.00 94.25 319 SER A O 1
ATOM 2363 N N . ASP A 1 320 ? -55.860 3.798 86.841 1.00 92.19 320 ASP A N 1
ATOM 2364 C CA . ASP A 1 320 ? -56.209 5.051 87.522 1.00 92.19 320 ASP A CA 1
ATOM 2365 C C . ASP A 1 320 ? -57.600 4.947 88.189 1.00 92.19 320 ASP A C 1
ATOM 2367 O O . ASP A 1 320 ? -57.794 5.430 89.307 1.00 92.19 320 ASP A O 1
ATOM 2371 N N . ASP A 1 321 ? -58.569 4.287 87.546 1.00 94.44 321 ASP A N 1
ATOM 2372 C CA . ASP A 1 321 ? -59.899 4.056 88.125 1.00 94.44 321 ASP A CA 1
ATOM 2373 C C . ASP A 1 321 ? -59.868 3.058 89.288 1.00 94.44 321 ASP A C 1
ATOM 2375 O O . ASP A 1 321 ? -60.479 3.308 90.330 1.00 94.44 321 ASP A O 1
ATOM 2379 N N . VAL A 1 322 ? -59.097 1.972 89.172 1.00 94.62 322 VAL A N 1
ATOM 2380 C CA . VAL A 1 322 ? -58.885 1.037 90.288 1.00 94.62 322 VAL A CA 1
ATOM 2381 C C . VAL A 1 322 ? -58.215 1.744 91.469 1.00 94.62 322 VAL A C 1
ATOM 2383 O O . VAL A 1 322 ? -58.623 1.527 92.608 1.00 94.62 322 VAL A O 1
ATOM 2386 N N . ALA A 1 323 ? -57.252 2.641 91.233 1.00 94.25 323 ALA A N 1
ATOM 2387 C CA . ALA A 1 323 ? -56.626 3.429 92.297 1.00 94.25 323 ALA A CA 1
ATOM 2388 C C . ALA A 1 323 ? -57.652 4.280 93.070 1.00 94.25 323 ALA A C 1
ATOM 2390 O O . ALA A 1 323 ? -57.601 4.337 94.301 1.00 94.25 323 ALA A O 1
ATOM 2391 N N . LYS A 1 324 ? -58.626 4.890 92.372 1.00 94.44 324 LYS A N 1
ATOM 2392 C CA . LYS A 1 324 ? -59.732 5.630 93.010 1.00 94.44 324 LYS A CA 1
ATOM 2393 C C . LYS A 1 324 ? -60.596 4.711 93.874 1.00 94.44 324 LYS A C 1
ATOM 2395 O O . LYS A 1 324 ? -60.903 5.073 95.005 1.00 94.44 324 LYS A O 1
ATOM 2400 N N . ILE A 1 325 ? -60.946 3.523 93.373 1.00 94.50 325 ILE A N 1
ATOM 2401 C CA . ILE A 1 325 ? -61.738 2.534 94.125 1.00 94.50 325 ILE A CA 1
ATOM 2402 C C . ILE A 1 325 ? -60.992 2.105 95.392 1.00 94.50 325 ILE A C 1
ATOM 2404 O O . ILE A 1 325 ? -61.568 2.122 96.476 1.00 94.50 325 ILE A O 1
ATOM 2408 N N . VAL A 1 326 ? -59.706 1.764 95.279 1.00 94.62 326 VAL A N 1
ATOM 2409 C CA . VAL A 1 326 ? -58.877 1.354 96.423 1.00 94.62 326 VAL A CA 1
ATOM 2410 C C . VAL A 1 326 ? -58.788 2.468 97.469 1.00 94.62 326 VAL A C 1
ATOM 2412 O O . VAL A 1 326 ? -58.879 2.188 98.663 1.00 94.62 326 VAL A O 1
ATOM 2415 N N . LYS A 1 327 ? -58.691 3.732 97.041 1.00 94.62 327 LYS A N 1
ATOM 2416 C CA . LYS A 1 327 ? -58.747 4.886 97.946 1.00 94.62 327 LYS A CA 1
ATOM 2417 C C . LYS A 1 327 ? -60.084 4.967 98.690 1.00 94.62 327 LYS A C 1
ATOM 2419 O O . LYS A 1 327 ? -60.088 5.138 99.904 1.00 94.62 327 LYS A O 1
ATOM 2424 N N . THR A 1 328 ? -61.208 4.784 97.997 1.00 96.19 328 THR A N 1
ATOM 2425 C CA . THR A 1 328 ? -62.532 4.722 98.638 1.00 96.19 328 THR A CA 1
ATOM 2426 C C . THR A 1 328 ? -62.637 3.552 99.623 1.00 96.19 328 THR A C 1
ATOM 2428 O O . THR A 1 328 ? -63.238 3.704 100.682 1.00 96.19 328 THR A O 1
ATOM 2431 N N . ILE A 1 329 ? -62.029 2.395 99.334 1.00 94.50 329 ILE A N 1
ATOM 2432 C CA . ILE A 1 329 ? -61.996 1.258 100.269 1.00 94.50 329 ILE A CA 1
ATOM 2433 C C . ILE A 1 329 ? -61.185 1.602 101.530 1.00 94.50 329 ILE A C 1
ATOM 2435 O O . ILE A 1 329 ? -61.644 1.296 102.629 1.00 94.50 329 ILE A O 1
ATOM 2439 N N . ASP A 1 330 ? -60.030 2.266 101.405 1.00 94.56 330 ASP A N 1
ATOM 2440 C CA . ASP A 1 330 ? -59.244 2.732 102.563 1.00 94.56 330 ASP A CA 1
ATOM 2441 C C . ASP A 1 330 ? -60.036 3.753 103.404 1.00 94.56 330 ASP A C 1
ATOM 2443 O O . ASP A 1 330 ? -60.058 3.661 104.632 1.00 94.56 33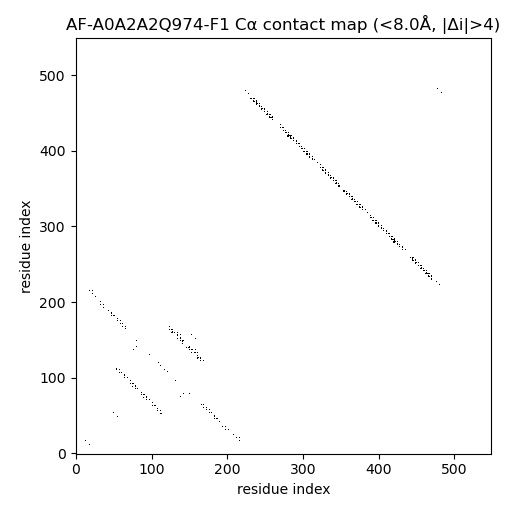0 ASP A O 1
ATOM 2447 N N . GLU A 1 331 ? -60.780 4.661 102.760 1.00 94.81 331 GLU A N 1
ATOM 2448 C CA . GLU A 1 331 ? -61.693 5.601 103.429 1.00 94.81 331 GLU A CA 1
ATOM 2449 C C . GLU A 1 331 ? -62.824 4.873 104.184 1.00 94.81 331 GLU A C 1
ATOM 2451 O O . GLU A 1 331 ? -63.100 5.202 105.341 1.00 94.81 331 GLU A O 1
ATOM 2456 N N . ILE A 1 332 ? -63.442 3.847 103.584 1.00 94.25 332 ILE A N 1
ATOM 2457 C CA . ILE A 1 332 ? -64.461 3.007 104.240 1.00 94.25 332 ILE A CA 1
ATOM 2458 C C . ILE A 1 332 ? -63.852 2.235 105.415 1.00 94.25 332 ILE A C 1
ATOM 2460 O O . ILE A 1 332 ? -64.453 2.177 106.490 1.00 94.25 332 ILE A O 1
ATOM 2464 N N . ALA A 1 333 ? -62.660 1.658 105.250 1.00 95.12 333 ALA A N 1
ATOM 2465 C CA . ALA A 1 333 ? -61.957 0.944 106.311 1.00 95.12 333 ALA A CA 1
ATOM 2466 C C . ALA A 1 333 ? -61.625 1.884 107.483 1.00 95.12 333 ALA A C 1
ATOM 2468 O O . ALA A 1 333 ? -61.840 1.530 108.643 1.00 95.12 333 ALA A O 1
ATOM 2469 N N . PHE A 1 334 ? -61.191 3.114 107.195 1.00 93.94 334 PHE A N 1
ATOM 2470 C CA . PHE A 1 334 ? -60.962 4.144 108.203 1.00 93.94 334 PHE A CA 1
ATOM 2471 C C . PHE A 1 334 ? -62.253 4.525 108.940 1.00 93.94 334 PHE A C 1
ATOM 2473 O O . PHE A 1 334 ? -62.279 4.502 110.172 1.00 93.94 334 PHE A O 1
ATOM 2480 N N . GLN A 1 335 ? -63.343 4.802 108.217 1.00 95.69 335 GLN A N 1
ATOM 2481 C CA . GLN A 1 335 ? -64.652 5.095 108.816 1.00 95.69 335 GLN A CA 1
ATOM 2482 C C . GLN A 1 335 ? -65.159 3.932 109.681 1.00 95.69 335 GLN A C 1
ATOM 2484 O O . GLN A 1 335 ? -65.629 4.154 110.797 1.00 95.69 335 GLN A O 1
ATOM 2489 N N . THR A 1 336 ? -64.999 2.691 109.213 1.00 95.25 336 THR A N 1
ATOM 2490 C CA . THR A 1 336 ? -65.373 1.473 109.951 1.00 95.25 336 THR A CA 1
ATOM 2491 C C . THR A 1 336 ? -64.556 1.332 111.233 1.00 95.25 336 THR A C 1
ATOM 2493 O O . THR A 1 336 ? -65.110 1.020 112.283 1.00 95.25 336 THR A O 1
ATOM 2496 N N . ASN A 1 337 ? -63.256 1.631 111.189 1.00 92.56 337 ASN A N 1
ATOM 2497 C CA . ASN A 1 337 ? -62.385 1.634 112.363 1.00 92.56 337 ASN A CA 1
ATOM 2498 C C . ASN A 1 337 ? -62.804 2.701 113.398 1.00 92.56 337 ASN A C 1
ATOM 2500 O O . ASN A 1 337 ? -62.767 2.427 114.597 1.00 92.56 337 ASN A O 1
ATOM 2504 N N . ILE A 1 338 ? -63.253 3.886 112.962 1.00 93.31 338 ILE A N 1
ATOM 2505 C CA . ILE A 1 338 ? -63.802 4.923 113.857 1.00 93.31 338 ILE A CA 1
ATOM 2506 C C . ILE A 1 338 ? -65.154 4.496 114.450 1.00 93.31 338 ILE A C 1
ATOM 2508 O O . ILE A 1 338 ? -65.374 4.663 115.648 1.00 93.31 338 ILE A O 1
ATOM 2512 N N . LEU A 1 339 ? -66.046 3.904 113.649 1.00 92.88 339 LEU A N 1
ATOM 2513 C CA . LEU A 1 339 ? -67.329 3.372 114.125 1.00 92.88 339 LEU A CA 1
ATOM 2514 C C . LEU A 1 339 ? -67.136 2.252 115.153 1.00 92.88 339 LEU A C 1
ATOM 2516 O O . LEU A 1 339 ? -67.798 2.253 116.187 1.00 92.88 339 LEU A O 1
ATOM 2520 N N . ALA A 1 340 ? -66.205 1.334 114.895 1.00 92.88 340 ALA A N 1
ATOM 2521 C CA . ALA A 1 340 ? -65.864 0.242 115.797 1.00 92.88 340 ALA A CA 1
ATOM 2522 C C . ALA A 1 340 ? -65.244 0.751 117.106 1.00 92.88 340 ALA A C 1
ATOM 2524 O O . ALA A 1 340 ? -65.607 0.280 118.178 1.00 92.88 340 ALA A O 1
ATOM 2525 N N . LEU A 1 341 ? -64.377 1.768 117.041 1.00 90.69 341 LEU A N 1
ATOM 2526 C CA . LEU A 1 341 ? -63.856 2.446 118.229 1.00 90.69 341 LEU A CA 1
ATOM 2527 C C . LEU A 1 341 ? -64.983 3.090 119.052 1.00 90.69 341 LEU A C 1
ATOM 2529 O O . LEU A 1 341 ? -65.033 2.899 120.264 1.00 90.69 341 LEU A O 1
ATOM 2533 N N . ASN A 1 342 ? -65.901 3.811 118.402 1.00 89.25 342 ASN A N 1
ATOM 2534 C CA . ASN A 1 342 ? -67.057 4.414 119.070 1.00 89.25 342 ASN A CA 1
ATOM 2535 C C . ASN A 1 342 ? -67.951 3.344 119.721 1.00 89.25 342 ASN A C 1
ATOM 2537 O O . ASN A 1 342 ? -68.394 3.523 120.853 1.00 89.25 342 ASN A O 1
ATOM 2541 N N . ALA A 1 343 ? -68.172 2.215 119.040 1.00 88.81 343 ALA A N 1
ATOM 2542 C CA . ALA A 1 343 ? -68.930 1.085 119.571 1.00 88.81 343 ALA A CA 1
ATOM 2543 C C . ALA A 1 343 ? -68.225 0.408 120.759 1.00 88.81 343 ALA A C 1
ATOM 2545 O O . ALA A 1 343 ? -68.884 0.091 121.745 1.00 88.81 343 ALA A O 1
ATOM 2546 N N . ALA A 1 344 ? -66.900 0.234 120.711 1.00 87.25 344 ALA A N 1
ATOM 2547 C CA . ALA A 1 344 ? -66.110 -0.310 121.818 1.00 87.25 344 ALA A CA 1
ATOM 2548 C C . ALA A 1 344 ? -66.162 0.603 123.057 1.00 87.25 344 ALA A C 1
ATOM 2550 O O . ALA A 1 344 ? -66.300 0.119 124.180 1.00 87.25 344 ALA A O 1
ATOM 2551 N N . VAL A 1 345 ? -66.117 1.927 122.856 1.00 87.19 345 VAL A N 1
ATOM 2552 C CA . VAL A 1 345 ? -66.271 2.927 123.927 1.00 87.19 345 VAL A CA 1
ATOM 2553 C C . VAL A 1 345 ? -67.670 2.868 124.549 1.00 87.19 345 VAL A C 1
ATOM 2555 O O . VAL A 1 345 ? -67.788 2.845 125.774 1.00 87.19 345 VAL A O 1
ATOM 2558 N N . GLU A 1 346 ? -68.731 2.801 123.741 1.00 86.38 346 GLU A N 1
ATOM 2559 C CA . GLU A 1 346 ? -70.107 2.717 124.252 1.00 86.38 346 GLU A CA 1
ATOM 2560 C C . GLU A 1 346 ? -70.386 1.359 124.931 1.00 86.38 346 GLU A C 1
ATOM 2562 O O . GLU A 1 346 ? -71.066 1.303 125.955 1.00 86.38 346 GLU A O 1
ATOM 2567 N N . ALA A 1 347 ? -69.783 0.268 124.444 1.00 84.81 347 ALA A N 1
ATOM 2568 C CA . ALA A 1 347 ? -69.830 -1.043 125.091 1.00 84.81 347 ALA A CA 1
ATOM 2569 C C . ALA A 1 347 ? -69.116 -1.048 126.455 1.00 84.81 347 ALA A C 1
ATOM 2571 O O . ALA A 1 347 ? -69.649 -1.594 127.420 1.00 84.81 347 ALA A O 1
ATOM 2572 N N . ALA A 1 348 ? -67.961 -0.381 126.573 1.00 82.06 348 ALA A N 1
ATOM 2573 C CA . ALA A 1 348 ? -67.276 -0.182 127.854 1.00 82.06 348 ALA A CA 1
ATOM 2574 C C . ALA A 1 348 ? -68.106 0.676 128.829 1.00 82.06 348 ALA A C 1
ATOM 2576 O O . ALA A 1 348 ? -68.093 0.443 130.039 1.00 82.06 348 ALA A O 1
ATOM 2577 N N . ARG A 1 349 ? -68.876 1.638 128.304 1.00 85.00 349 ARG A N 1
ATOM 2578 C CA . ARG A 1 349 ? -69.788 2.498 129.074 1.00 85.00 349 ARG A CA 1
ATOM 2579 C C . ARG A 1 349 ? -70.999 1.742 129.637 1.00 85.00 349 ARG A C 1
ATOM 2581 O O . ARG A 1 349 ? -71.508 2.125 130.687 1.00 85.00 349 ARG A O 1
ATOM 2588 N N . ALA A 1 350 ? -71.431 0.665 128.978 1.00 82.31 350 ALA A N 1
ATOM 2589 C CA . ALA A 1 350 ? -72.544 -0.191 129.397 1.00 82.31 350 ALA A CA 1
ATOM 2590 C C . ALA A 1 350 ? -72.182 -1.241 130.480 1.00 82.31 350 ALA A C 1
ATOM 2592 O O . ALA A 1 350 ? -73.059 -1.987 130.922 1.00 82.31 350 ALA A O 1
ATOM 2593 N N . GLY A 1 351 ? -70.922 -1.308 130.935 1.00 78.69 351 GLY A N 1
ATOM 2594 C CA . GLY A 1 351 ? -70.491 -2.200 132.024 1.00 78.69 351 GLY A CA 1
ATOM 2595 C C . GLY A 1 351 ? -70.602 -3.695 131.681 1.00 78.69 351 GLY A C 1
ATOM 2596 O O . GLY A 1 351 ? -70.324 -4.098 130.553 1.00 78.69 351 GLY A O 1
ATOM 2597 N N . GLU A 1 352 ? -71.015 -4.541 132.636 1.00 75.06 352 GLU A N 1
ATOM 2598 C CA . GLU A 1 352 ? -71.080 -6.006 132.437 1.00 75.06 352 GLU A CA 1
ATOM 2599 C C . GLU A 1 352 ? -72.047 -6.445 131.318 1.00 75.06 352 GLU A C 1
ATOM 2601 O O . GLU A 1 352 ? -71.815 -7.467 130.674 1.00 75.06 352 GLU A O 1
ATOM 2606 N N . ALA A 1 353 ? -73.087 -5.658 131.010 1.00 73.12 353 ALA A N 1
ATOM 2607 C CA . ALA A 1 353 ? -74.031 -5.958 129.927 1.00 73.12 353 ALA A CA 1
ATOM 2608 C C . ALA A 1 353 ? -73.436 -5.747 128.516 1.00 73.12 353 ALA A C 1
ATOM 2610 O O . ALA A 1 353 ? -73.954 -6.288 127.539 1.00 73.12 353 ALA A O 1
ATOM 2611 N N . GLY A 1 354 ? -72.349 -4.972 128.400 1.00 81.19 354 GLY A N 1
ATOM 2612 C CA . GLY A 1 354 ? -71.694 -4.623 127.134 1.00 81.19 354 GLY A CA 1
ATOM 2613 C C . GLY A 1 354 ? -70.533 -5.537 126.729 1.00 81.19 354 GLY A C 1
ATOM 2614 O O . GLY A 1 354 ? -70.026 -5.398 125.618 1.00 81.19 354 GLY A O 1
ATOM 2615 N N . LEU A 1 355 ? -70.120 -6.488 127.578 1.00 77.06 355 LEU A N 1
ATOM 2616 C CA . LEU A 1 355 ? -68.921 -7.319 127.369 1.00 77.06 355 LEU A CA 1
ATOM 2617 C C . LEU A 1 355 ? -68.926 -8.077 126.029 1.00 77.06 355 LEU A C 1
ATOM 2619 O O . LEU A 1 355 ? -67.913 -8.106 125.335 1.00 77.06 355 LEU A O 1
ATOM 2623 N N . GLY A 1 356 ? -70.071 -8.639 125.626 1.00 82.38 356 GLY A N 1
ATOM 2624 C CA . GLY A 1 356 ? -70.209 -9.314 124.329 1.00 82.38 356 GLY A CA 1
ATOM 2625 C C . GLY A 1 356 ? -70.111 -8.359 123.132 1.00 82.38 356 GLY A C 1
ATOM 2626 O O . GLY A 1 356 ? -69.518 -8.707 122.114 1.00 82.38 356 GLY A O 1
ATOM 2627 N N . PHE A 1 357 ? -70.631 -7.133 123.265 1.00 84.81 357 PHE A N 1
ATOM 2628 C CA . PHE A 1 357 ? -70.537 -6.099 122.229 1.00 84.81 357 PHE A CA 1
ATOM 2629 C C . PHE A 1 357 ? -69.126 -5.513 122.116 1.00 84.81 357 PHE A C 1
ATOM 2631 O O . PHE A 1 357 ? -68.693 -5.216 121.006 1.00 84.81 357 PHE A O 1
ATOM 2638 N N . ALA A 1 358 ? -68.392 -5.396 123.228 1.00 85.06 358 ALA A N 1
ATOM 2639 C CA . ALA A 1 358 ? -67.010 -4.920 123.236 1.00 85.06 358 ALA A CA 1
ATOM 2640 C C . ALA A 1 358 ? -66.084 -5.849 122.432 1.00 85.06 358 ALA A C 1
ATOM 2642 O O . ALA A 1 358 ? -65.319 -5.371 121.599 1.00 85.06 358 ALA A O 1
ATOM 2643 N N . VAL A 1 359 ? -66.224 -7.172 122.596 1.00 86.69 359 VAL A N 1
ATOM 2644 C CA . VAL A 1 359 ? -65.445 -8.162 121.826 1.00 86.69 359 VAL A CA 1
ATOM 2645 C C . VAL A 1 359 ? -65.750 -8.072 120.328 1.00 86.69 359 VAL A C 1
ATOM 2647 O O . VAL A 1 359 ? -64.834 -8.091 119.510 1.00 86.69 359 VAL A O 1
ATOM 2650 N N . VAL A 1 360 ? -67.026 -7.927 119.950 1.00 90.44 360 VAL A N 1
ATOM 2651 C CA . VAL A 1 360 ? -67.412 -7.749 118.539 1.00 90.44 360 VAL A CA 1
ATOM 2652 C C . VAL A 1 360 ? -66.859 -6.435 117.980 1.00 90.44 360 VAL A C 1
ATOM 2654 O O . VAL A 1 360 ? -66.368 -6.414 116.855 1.00 90.44 360 VAL A O 1
ATOM 2657 N N . ALA A 1 361 ? -66.894 -5.346 118.751 1.00 90.62 361 ALA A N 1
ATOM 2658 C CA . ALA A 1 361 ? -66.355 -4.056 118.332 1.00 90.62 361 ALA A CA 1
ATOM 2659 C C . ALA A 1 361 ? -64.829 -4.097 118.124 1.00 90.62 361 ALA A C 1
ATOM 2661 O O . ALA A 1 361 ? -64.345 -3.567 117.123 1.00 90.62 361 ALA A O 1
ATOM 2662 N N . ASP A 1 362 ? -64.077 -4.773 118.998 1.00 90.06 362 ASP A N 1
ATOM 2663 C CA . ASP A 1 362 ? -62.632 -4.969 118.826 1.00 90.06 362 ASP A CA 1
ATOM 2664 C C . ASP A 1 362 ? -62.299 -5.864 117.618 1.00 90.06 362 ASP A C 1
ATOM 2666 O O . ASP A 1 362 ? -61.362 -5.561 116.874 1.00 90.06 362 ASP A O 1
ATOM 2670 N N . GLU A 1 363 ? -63.093 -6.905 117.342 1.00 94.12 363 GLU A N 1
ATOM 2671 C CA . GLU A 1 363 ? -62.914 -7.747 116.149 1.00 94.12 363 GLU A CA 1
ATOM 2672 C C . GLU A 1 363 ? -63.210 -6.968 114.854 1.00 94.12 363 GLU A C 1
ATOM 2674 O O . GLU A 1 363 ? -62.433 -7.021 113.897 1.00 94.12 363 GLU A O 1
ATOM 2679 N N . VAL A 1 364 ? -64.283 -6.164 114.827 1.00 94.50 364 VAL A N 1
ATOM 2680 C CA . VAL A 1 364 ? -64.604 -5.278 113.691 1.00 94.50 364 VAL A CA 1
ATOM 2681 C C . VAL A 1 364 ? -63.505 -4.233 113.492 1.00 94.50 364 VAL A C 1
ATOM 2683 O O . VAL A 1 364 ? -63.124 -3.947 112.355 1.00 94.50 364 VAL A O 1
ATOM 2686 N N . ARG A 1 365 ? -62.946 -3.690 114.579 1.00 92.12 365 ARG A N 1
ATOM 2687 C CA . ARG A 1 365 ? -61.821 -2.749 114.530 1.00 92.12 365 ARG A CA 1
ATOM 2688 C C . ARG A 1 365 ? -60.566 -3.403 113.949 1.00 92.12 365 ARG A C 1
ATOM 2690 O O . ARG A 1 365 ? -59.943 -2.834 113.054 1.00 92.12 365 ARG A O 1
ATOM 2697 N N . SER A 1 366 ? -60.220 -4.601 114.418 1.00 93.12 366 SER A N 1
ATOM 2698 C CA . SER A 1 366 ? -59.099 -5.397 113.902 1.00 93.12 366 SER A CA 1
ATOM 2699 C C . SER A 1 366 ? -59.268 -5.701 112.408 1.00 93.12 366 SER A C 1
ATOM 2701 O O . SER A 1 366 ? -58.345 -5.493 111.615 1.00 93.12 366 SER A O 1
ATOM 2703 N N . LEU A 1 367 ? -60.474 -6.097 111.982 1.00 94.75 367 LEU A N 1
ATOM 2704 C CA . LEU A 1 367 ? -60.800 -6.331 110.575 1.00 94.75 367 LEU A CA 1
ATOM 2705 C C . LEU A 1 367 ? -60.672 -5.052 109.737 1.00 94.75 367 LEU A C 1
ATOM 2707 O O . LEU A 1 367 ? -60.092 -5.088 108.654 1.00 94.75 367 LEU A O 1
ATOM 2711 N N . ALA A 1 368 ? -61.153 -3.915 110.243 1.00 94.19 368 ALA A N 1
ATOM 2712 C CA . ALA A 1 368 ? -61.032 -2.622 109.575 1.00 94.19 368 ALA A CA 1
ATOM 2713 C C . ALA A 1 368 ? -59.563 -2.187 109.413 1.00 94.19 368 ALA A C 1
ATOM 2715 O O . ALA A 1 368 ? -59.168 -1.736 108.337 1.00 94.19 368 ALA A O 1
ATOM 2716 N N . GLN A 1 369 ? -58.722 -2.390 110.433 1.00 92.69 369 GLN A N 1
ATOM 2717 C CA . GLN A 1 369 ? -57.278 -2.137 110.346 1.00 92.69 369 GLN A CA 1
ATOM 2718 C C . GLN A 1 369 ? -56.592 -3.052 109.323 1.00 92.69 369 GLN A C 1
ATOM 2720 O O . GLN A 1 369 ? -55.793 -2.575 108.516 1.00 92.69 369 GLN A O 1
ATOM 2725 N N . ARG A 1 370 ? -56.930 -4.349 109.301 1.00 94.62 370 ARG A N 1
ATOM 2726 C CA . ARG A 1 370 ? -56.423 -5.297 108.294 1.00 94.62 370 ARG A CA 1
ATOM 2727 C C . ARG A 1 370 ? -56.855 -4.912 106.877 1.00 94.62 370 ARG A C 1
ATOM 2729 O O . ARG A 1 370 ? -56.027 -4.958 105.970 1.00 94.62 370 ARG A O 1
ATOM 2736 N N . SER A 1 371 ? -58.105 -4.485 106.694 1.00 94.88 371 SER A N 1
ATOM 2737 C CA . SER A 1 371 ? -58.621 -3.987 105.413 1.00 94.88 371 SER A CA 1
ATOM 2738 C C . SER A 1 371 ? -57.896 -2.723 104.947 1.00 94.88 371 SER A C 1
ATOM 2740 O O . SER A 1 371 ? -57.569 -2.622 103.767 1.00 94.88 371 SER A O 1
ATOM 2742 N N . ALA A 1 372 ? -57.577 -1.793 105.853 1.00 92.31 372 ALA A N 1
ATOM 2743 C CA . ALA A 1 372 ? -56.793 -0.599 105.528 1.00 92.31 372 ALA A CA 1
ATOM 2744 C C . ALA A 1 372 ? -55.360 -0.954 105.090 1.00 92.31 372 ALA A C 1
ATOM 2746 O O . ALA A 1 372 ? -54.879 -0.468 104.068 1.00 92.31 372 ALA A O 1
ATOM 2747 N N . VAL A 1 373 ? -54.682 -1.860 105.809 1.00 94.62 373 VAL A N 1
ATOM 2748 C CA . VAL A 1 373 ? -53.339 -2.337 105.423 1.00 94.62 373 VAL A CA 1
ATOM 2749 C C . VAL A 1 373 ? -53.367 -3.007 104.044 1.00 94.62 373 VAL A C 1
ATOM 2751 O O . VAL A 1 373 ? -52.587 -2.626 103.172 1.00 94.62 373 VAL A O 1
ATOM 2754 N N . ALA A 1 374 ? -54.306 -3.927 103.805 1.00 94.69 374 ALA A N 1
ATOM 2755 C CA . ALA A 1 374 ? -54.458 -4.595 102.510 1.00 94.69 374 ALA A CA 1
ATOM 2756 C C . ALA A 1 374 ? -54.806 -3.616 101.370 1.00 94.69 374 ALA A C 1
ATOM 2758 O O . ALA A 1 374 ? -54.325 -3.768 100.243 1.00 94.69 374 ALA A O 1
ATOM 2759 N N . SER A 1 375 ? -55.606 -2.583 101.657 1.00 95.38 375 SER A N 1
ATOM 2760 C CA . SER A 1 375 ? -55.938 -1.529 100.690 1.00 95.38 375 SER A CA 1
ATOM 2761 C C . SER A 1 375 ? -54.704 -0.714 100.315 1.00 95.38 375 SER A C 1
ATOM 2763 O O . SER A 1 375 ? -54.462 -0.499 99.131 1.00 95.38 375 SER A O 1
ATOM 2765 N N . ARG A 1 376 ? -53.857 -0.338 101.282 1.00 92.44 376 ARG A N 1
ATOM 2766 C CA . ARG A 1 376 ? -52.592 0.370 101.007 1.00 92.44 376 ARG A CA 1
ATOM 2767 C C . ARG A 1 376 ? -51.592 -0.478 100.227 1.00 92.44 376 ARG A C 1
ATOM 2769 O O . ARG A 1 376 ? -50.962 0.030 99.304 1.00 92.44 376 ARG A O 1
ATOM 2776 N N . GLU A 1 377 ? -51.464 -1.764 100.550 1.00 95.19 377 GLU A N 1
ATOM 2777 C CA . GLU A 1 377 ? -50.634 -2.685 99.761 1.00 95.19 377 GLU A CA 1
ATOM 2778 C C . GLU A 1 377 ? -51.141 -2.807 98.318 1.00 95.19 377 GLU A C 1
ATOM 2780 O O . GLU A 1 377 ? -50.349 -2.799 97.373 1.00 95.19 377 GLU A O 1
ATOM 2785 N N . THR A 1 378 ? -52.463 -2.870 98.130 1.00 95.31 378 THR A N 1
ATOM 2786 C CA . THR A 1 378 ? -53.083 -2.880 96.798 1.00 95.31 378 THR A CA 1
ATOM 2787 C C . THR A 1 378 ? -52.828 -1.562 96.068 1.00 95.31 378 THR A C 1
ATOM 2789 O O . THR A 1 378 ? -52.428 -1.588 94.906 1.00 95.31 378 THR A O 1
ATOM 2792 N N . ALA A 1 379 ? -52.966 -0.418 96.746 1.00 93.38 379 ALA A N 1
ATOM 2793 C CA . ALA A 1 379 ? -52.685 0.900 96.181 1.00 93.38 379 ALA A CA 1
ATOM 2794 C C . ALA A 1 379 ? -51.241 0.993 95.668 1.00 93.38 379 ALA A C 1
ATOM 2796 O O . ALA A 1 379 ? -51.031 1.378 94.522 1.00 93.38 379 ALA A O 1
ATOM 2797 N N . ALA A 1 380 ? -50.261 0.535 96.456 1.00 95.12 380 ALA A N 1
ATOM 2798 C CA . ALA A 1 380 ? -48.857 0.511 96.045 1.00 95.12 380 ALA A CA 1
ATOM 2799 C C . ALA A 1 380 ? -48.619 -0.361 94.794 1.00 95.12 380 ALA A C 1
ATOM 2801 O O . ALA A 1 380 ? -47.844 0.004 93.905 1.00 95.12 380 ALA A O 1
ATOM 2802 N N . LYS A 1 381 ? -49.308 -1.507 94.674 1.00 94.62 381 LYS A N 1
ATOM 2803 C CA . LYS A 1 381 ? -49.243 -2.345 93.462 1.00 94.62 381 LYS A CA 1
ATOM 2804 C C . LYS A 1 381 ? -49.868 -1.661 92.246 1.00 94.62 381 LYS A C 1
ATOM 2806 O O . LYS A 1 381 ? -49.318 -1.780 91.153 1.00 94.62 381 LYS A O 1
ATOM 2811 N N . ILE A 1 382 ? -50.977 -0.943 92.426 1.00 94.69 382 ILE A N 1
ATOM 2812 C CA . ILE A 1 382 ? -51.641 -0.195 91.351 1.00 94.69 382 ILE A CA 1
ATOM 2813 C C . ILE A 1 382 ? -50.792 0.998 90.903 1.00 94.69 382 ILE A C 1
ATOM 2815 O O . ILE A 1 382 ? -50.613 1.182 89.704 1.00 94.69 382 ILE A O 1
ATOM 2819 N N . GLU A 1 383 ? -50.184 1.750 91.822 1.00 93.62 383 GLU A N 1
ATOM 2820 C CA . GLU A 1 383 ? -49.222 2.806 91.473 1.00 93.62 383 GLU A CA 1
ATOM 2821 C C . GLU A 1 383 ? -48.041 2.249 90.669 1.00 93.62 383 GLU A C 1
ATOM 2823 O O . GLU A 1 383 ? -47.652 2.819 89.648 1.00 93.62 383 GLU A O 1
ATOM 2828 N N . SER A 1 384 ? -47.513 1.087 91.071 1.00 95.12 384 SER A N 1
ATOM 2829 C CA . SER A 1 384 ? -46.472 0.396 90.305 1.00 95.12 384 SER A CA 1
ATOM 2830 C C . SER A 1 384 ? -46.952 -0.009 88.906 1.00 95.12 384 SER A C 1
ATOM 2832 O O . SER A 1 384 ? -46.204 0.144 87.937 1.00 95.12 384 SER A O 1
ATOM 2834 N N . ALA A 1 385 ? -48.191 -0.495 88.772 1.00 93.62 385 ALA A N 1
ATOM 2835 C CA . ALA A 1 385 ? -48.786 -0.822 87.479 1.00 93.62 385 ALA A CA 1
ATOM 2836 C C . ALA A 1 385 ? -48.937 0.426 86.593 1.00 93.62 385 ALA A C 1
ATOM 2838 O O . ALA A 1 385 ? -48.503 0.398 85.445 1.00 93.62 385 ALA A O 1
ATOM 2839 N N . ILE A 1 386 ? -49.439 1.542 87.136 1.00 93.62 386 ILE A N 1
ATOM 2840 C CA . ILE A 1 386 ? -49.554 2.827 86.425 1.00 93.62 386 ILE A CA 1
ATOM 2841 C C . ILE A 1 386 ? -48.185 3.281 85.906 1.00 93.62 386 ILE A C 1
ATOM 2843 O O . ILE A 1 386 ? -48.063 3.644 84.734 1.00 93.62 386 ILE A O 1
ATOM 2847 N N . ALA A 1 387 ? -47.147 3.225 86.747 1.00 93.88 387 ALA A N 1
ATOM 2848 C CA . ALA A 1 387 ? -45.791 3.609 86.361 1.00 93.88 387 ALA A CA 1
ATOM 2849 C C . ALA A 1 387 ? -45.234 2.727 85.227 1.00 93.88 387 ALA A C 1
ATOM 2851 O O . ALA A 1 387 ? -44.698 3.246 84.245 1.00 93.88 387 ALA A O 1
ATOM 2852 N N . LYS A 1 388 ? -45.404 1.401 85.318 1.00 92.75 388 LYS A N 1
ATOM 2853 C CA . LYS A 1 388 ? -44.963 0.457 84.275 1.00 92.75 388 LYS A CA 1
ATOM 2854 C C . LYS A 1 388 ? -45.726 0.637 82.965 1.00 92.75 388 LYS A C 1
AT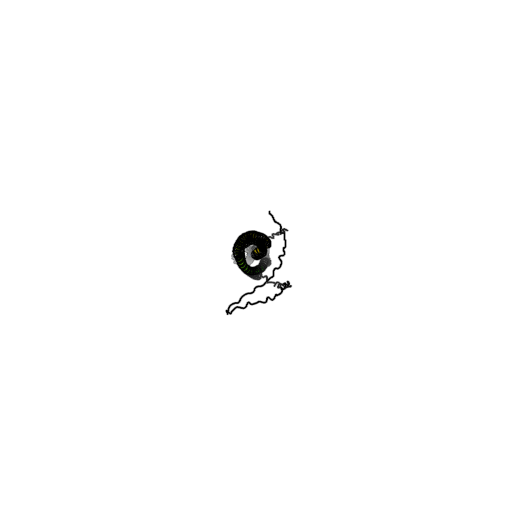OM 2856 O O . LYS A 1 388 ? -45.115 0.594 81.901 1.00 92.75 388 LYS A O 1
ATOM 2861 N N . THR A 1 389 ? -47.032 0.886 83.019 1.00 94.31 389 THR A N 1
ATOM 2862 C CA . THR A 1 389 ? -47.836 1.134 81.818 1.00 94.31 389 THR A CA 1
ATOM 2863 C C . THR A 1 389 ? -47.468 2.467 81.167 1.00 94.31 389 THR A C 1
ATOM 2865 O O . THR A 1 389 ? -47.339 2.527 79.948 1.00 94.31 389 THR A O 1
ATOM 2868 N N . ALA A 1 390 ? -47.193 3.518 81.948 1.00 90.31 390 ALA A N 1
ATOM 2869 C CA . ALA A 1 390 ? -46.685 4.785 81.417 1.00 90.31 390 ALA A CA 1
ATOM 2870 C C . ALA A 1 390 ? -45.334 4.610 80.699 1.00 90.31 390 ALA A C 1
ATOM 2872 O O . ALA A 1 390 ? -45.133 5.150 79.609 1.00 90.31 390 ALA A O 1
ATOM 2873 N N . GLN A 1 391 ? -44.433 3.800 81.263 1.00 92.81 391 GLN A N 1
ATOM 2874 C CA . GLN A 1 391 ? -43.191 3.413 80.593 1.00 92.81 391 GLN A CA 1
ATOM 2875 C C . GLN A 1 391 ? -43.464 2.617 79.302 1.00 92.81 391 GLN A C 1
ATOM 2877 O O . GLN A 1 391 ? -42.808 2.852 78.288 1.00 92.81 391 GLN A O 1
ATOM 2882 N N . GLY A 1 392 ? -44.456 1.720 79.311 1.00 92.81 392 GLY A N 1
ATOM 2883 C CA . GLY A 1 392 ? -44.905 0.968 78.134 1.00 92.81 392 GLY A CA 1
ATOM 2884 C C . GLY A 1 392 ? -45.422 1.862 77.002 1.00 92.81 392 GLY A C 1
ATOM 2885 O O . GLY A 1 392 ? -45.055 1.649 75.845 1.00 92.81 392 GLY A O 1
ATOM 2886 N N . VAL A 1 393 ? -46.194 2.908 77.321 1.00 90.25 393 VAL A N 1
ATOM 2887 C CA . VAL A 1 393 ? -46.646 3.920 76.346 1.00 90.25 393 VAL A CA 1
ATOM 2888 C C . VAL A 1 393 ? -45.450 4.648 75.725 1.00 90.25 393 VAL A C 1
ATOM 2890 O O . VAL A 1 393 ? -45.359 4.752 74.502 1.00 90.25 393 VAL A O 1
ATOM 2893 N N . GLN A 1 394 ? -44.491 5.101 76.542 1.00 91.00 394 GLN A N 1
ATOM 2894 C CA . GLN A 1 394 ? -43.287 5.779 76.043 1.00 91.00 394 GLN A CA 1
ATOM 2895 C C . GLN A 1 394 ? -42.435 4.876 75.144 1.00 91.00 394 GLN A C 1
ATOM 2897 O O . GLN A 1 394 ? -41.974 5.310 74.086 1.00 91.00 394 GLN A O 1
ATOM 2902 N N . LEU A 1 395 ? -42.232 3.617 75.545 1.00 92.56 395 LEU A N 1
ATOM 2903 C CA . LEU A 1 395 ? -41.484 2.651 74.745 1.00 92.56 395 LEU A CA 1
ATOM 2904 C C . LEU A 1 395 ? -42.195 2.371 73.418 1.00 92.56 395 LEU A C 1
ATOM 2906 O O . LEU A 1 395 ? -41.539 2.337 72.379 1.00 92.56 395 LEU A O 1
ATOM 2910 N N . SER A 1 396 ? -43.524 2.248 73.442 1.00 92.62 396 SER A N 1
ATOM 2911 C CA . SER A 1 396 ? -44.323 2.028 72.236 1.00 92.62 396 SER A CA 1
ATOM 2912 C C . SER A 1 396 ? -44.171 3.178 71.246 1.00 92.62 396 SER A C 1
ATOM 2914 O O . SER A 1 396 ? -43.852 2.946 70.083 1.00 92.62 396 SER A O 1
ATOM 2916 N N . ALA A 1 397 ? -44.278 4.421 71.725 1.00 90.12 397 ALA A N 1
ATOM 2917 C CA . ALA A 1 397 ? -44.066 5.609 70.904 1.00 90.12 397 ALA A CA 1
ATOM 2918 C C . ALA A 1 397 ? -42.654 5.655 70.295 1.00 90.12 397 ALA A C 1
ATOM 2920 O O . ALA A 1 397 ? -42.494 5.965 69.115 1.00 90.12 397 ALA A O 1
ATOM 2921 N N . LYS A 1 398 ? -41.622 5.295 71.071 1.00 93.56 398 LYS A N 1
ATOM 2922 C CA . LYS A 1 398 ? -40.241 5.228 70.571 1.00 93.56 398 LYS A CA 1
ATOM 2923 C C . LYS A 1 398 ? -40.090 4.198 69.447 1.00 93.56 398 LYS A C 1
ATOM 2925 O O . LYS A 1 398 ? -39.437 4.486 68.446 1.00 93.56 398 LYS A O 1
ATOM 2930 N N . VAL A 1 399 ? -40.688 3.014 69.591 1.00 94.75 399 VAL A N 1
ATOM 2931 C CA . VAL A 1 399 ? -40.645 1.975 68.551 1.00 94.75 399 VAL A CA 1
ATOM 2932 C C . VAL A 1 399 ? -41.403 2.425 67.295 1.00 94.75 399 VAL A C 1
ATOM 2934 O O . VAL A 1 399 ? -40.874 2.252 66.200 1.00 94.75 399 VAL A O 1
ATOM 2937 N N . THR A 1 400 ? -42.558 3.089 67.423 1.00 93.38 400 THR A N 1
ATOM 2938 C CA . THR A 1 400 ? -43.276 3.685 66.278 1.00 93.38 400 THR A CA 1
ATOM 2939 C C . THR A 1 400 ? -42.408 4.690 65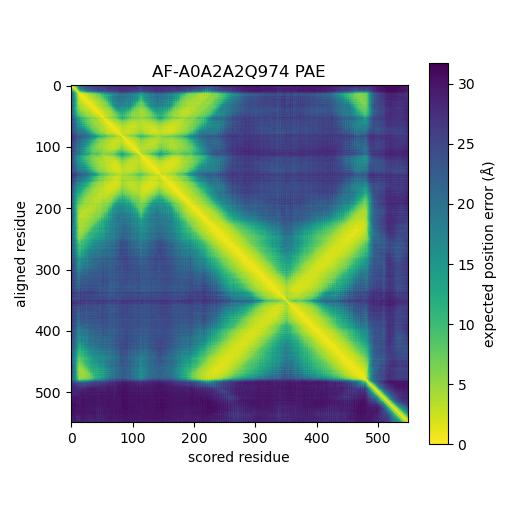.510 1.00 93.38 400 THR A C 1
ATOM 2941 O O . THR A 1 400 ? -42.337 4.634 64.279 1.00 93.38 400 THR A O 1
ATOM 2944 N N . THR A 1 401 ? -41.686 5.574 66.209 1.00 94.44 401 THR A N 1
ATOM 2945 C CA . THR A 1 401 ? -40.748 6.524 65.578 1.00 94.44 401 THR A CA 1
ATOM 2946 C C . THR A 1 401 ? -39.623 5.805 64.830 1.00 94.44 401 THR A C 1
ATOM 2948 O O . THR A 1 401 ? -39.284 6.179 63.703 1.00 94.44 401 THR A O 1
ATOM 2951 N N . ASN A 1 402 ? -39.069 4.741 65.417 1.00 95.38 402 ASN A N 1
ATOM 2952 C CA . ASN A 1 402 ? -38.023 3.943 64.777 1.00 95.38 402 ASN A CA 1
ATOM 2953 C C . ASN A 1 402 ? -38.541 3.240 63.514 1.00 95.38 402 ASN A C 1
ATOM 2955 O O . ASN A 1 402 ? -37.873 3.279 62.485 1.00 95.38 402 ASN A O 1
ATOM 2959 N N . LEU A 1 403 ? -39.743 2.657 63.555 1.00 95.19 403 LEU A N 1
ATOM 2960 C CA . LEU A 1 403 ? -40.367 2.018 62.390 1.00 95.19 403 LEU A CA 1
ATOM 2961 C C . LEU A 1 403 ? -40.650 3.023 61.269 1.00 95.19 403 LEU A C 1
ATOM 2963 O O . LEU A 1 403 ? -40.355 2.746 60.110 1.00 95.19 403 LEU A O 1
ATOM 2967 N N . THR A 1 404 ? -41.109 4.228 61.611 1.00 92.69 404 THR A N 1
ATOM 2968 C CA . THR A 1 404 ? -41.300 5.315 60.633 1.00 92.69 404 THR A CA 1
ATOM 2969 C C . THR A 1 404 ? -39.975 5.716 59.973 1.00 92.69 404 THR A C 1
ATOM 2971 O O . THR A 1 404 ? -39.913 5.933 58.764 1.00 92.69 404 THR A O 1
ATOM 2974 N N . THR A 1 405 ? -38.889 5.764 60.752 1.00 95.56 405 THR A N 1
ATOM 2975 C CA . THR A 1 405 ? -37.538 6.026 60.226 1.00 95.56 405 THR A CA 1
ATOM 2976 C C . THR A 1 405 ? -37.071 4.910 59.292 1.00 95.56 405 THR A C 1
ATOM 2978 O O . THR A 1 405 ? -36.516 5.194 58.233 1.00 95.56 405 THR A O 1
ATOM 2981 N N . ILE A 1 406 ? -37.331 3.646 59.643 1.00 95.75 406 ILE A N 1
ATOM 2982 C CA . ILE A 1 406 ? -37.020 2.492 58.789 1.00 95.75 406 ILE A CA 1
ATOM 2983 C C . ILE A 1 406 ? -37.762 2.609 57.455 1.00 95.75 406 ILE A C 1
ATOM 2985 O O . ILE A 1 406 ? -37.126 2.507 56.413 1.00 95.75 406 ILE A O 1
ATOM 2989 N N . VAL A 1 407 ? -39.067 2.901 57.462 1.00 94.06 407 VAL A N 1
ATOM 2990 C CA . VAL A 1 407 ? -39.860 3.092 56.232 1.00 94.06 407 VAL A CA 1
ATOM 2991 C C . VAL A 1 407 ? -39.267 4.189 55.343 1.00 94.06 407 VAL A C 1
ATOM 2993 O O . VAL A 1 407 ? -39.171 4.005 54.128 1.00 94.06 407 VAL A O 1
ATOM 2996 N N . ALA A 1 408 ? -38.832 5.309 55.930 1.00 93.94 408 ALA A N 1
ATOM 2997 C CA . ALA A 1 408 ? -38.165 6.378 55.188 1.00 93.94 408 ALA A CA 1
ATOM 2998 C C . ALA A 1 408 ? -36.840 5.906 54.560 1.00 93.94 408 ALA A C 1
ATOM 3000 O O . ALA A 1 408 ? -36.612 6.138 53.376 1.00 93.94 408 ALA A O 1
ATOM 3001 N N . LYS A 1 409 ? -36.006 5.168 55.305 1.00 95.69 409 LYS A N 1
ATOM 3002 C CA . LYS A 1 409 ? -34.749 4.607 54.783 1.00 95.69 409 LYS A CA 1
ATOM 3003 C C . LYS A 1 409 ? -34.952 3.541 53.713 1.00 95.69 409 LYS A C 1
ATOM 3005 O O . LYS A 1 409 ? -34.199 3.509 52.748 1.00 95.69 409 LYS A O 1
ATOM 3010 N N . VAL A 1 410 ? -35.988 2.714 53.824 1.00 96.00 410 VAL A N 1
ATOM 3011 C CA . VAL A 1 410 ? -36.321 1.743 52.774 1.00 96.00 410 VAL A CA 1
ATOM 3012 C C . VAL A 1 410 ? -36.758 2.441 51.480 1.00 96.00 410 VAL A C 1
ATOM 3014 O O . VAL A 1 410 ? -36.456 1.941 50.400 1.00 96.00 410 VAL A O 1
ATOM 3017 N N . ARG A 1 411 ? -37.405 3.615 51.555 1.00 92.31 411 ARG A N 1
ATOM 3018 C CA . ARG A 1 411 ? -37.688 4.431 50.359 1.00 92.31 411 ARG A CA 1
ATOM 3019 C C . ARG A 1 411 ? -36.421 4.965 49.695 1.00 92.31 411 ARG A C 1
ATOM 3021 O O . ARG A 1 411 ? -36.315 4.855 48.483 1.00 92.31 411 ARG A O 1
ATOM 3028 N N . GLU A 1 412 ? -35.467 5.482 50.470 1.00 94.94 412 GLU A N 1
ATOM 3029 C CA . GLU A 1 412 ? -34.166 5.913 49.925 1.00 94.94 412 GLU A CA 1
ATOM 3030 C C . GLU A 1 412 ? -33.455 4.746 49.209 1.00 94.94 412 GLU A C 1
ATOM 3032 O O . GLU A 1 412 ? -32.906 4.913 48.124 1.00 94.94 412 GLU A O 1
ATOM 3037 N N . VAL A 1 413 ? -33.519 3.533 49.773 1.00 95.62 413 VAL A N 1
ATOM 3038 C CA . VAL A 1 413 ? -32.964 2.323 49.142 1.00 95.62 413 VAL A CA 1
ATOM 3039 C C . VAL A 1 413 ? -33.693 1.960 47.838 1.00 95.62 413 VAL A C 1
ATOM 3041 O O . VAL A 1 413 ? -33.033 1.604 46.866 1.00 95.62 413 VAL A O 1
ATOM 3044 N N . ASP A 1 414 ? -35.025 2.064 47.784 1.00 92.00 414 ASP A N 1
ATOM 3045 C CA . ASP A 1 414 ? -35.813 1.823 46.559 1.00 92.00 414 ASP A CA 1
ATOM 3046 C C . ASP A 1 414 ? -35.432 2.790 45.422 1.00 92.00 414 ASP A C 1
ATOM 3048 O O . ASP A 1 414 ? -35.287 2.368 44.273 1.00 92.00 414 ASP A O 1
ATOM 3052 N N . GLU A 1 415 ? -35.203 4.068 45.744 1.00 93.88 415 GLU A N 1
ATOM 3053 C CA . GLU A 1 415 ? -34.743 5.082 44.785 1.00 93.88 415 GLU A CA 1
ATOM 3054 C C . GLU A 1 415 ? -33.350 4.748 44.229 1.00 93.88 415 GLU A C 1
ATOM 3056 O O . GLU A 1 415 ? -33.181 4.672 43.011 1.00 93.88 415 GLU A O 1
ATOM 3061 N N . LEU A 1 416 ? -32.382 4.431 45.096 1.00 95.38 416 LEU A N 1
ATOM 3062 C CA . LEU A 1 416 ? -31.030 4.038 44.671 1.00 95.38 416 LEU A CA 1
ATOM 3063 C C . LEU A 1 416 ? -31.037 2.774 43.800 1.00 95.38 416 LEU A C 1
ATOM 3065 O O . LEU A 1 416 ? -30.313 2.678 42.810 1.00 95.38 416 LEU A O 1
ATOM 3069 N N . ILE A 1 417 ? -31.879 1.793 44.130 1.00 95.88 417 ILE A N 1
ATOM 3070 C CA . ILE A 1 417 ? -32.021 0.573 43.328 1.00 95.88 417 ILE A CA 1
ATOM 3071 C C . ILE A 1 417 ? -32.609 0.887 41.944 1.00 95.88 417 ILE A C 1
ATOM 3073 O O . ILE A 1 417 ? -32.201 0.278 40.951 1.00 95.88 417 ILE A O 1
ATOM 3077 N N . ALA A 1 418 ? -33.550 1.830 41.853 1.00 93.25 418 ALA A N 1
ATOM 3078 C CA . ALA A 1 418 ? -34.110 2.263 40.576 1.00 93.25 418 ALA A CA 1
ATOM 3079 C C . ALA A 1 418 ? -33.061 2.961 39.691 1.00 93.25 418 ALA A C 1
ATOM 3081 O O . ALA A 1 418 ? -33.032 2.724 38.478 1.00 93.25 418 ALA A O 1
ATOM 3082 N N . GLU A 1 419 ? -32.169 3.755 40.286 1.00 95.94 419 GLU A N 1
ATOM 3083 C CA . GLU A 1 419 ? -31.027 4.350 39.583 1.00 95.94 419 GLU A CA 1
ATOM 3084 C C . GLU A 1 419 ? -30.061 3.275 39.066 1.00 95.94 419 GLU A C 1
ATOM 3086 O O . GLU A 1 419 ? -29.713 3.290 37.886 1.00 95.94 419 GLU A O 1
ATOM 3091 N N . VAL A 1 420 ? -29.706 2.277 39.888 1.00 95.81 420 VAL A N 1
ATOM 3092 C CA . VAL A 1 420 ? -28.840 1.154 39.470 1.00 95.81 420 VAL A CA 1
ATOM 3093 C C . VAL A 1 420 ? -29.459 0.360 38.319 1.00 95.81 420 VAL A C 1
ATOM 3095 O O . VAL A 1 420 ? -28.754 -0.003 37.374 1.00 95.81 420 VAL A O 1
ATOM 3098 N N . ALA A 1 421 ? -30.766 0.091 38.368 1.00 93.25 421 ALA A N 1
ATOM 3099 C CA . ALA A 1 421 ? -31.467 -0.615 37.297 1.00 93.25 421 ALA A CA 1
ATOM 3100 C C . ALA A 1 421 ? -31.429 0.173 35.978 1.00 93.25 421 ALA A C 1
ATOM 3102 O O . ALA A 1 421 ? -31.142 -0.400 34.927 1.00 93.25 421 ALA A O 1
ATOM 3103 N N . THR A 1 422 ? -31.667 1.486 36.046 1.00 95.19 422 THR A N 1
ATOM 3104 C CA . THR A 1 422 ? -31.637 2.379 34.878 1.00 95.19 422 THR A CA 1
ATOM 3105 C C . THR A 1 422 ? -30.227 2.465 34.295 1.00 95.19 422 THR A C 1
ATOM 3107 O O . THR A 1 422 ? -30.041 2.206 33.108 1.00 95.19 422 THR A O 1
ATOM 3110 N N . ALA A 1 423 ? -29.214 2.701 35.134 1.00 96.94 423 ALA A N 1
ATOM 3111 C CA . ALA A 1 423 ? -27.816 2.746 34.712 1.00 96.94 423 ALA A CA 1
ATOM 3112 C C . ALA A 1 423 ? -27.342 1.413 34.102 1.00 96.94 423 ALA A C 1
ATOM 3114 O O . ALA A 1 423 ? -26.608 1.402 33.117 1.00 96.94 423 ALA A O 1
ATOM 3115 N N . SER A 1 424 ? -27.791 0.274 34.642 1.00 96.38 424 SER A N 1
ATOM 3116 C CA . SER A 1 424 ? -27.463 -1.054 34.097 1.00 96.38 424 SER A CA 1
ATOM 3117 C C . SER A 1 424 ? -28.111 -1.301 32.727 1.00 96.38 424 SER A C 1
ATOM 3119 O O . SER A 1 424 ? -27.524 -1.961 31.863 1.00 96.38 424 SER A O 1
ATOM 3121 N N . GLN A 1 425 ? -29.315 -0.766 32.506 1.00 92.19 425 GLN A N 1
ATOM 3122 C CA . GLN A 1 425 ? -29.986 -0.818 31.207 1.00 92.19 425 GLN A CA 1
ATOM 3123 C C . GLN A 1 425 ? -29.246 0.043 30.173 1.00 92.19 425 GLN A C 1
ATOM 3125 O O . GLN A 1 425 ? -28.936 -0.446 29.087 1.00 92.19 425 GLN A O 1
ATOM 3130 N N . GLU A 1 426 ? -28.872 1.272 30.538 1.00 95.44 426 GLU A N 1
ATOM 3131 C CA . GLU A 1 426 ? -28.063 2.157 29.689 1.00 95.44 426 GLU A CA 1
ATOM 3132 C C . GLU A 1 426 ? -26.687 1.549 29.369 1.00 95.44 426 GLU A C 1
ATOM 3134 O O . GLU A 1 426 ? -26.242 1.596 28.222 1.00 95.44 426 GLU A O 1
ATOM 3139 N N . GLN A 1 427 ? -26.029 0.899 30.338 1.00 95.19 427 GLN A N 1
ATOM 3140 C CA . GLN A 1 427 ? -24.788 0.152 30.098 1.00 95.19 427 GLN A CA 1
ATOM 3141 C C . GLN A 1 427 ? -24.981 -0.981 29.090 1.00 95.19 427 GLN A C 1
ATOM 3143 O O . GLN A 1 427 ? -24.127 -1.181 28.231 1.00 95.19 427 GLN A O 1
ATOM 3148 N N . THR A 1 428 ? -26.094 -1.714 29.166 1.00 93.12 428 THR A N 1
ATOM 3149 C CA . THR A 1 428 ? -26.388 -2.796 28.216 1.00 93.12 428 THR A CA 1
ATOM 3150 C C . THR A 1 428 ? -26.518 -2.251 26.791 1.00 93.12 428 THR A C 1
ATOM 3152 O O . THR A 1 428 ? -25.935 -2.808 25.861 1.00 93.12 428 THR A O 1
ATOM 3155 N N . GLU A 1 429 ? -27.221 -1.129 26.623 1.00 94.25 429 GLU A N 1
ATOM 3156 C CA . GLU A 1 429 ? -27.361 -0.446 25.331 1.00 94.25 429 GLU A CA 1
ATOM 3157 C C . GLU A 1 429 ? -26.020 0.103 24.822 1.00 94.25 429 GLU A C 1
ATOM 3159 O O . GLU A 1 429 ? -25.679 -0.082 23.650 1.00 94.25 429 GLU A O 1
ATOM 3164 N N . GLY A 1 430 ? -25.220 0.708 25.704 1.00 96.44 430 GLY A N 1
ATOM 3165 C CA . GLY A 1 430 ? -23.876 1.193 25.389 1.00 96.44 430 GLY A CA 1
ATOM 3166 C C . GLY A 1 430 ? -22.937 0.072 24.940 1.00 96.44 430 GLY A C 1
ATOM 3167 O O . GLY A 1 430 ? -22.293 0.185 23.899 1.00 96.44 430 GLY A O 1
ATOM 3168 N N . VAL A 1 431 ? -22.913 -1.053 25.661 1.00 95.81 431 VAL A N 1
ATOM 3169 C CA . VAL A 1 431 ? -22.121 -2.238 25.287 1.00 95.81 431 VAL A CA 1
ATOM 3170 C C . VAL A 1 431 ? -22.559 -2.785 23.928 1.00 95.81 431 VAL A C 1
ATOM 3172 O O . VAL A 1 431 ? -21.711 -3.16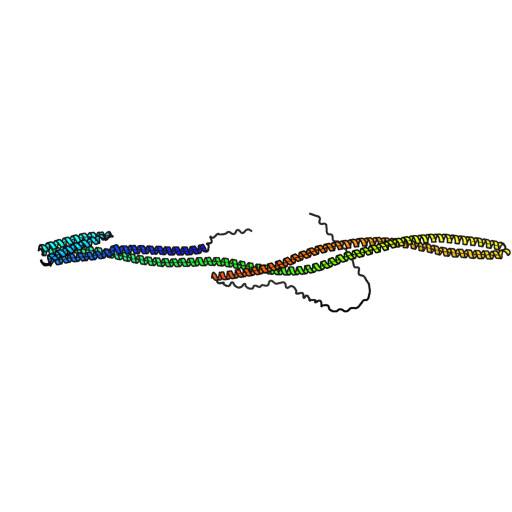3 23.122 1.00 95.81 431 VAL A O 1
ATOM 3175 N N . GLN A 1 432 ? -23.859 -2.778 23.619 1.00 93.56 432 GLN A N 1
ATOM 3176 C CA . GLN A 1 432 ? -24.349 -3.232 22.318 1.00 93.56 432 GLN A CA 1
ATOM 3177 C C . GLN A 1 432 ? -23.885 -2.328 21.165 1.00 93.56 432 GLN A C 1
ATOM 3179 O O . GLN A 1 432 ? -23.532 -2.838 20.101 1.00 93.56 432 GLN A O 1
ATOM 3184 N N . GLN A 1 433 ? -23.815 -1.010 21.372 1.00 95.88 433 GLN A N 1
ATOM 3185 C CA . GLN A 1 433 ? -23.238 -0.088 20.386 1.00 95.88 433 GLN A CA 1
ATOM 3186 C C . GLN A 1 433 ? -21.733 -0.310 20.200 1.00 95.88 433 GLN A C 1
ATOM 3188 O O . GLN A 1 433 ? -21.256 -0.329 19.064 1.00 95.88 433 GLN A O 1
ATOM 3193 N N . ILE A 1 434 ? -20.990 -0.529 21.291 1.00 96.31 434 ILE A N 1
ATOM 3194 C CA . ILE A 1 434 ? -19.556 -0.845 21.215 1.00 96.31 434 ILE A CA 1
ATOM 3195 C C . ILE A 1 434 ? -19.343 -2.151 20.443 1.00 96.31 434 ILE A C 1
ATOM 3197 O O . ILE A 1 434 ? -18.453 -2.217 19.601 1.00 96.31 434 ILE A O 1
ATOM 3201 N N . ASN A 1 435 ? -20.187 -3.161 20.657 1.00 93.56 435 ASN A N 1
ATOM 3202 C CA . ASN A 1 435 ? -20.094 -4.437 19.949 1.00 93.56 435 ASN A CA 1
ATOM 3203 C C . ASN A 1 435 ? -20.257 -4.266 18.422 1.00 93.56 435 ASN A C 1
ATOM 3205 O O . ASN A 1 435 ? -19.486 -4.822 17.643 1.00 93.56 435 ASN A O 1
ATOM 3209 N N . VAL A 1 436 ? -21.184 -3.408 17.974 1.00 95.25 436 VAL A N 1
ATOM 3210 C CA . VAL A 1 436 ? -21.305 -3.056 16.544 1.00 95.25 436 VAL A CA 1
ATOM 3211 C C . VAL A 1 436 ? -20.028 -2.387 16.022 1.00 95.25 436 VAL A C 1
ATOM 3213 O O . VAL A 1 436 ? -19.547 -2.749 14.950 1.00 95.25 436 VAL A O 1
ATOM 3216 N N . ALA A 1 437 ? -19.444 -1.456 16.782 1.00 95.56 437 ALA A N 1
ATOM 3217 C CA . ALA A 1 437 ? -18.203 -0.789 16.389 1.00 95.56 437 ALA A CA 1
ATOM 3218 C C . ALA A 1 437 ? -17.006 -1.756 16.315 1.00 95.56 437 ALA A C 1
ATOM 3220 O O . ALA A 1 437 ? -16.194 -1.653 15.396 1.00 95.56 437 ALA A O 1
ATOM 3221 N N . VAL A 1 438 ? -16.915 -2.720 17.236 1.00 95.75 438 VAL A N 1
ATOM 3222 C CA . VAL A 1 438 ? -15.900 -3.788 17.218 1.00 95.75 438 VAL A CA 1
ATOM 3223 C C . VAL A 1 438 ? -16.073 -4.686 15.990 1.00 95.75 438 VAL A C 1
ATOM 3225 O O . VAL A 1 438 ? -15.089 -4.988 15.319 1.00 95.75 438 VAL A O 1
ATOM 3228 N N . ALA A 1 439 ? -17.309 -5.038 15.624 1.00 93.50 439 ALA A N 1
ATOM 3229 C CA . ALA A 1 439 ? -17.584 -5.809 14.411 1.00 93.50 439 ALA A CA 1
ATOM 3230 C C . ALA A 1 439 ? -17.207 -5.052 13.121 1.00 93.50 439 ALA A C 1
ATOM 3232 O O . ALA A 1 439 ? -16.764 -5.657 12.144 1.00 93.50 439 ALA A O 1
ATOM 3233 N N . ASP A 1 440 ? -17.360 -3.727 13.091 1.00 95.69 440 ASP A N 1
ATOM 3234 C CA . ASP A 1 440 ? -16.890 -2.912 11.967 1.00 95.69 440 ASP A CA 1
ATOM 3235 C C . ASP A 1 440 ? -15.361 -2.763 11.956 1.00 95.69 440 ASP A C 1
ATOM 3237 O O . ASP A 1 440 ? -14.756 -2.795 10.881 1.00 95.69 440 ASP A O 1
ATOM 3241 N N . MET A 1 441 ? -14.717 -2.670 13.126 1.00 96.38 441 MET A N 1
ATOM 3242 C CA . MET A 1 441 ? -13.255 -2.724 13.234 1.00 96.38 441 MET A CA 1
ATOM 3243 C C . MET A 1 441 ? -12.695 -4.047 12.706 1.00 96.38 441 MET A C 1
ATOM 3245 O O . MET A 1 441 ? -11.714 -4.017 11.967 1.00 96.38 441 MET A O 1
ATOM 3249 N N . ASP A 1 442 ? -13.333 -5.181 13.006 1.00 96.44 442 ASP A N 1
ATOM 3250 C CA . ASP A 1 442 ? -12.924 -6.493 12.489 1.00 96.44 442 ASP A CA 1
ATOM 3251 C C . ASP A 1 442 ? -12.927 -6.530 10.950 1.00 96.44 442 ASP A C 1
ATOM 3253 O O . ASP A 1 442 ? -11.946 -6.941 10.327 1.00 96.44 442 ASP A O 1
ATOM 3257 N N . LYS A 1 443 ? -13.961 -5.971 10.301 1.00 96.19 443 LYS A N 1
ATOM 3258 C CA . LYS A 1 443 ? -13.993 -5.846 8.829 1.00 96.19 443 LYS A CA 1
ATOM 3259 C C . LYS A 1 443 ? -12.822 -5.025 8.289 1.00 96.19 443 LYS A C 1
ATOM 3261 O O . LYS A 1 443 ? -12.251 -5.373 7.256 1.00 96.19 443 LYS A O 1
ATOM 3266 N N . VAL A 1 444 ? -12.467 -3.926 8.958 1.00 97.06 444 VAL A N 1
ATOM 3267 C CA . VAL A 1 444 ? -11.326 -3.085 8.559 1.00 97.06 444 VAL A CA 1
ATOM 3268 C C . VAL A 1 444 ? -10.010 -3.838 8.747 1.00 97.06 444 VAL A C 1
ATOM 3270 O O . VAL A 1 444 ? -9.156 -3.789 7.864 1.00 97.06 444 VAL A O 1
ATOM 3273 N N . VAL A 1 445 ? -9.853 -4.572 9.848 1.00 97.00 445 VAL A N 1
ATOM 3274 C CA . VAL A 1 445 ? -8.672 -5.407 10.106 1.00 97.00 445 VAL A CA 1
ATOM 3275 C C . VAL A 1 445 ? -8.517 -6.486 9.031 1.00 97.00 445 VAL A C 1
ATOM 3277 O O . VAL A 1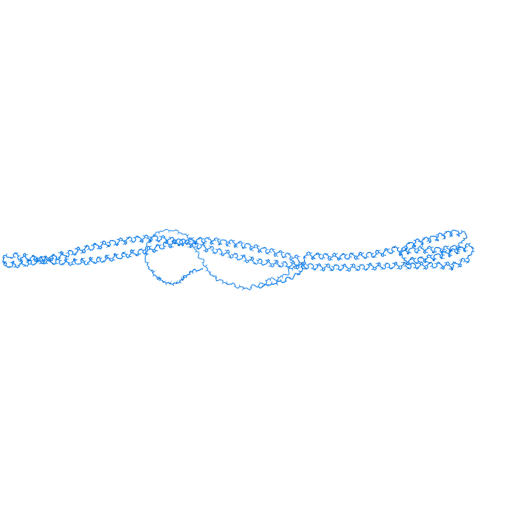 445 ? -7.434 -6.611 8.455 1.00 97.00 445 VAL A O 1
ATOM 3280 N N . GLN A 1 446 ? -9.594 -7.187 8.668 1.00 95.88 446 GLN A N 1
ATOM 3281 C CA . GLN A 1 446 ? -9.583 -8.156 7.566 1.00 95.88 446 GLN A CA 1
ATOM 3282 C C . GLN A 1 446 ? -9.238 -7.499 6.222 1.00 95.88 446 GLN A C 1
ATOM 3284 O O . GLN A 1 446 ? -8.417 -8.022 5.468 1.00 95.88 446 GLN A O 1
ATOM 3289 N N . SER A 1 447 ? -9.809 -6.326 5.931 1.00 97.12 447 SER A N 1
ATOM 3290 C CA . SER A 1 447 ? -9.495 -5.568 4.714 1.00 97.12 447 SER A CA 1
ATOM 3291 C C . SER A 1 447 ? -8.025 -5.147 4.663 1.00 97.12 447 SER A C 1
ATOM 3293 O O . SER A 1 447 ? -7.413 -5.195 3.595 1.00 97.12 447 SER A O 1
ATOM 3295 N N . ASN A 1 448 ? -7.446 -4.740 5.794 1.00 96.25 448 ASN A N 1
ATOM 3296 C CA . ASN A 1 448 ? -6.036 -4.376 5.890 1.00 96.25 448 ASN A CA 1
ATOM 3297 C C . ASN A 1 448 ? -5.133 -5.590 5.663 1.00 96.25 448 ASN A C 1
ATOM 3299 O O . ASN A 1 448 ? -4.163 -5.475 4.919 1.00 96.25 448 ASN A O 1
ATOM 3303 N N . ALA A 1 449 ? -5.464 -6.743 6.253 1.00 96.31 449 ALA A N 1
ATOM 3304 C CA . ALA A 1 449 ? -4.731 -7.989 6.037 1.00 96.31 449 ALA A CA 1
ATOM 3305 C C . ALA A 1 449 ? -4.754 -8.403 4.555 1.00 96.31 449 ALA A C 1
ATOM 3307 O O . ALA A 1 449 ? -3.697 -8.611 3.964 1.00 96.31 449 ALA A O 1
ATOM 3308 N N . ALA A 1 450 ? -5.934 -8.413 3.926 1.00 96.31 450 ALA A N 1
ATOM 3309 C CA . ALA A 1 450 ? -6.076 -8.744 2.508 1.00 96.31 450 ALA A CA 1
ATOM 3310 C C . ALA A 1 450 ? -5.320 -7.758 1.597 1.00 96.31 450 ALA A C 1
ATOM 3312 O O . ALA A 1 450 ? -4.582 -8.169 0.704 1.00 96.31 450 ALA A O 1
ATOM 3313 N N . SER A 1 451 ? -5.445 -6.451 1.857 1.00 96.88 451 SER A N 1
ATOM 3314 C CA . SER A 1 451 ? -4.746 -5.413 1.081 1.00 96.88 451 SER A CA 1
ATOM 3315 C C . SER A 1 451 ? -3.228 -5.508 1.239 1.00 96.88 451 SER A C 1
ATOM 3317 O O . SER A 1 451 ? -2.480 -5.228 0.301 1.00 96.88 451 SER A O 1
ATOM 3319 N N . ALA A 1 452 ? -2.757 -5.895 2.426 1.00 98.00 452 ALA A N 1
ATOM 3320 C CA . ALA A 1 452 ? -1.349 -6.122 2.696 1.00 98.00 452 ALA A CA 1
ATOM 3321 C C . ALA A 1 452 ? -0.819 -7.346 1.930 1.00 98.00 452 ALA A C 1
ATOM 3323 O O . ALA A 1 452 ? 0.231 -7.257 1.298 1.00 98.00 452 ALA A O 1
ATOM 3324 N N . GLU A 1 453 ? -1.549 -8.461 1.911 1.00 94.94 453 GLU A N 1
ATOM 3325 C CA . GLU A 1 453 ? -1.171 -9.635 1.113 1.00 94.94 453 GLU A CA 1
ATOM 3326 C C . GLU A 1 453 ? -1.123 -9.320 -0.391 1.00 94.94 453 GLU A C 1
ATOM 3328 O O . GLU A 1 453 ? -0.142 -9.649 -1.063 1.00 94.94 453 GLU A O 1
ATOM 3333 N N . GLU A 1 454 ? -2.124 -8.608 -0.918 1.00 97.50 454 GLU A N 1
ATOM 3334 C CA . GLU A 1 454 ? -2.159 -8.183 -2.324 1.00 97.50 454 GLU A CA 1
ATOM 3335 C C . GLU A 1 454 ? -1.010 -7.218 -2.666 1.00 97.50 454 GLU A C 1
ATOM 3337 O O . GLU A 1 454 ? -0.371 -7.339 -3.718 1.00 97.50 454 GLU A O 1
ATOM 3342 N N . SER A 1 455 ? -0.695 -6.286 -1.760 1.00 97.12 455 SER A N 1
ATOM 3343 C CA . SER A 1 455 ? 0.421 -5.345 -1.921 1.00 97.12 455 SER A CA 1
ATOM 3344 C C . SER A 1 455 ? 1.773 -6.057 -1.908 1.00 97.12 455 SER A C 1
ATOM 3346 O O . SER A 1 455 ? 2.644 -5.727 -2.715 1.00 97.12 455 SER A O 1
ATOM 3348 N N . ALA A 1 456 ? 1.949 -7.055 -1.036 1.00 96.31 456 ALA A N 1
ATOM 3349 C CA . ALA A 1 456 ? 3.152 -7.879 -0.999 1.00 96.31 456 ALA A CA 1
ATOM 3350 C C . ALA A 1 456 ? 3.323 -8.674 -2.303 1.00 96.31 456 ALA A C 1
ATOM 3352 O O . ALA A 1 456 ? 4.403 -8.647 -2.893 1.00 96.31 456 ALA A O 1
ATOM 3353 N N . ALA A 1 457 ? 2.252 -9.301 -2.800 1.00 95.94 457 ALA A N 1
ATOM 3354 C CA . ALA A 1 457 ? 2.268 -10.037 -4.064 1.00 95.94 457 ALA A CA 1
ATOM 3355 C C . ALA A 1 457 ? 2.585 -9.126 -5.265 1.00 95.94 457 ALA A C 1
ATOM 3357 O O . ALA A 1 457 ? 3.445 -9.452 -6.085 1.00 95.94 457 ALA A O 1
ATOM 3358 N N . SER A 1 458 ? 1.953 -7.951 -5.331 1.00 97.56 458 SER A N 1
ATOM 3359 C CA . SER A 1 458 ? 2.205 -6.956 -6.383 1.00 97.56 458 SER A CA 1
ATOM 3360 C C . SER A 1 458 ? 3.649 -6.448 -6.351 1.00 97.56 458 SER A C 1
ATOM 3362 O O . SER A 1 458 ? 4.286 -6.277 -7.389 1.00 97.56 458 SER A O 1
ATOM 3364 N N . ALA A 1 459 ? 4.198 -6.228 -5.156 1.00 98.00 459 ALA A N 1
ATOM 3365 C CA . ALA A 1 459 ? 5.586 -5.828 -4.985 1.00 98.00 459 ALA A CA 1
ATOM 3366 C C . ALA A 1 459 ? 6.571 -6.935 -5.406 1.00 98.00 459 ALA A C 1
ATOM 3368 O O . ALA A 1 459 ? 7.581 -6.648 -6.050 1.00 98.00 459 ALA A O 1
ATOM 3369 N N . GLU A 1 460 ? 6.272 -8.200 -5.107 1.00 95.25 460 GLU A N 1
ATOM 3370 C CA . GLU A 1 460 ? 7.056 -9.345 -5.581 1.00 95.25 460 GLU A CA 1
ATOM 3371 C C . GLU A 1 460 ? 7.088 -9.391 -7.121 1.00 95.25 460 GLU A C 1
ATOM 3373 O O . GLU A 1 460 ? 8.151 -9.568 -7.722 1.00 95.25 460 GLU A O 1
ATOM 3378 N N . GLU A 1 461 ? 5.946 -9.153 -7.775 1.00 97.25 461 GLU A N 1
ATOM 3379 C CA . GLU A 1 461 ? 5.848 -9.095 -9.237 1.00 97.25 461 GLU A CA 1
ATOM 3380 C C . GLU A 1 461 ? 6.660 -7.928 -9.824 1.00 97.25 461 GLU A C 1
ATOM 3382 O O . GLU A 1 461 ? 7.429 -8.118 -10.770 1.00 97.25 461 GLU A O 1
ATOM 3387 N N . LEU A 1 462 ? 6.563 -6.729 -9.240 1.00 97.25 462 LEU A N 1
ATOM 3388 C CA . LEU A 1 462 ? 7.360 -5.570 -9.659 1.00 97.25 462 LEU A CA 1
ATOM 3389 C C . LEU A 1 462 ? 8.865 -5.826 -9.518 1.00 97.25 462 LEU A C 1
ATOM 3391 O O . LEU A 1 462 ? 9.646 -5.443 -10.394 1.00 97.25 462 LEU A O 1
ATOM 3395 N N . ASN A 1 463 ? 9.280 -6.516 -8.454 1.00 96.50 463 ASN A N 1
ATOM 3396 C CA . ASN A 1 463 ? 10.669 -6.917 -8.258 1.00 96.50 463 ASN A CA 1
ATOM 3397 C C . ASN A 1 463 ? 11.136 -7.899 -9.351 1.00 96.50 463 ASN A C 1
ATOM 3399 O O . ASN A 1 463 ? 12.225 -7.741 -9.912 1.00 96.50 463 ASN A O 1
ATOM 3403 N N . GLN A 1 464 ? 10.294 -8.866 -9.729 1.00 96.56 464 GLN A N 1
ATOM 3404 C CA . GLN A 1 464 ? 10.577 -9.777 -10.843 1.00 96.56 464 GLN A CA 1
ATOM 3405 C C . GLN A 1 464 ? 10.661 -9.038 -12.189 1.00 96.56 464 GLN A C 1
ATOM 3407 O O . GLN A 1 464 ? 11.584 -9.287 -12.971 1.00 96.56 464 GLN A O 1
ATOM 3412 N N . GLN A 1 465 ? 9.758 -8.087 -12.452 1.00 96.56 465 GLN A N 1
ATOM 3413 C CA . GLN A 1 465 ? 9.786 -7.263 -13.666 1.00 96.56 465 GLN A CA 1
ATOM 3414 C C . GLN A 1 465 ? 11.053 -6.397 -13.741 1.00 96.56 465 GLN A C 1
ATOM 3416 O O . GLN A 1 465 ? 11.684 -6.315 -14.799 1.00 96.56 465 GLN A O 1
ATOM 3421 N N . ALA A 1 466 ? 11.486 -5.809 -12.623 1.00 97.69 466 ALA A N 1
ATOM 3422 C CA . ALA A 1 466 ? 12.758 -5.096 -12.539 1.00 97.69 466 ALA A CA 1
ATOM 3423 C C . ALA A 1 466 ? 13.957 -6.015 -12.845 1.00 97.69 466 ALA A C 1
ATOM 3425 O O . ALA A 1 466 ? 14.855 -5.640 -13.606 1.00 97.69 466 ALA A O 1
ATOM 3426 N N . GLY A 1 467 ? 13.947 -7.250 -12.332 1.00 95.06 467 GLY A N 1
ATOM 3427 C CA . GLY A 1 467 ? 14.945 -8.272 -12.665 1.00 95.06 467 GLY A CA 1
ATOM 3428 C C . GLY A 1 467 ? 14.971 -8.632 -14.159 1.00 95.06 467 GLY A C 1
ATOM 3429 O O . GLY A 1 467 ? 16.045 -8.739 -14.765 1.00 95.06 467 GLY A O 1
ATOM 3430 N N . ALA A 1 468 ? 13.798 -8.754 -14.787 1.00 95.94 468 ALA A N 1
ATOM 3431 C CA . ALA A 1 468 ? 13.674 -9.003 -16.222 1.00 95.94 468 ALA A CA 1
ATOM 3432 C C . ALA A 1 468 ? 14.221 -7.834 -17.063 1.00 95.94 468 ALA A C 1
ATOM 3434 O O . ALA A 1 468 ? 14.957 -8.060 -18.029 1.00 95.94 468 ALA A O 1
ATOM 3435 N N . LEU A 1 469 ? 13.944 -6.584 -16.670 1.00 95.44 469 LEU A N 1
ATOM 3436 C CA . LEU A 1 469 ? 14.497 -5.389 -17.318 1.00 95.44 469 LEU A CA 1
ATOM 3437 C C . LEU A 1 469 ? 16.023 -5.331 -17.206 1.00 95.44 469 LEU A C 1
ATOM 3439 O O . LEU A 1 469 ? 16.701 -5.079 -18.204 1.00 95.44 469 LEU A O 1
ATOM 3443 N N . ASN A 1 470 ? 16.581 -5.631 -16.031 1.00 95.00 470 ASN A N 1
ATOM 3444 C CA . ASN A 1 470 ? 18.031 -5.704 -15.840 1.00 95.00 470 ASN A CA 1
ATOM 3445 C C . ASN A 1 470 ? 18.676 -6.785 -16.723 1.00 95.00 470 ASN A C 1
ATOM 3447 O O . ASN A 1 470 ? 19.719 -6.543 -17.338 1.00 95.00 470 ASN A O 1
ATOM 3451 N N . SER A 1 471 ? 18.027 -7.941 -16.873 1.00 94.00 471 SER A N 1
ATOM 3452 C CA . SER A 1 471 ? 18.481 -9.014 -17.771 1.00 94.00 471 SER A CA 1
ATOM 3453 C C . SER A 1 471 ? 18.432 -8.600 -19.251 1.00 94.00 471 SER A C 1
ATOM 3455 O O . SER A 1 471 ? 19.362 -8.871 -20.021 1.00 94.00 471 SER A O 1
ATOM 3457 N N . ALA A 1 472 ? 17.386 -7.873 -19.657 1.00 93.81 472 ALA A N 1
ATOM 3458 C CA . ALA A 1 472 ? 17.273 -7.307 -21.000 1.00 93.81 472 ALA A CA 1
ATOM 3459 C C . ALA A 1 472 ? 18.353 -6.242 -21.265 1.00 93.81 472 ALA A C 1
ATOM 3461 O O . ALA A 1 472 ? 18.969 -6.229 -22.334 1.00 93.81 472 ALA A O 1
ATOM 3462 N N . VAL A 1 473 ? 18.650 -5.389 -20.278 1.00 93.81 473 VAL A N 1
ATOM 3463 C CA . VAL A 1 473 ? 19.741 -4.408 -20.353 1.00 93.81 473 VAL A CA 1
ATOM 3464 C C . VAL A 1 473 ? 21.105 -5.091 -20.450 1.00 93.81 473 VAL A C 1
ATOM 3466 O O . VAL A 1 473 ? 21.942 -4.653 -21.242 1.00 93.81 473 VAL A O 1
ATOM 3469 N N . ALA A 1 474 ? 21.339 -6.166 -19.695 1.00 91.12 474 ALA A N 1
ATOM 3470 C CA . ALA A 1 474 ? 22.575 -6.941 -19.786 1.00 91.12 474 ALA A CA 1
ATOM 3471 C C . ALA A 1 474 ? 22.776 -7.497 -21.206 1.00 91.12 474 ALA A C 1
ATOM 3473 O O . ALA A 1 474 ? 23.843 -7.316 -21.796 1.00 91.12 474 ALA A O 1
ATOM 3474 N N . SER A 1 475 ? 21.722 -8.064 -21.799 1.00 90.81 475 SER A N 1
ATOM 3475 C CA . SER A 1 475 ? 21.739 -8.548 -23.187 1.00 90.81 475 SER A CA 1
ATOM 3476 C C . SER A 1 475 ? 22.017 -7.420 -24.191 1.00 90.81 475 SER A C 1
ATOM 3478 O O . SER A 1 475 ? 22.830 -7.579 -25.105 1.00 90.81 475 SER A O 1
ATOM 3480 N N . LEU A 1 476 ? 21.406 -6.244 -23.997 1.00 90.06 476 LEU A N 1
ATOM 3481 C CA . LEU A 1 476 ? 21.648 -5.063 -24.831 1.00 90.06 476 LEU A CA 1
ATOM 3482 C C . LEU A 1 476 ? 23.105 -4.576 -24.745 1.00 90.06 476 LEU A C 1
ATOM 3484 O O . LEU A 1 476 ? 23.682 -4.226 -25.773 1.00 90.06 476 LEU A O 1
ATOM 3488 N N . ARG A 1 477 ? 23.718 -4.578 -23.554 1.00 86.56 477 ARG A N 1
ATOM 3489 C CA . ARG A 1 477 ? 25.128 -4.182 -23.360 1.00 86.56 477 ARG A CA 1
ATOM 3490 C C . ARG A 1 477 ? 26.103 -5.129 -24.065 1.00 86.56 477 ARG A C 1
ATOM 3492 O O . ARG A 1 477 ? 27.064 -4.684 -24.692 1.00 86.56 477 ARG A O 1
ATOM 3499 N N . VAL A 1 478 ? 25.818 -6.433 -24.046 1.00 88.19 478 VAL A N 1
ATOM 3500 C CA . VAL A 1 478 ? 26.592 -7.419 -24.820 1.00 88.19 478 VAL A CA 1
ATOM 3501 C C . VAL A 1 478 ? 26.512 -7.109 -26.321 1.00 88.19 478 VAL A C 1
ATOM 3503 O O . VAL A 1 478 ? 27.544 -7.045 -26.989 1.00 88.19 478 VAL A O 1
ATOM 3506 N N . LEU A 1 479 ? 25.314 -6.823 -26.847 1.00 86.19 479 LEU A N 1
ATOM 3507 C CA . LEU A 1 479 ? 25.100 -6.459 -28.257 1.00 86.19 479 LEU A CA 1
ATOM 3508 C C . LEU A 1 479 ? 25.809 -5.159 -28.670 1.00 86.19 479 LEU A C 1
ATOM 3510 O O . LEU A 1 479 ? 26.284 -5.048 -29.802 1.00 86.19 479 LEU A O 1
ATOM 3514 N N . THR A 1 480 ? 25.913 -4.166 -27.782 1.00 84.12 480 THR A N 1
ATOM 3515 C CA . THR A 1 480 ? 26.631 -2.912 -28.078 1.00 84.12 480 THR A CA 1
ATOM 3516 C C . THR A 1 480 ? 28.149 -3.037 -27.938 1.00 84.12 480 THR A C 1
ATOM 3518 O O . THR A 1 480 ? 28.880 -2.098 -28.280 1.00 84.12 480 THR A O 1
ATOM 3521 N N . GLY A 1 481 ? 28.646 -4.201 -27.507 1.00 78.25 481 GLY A N 1
ATOM 3522 C CA . GLY A 1 481 ? 30.062 -4.445 -27.261 1.00 78.25 481 GLY A CA 1
ATOM 3523 C C . GLY A 1 481 ? 30.595 -3.658 -26.066 1.00 78.25 481 GLY A C 1
ATOM 3524 O O . GLY A 1 481 ? 31.806 -3.452 -25.975 1.00 78.25 481 GLY A O 1
ATOM 3525 N N . SER A 1 482 ? 29.717 -3.192 -25.169 1.00 70.56 482 SER A N 1
ATOM 3526 C CA . SER A 1 482 ? 30.119 -2.754 -23.839 1.00 70.56 482 SER A CA 1
ATOM 3527 C C . SER A 1 482 ? 30.307 -4.006 -22.986 1.00 70.56 482 SER A C 1
ATOM 3529 O O . SER A 1 482 ? 29.463 -4.387 -22.180 1.00 70.56 482 SER A O 1
ATOM 3531 N N . THR A 1 483 ? 31.437 -4.694 -23.195 1.00 56.69 483 THR A N 1
ATOM 3532 C CA . THR A 1 483 ? 31.896 -5.717 -22.253 1.00 56.69 483 THR A CA 1
ATOM 3533 C C . THR A 1 483 ? 31.950 -5.075 -20.883 1.00 56.69 483 THR A C 1
ATOM 3535 O O . THR A 1 483 ? 32.620 -4.058 -20.692 1.00 56.69 483 THR A O 1
ATOM 3538 N N . GLN A 1 484 ? 31.189 -5.656 -19.965 1.00 52.16 484 GLN A N 1
ATOM 3539 C CA . GLN A 1 484 ? 31.117 -5.280 -18.570 1.00 52.16 484 GLN A CA 1
ATOM 3540 C C . GLN A 1 484 ? 32.549 -5.232 -18.027 1.00 52.16 484 GLN A C 1
ATOM 3542 O O . GLN A 1 484 ? 33.144 -6.261 -17.720 1.00 52.16 484 GLN A O 1
ATOM 3547 N N . SER A 1 485 ? 33.133 -4.034 -17.937 1.00 44.41 485 SER A N 1
ATOM 3548 C CA . SER A 1 485 ? 34.184 -3.815 -16.955 1.00 44.41 485 SER A CA 1
ATOM 3549 C C . SER A 1 485 ? 33.457 -4.031 -15.646 1.00 44.41 485 SER A C 1
ATOM 3551 O O . SER A 1 485 ? 32.618 -3.205 -15.287 1.00 44.41 485 SER A O 1
ATOM 3553 N N . ALA A 1 486 ? 33.651 -5.209 -15.053 1.00 39.84 486 ALA A N 1
ATOM 3554 C CA . ALA A 1 486 ? 33.074 -5.573 -13.776 1.00 39.84 486 ALA A CA 1
ATOM 3555 C C . ALA A 1 486 ? 33.252 -4.373 -12.846 1.00 39.84 486 ALA A C 1
ATOM 3557 O O . ALA A 1 486 ? 34.376 -4.007 -12.495 1.00 39.84 486 ALA A O 1
ATOM 3558 N N . ALA A 1 487 ? 32.147 -3.688 -12.547 1.00 40.56 487 ALA A N 1
ATOM 3559 C CA . ALA A 1 487 ? 32.151 -2.741 -11.457 1.00 40.56 487 ALA A CA 1
ATOM 3560 C C . ALA A 1 487 ? 32.536 -3.559 -10.217 1.00 40.56 487 ALA A C 1
ATOM 3562 O O . ALA A 1 487 ? 32.052 -4.691 -10.082 1.00 40.56 487 ALA A O 1
ATOM 3563 N N . PRO A 1 488 ? 33.441 -3.051 -9.367 1.00 39.28 488 PRO A N 1
ATOM 3564 C CA . PRO A 1 488 ? 33.811 -3.762 -8.161 1.00 39.28 488 PRO A CA 1
ATOM 3565 C C . PRO A 1 488 ? 32.520 -4.030 -7.396 1.00 39.28 488 PRO A C 1
ATOM 3567 O O . PRO A 1 488 ? 31.687 -3.129 -7.257 1.00 39.28 488 PRO A O 1
ATOM 3570 N N . ALA A 1 489 ? 32.338 -5.285 -6.979 1.00 37.41 489 ALA A N 1
ATOM 3571 C CA . ALA A 1 489 ? 31.277 -5.658 -6.061 1.00 37.41 489 ALA A CA 1
ATOM 3572 C C . ALA A 1 489 ? 31.213 -4.591 -4.957 1.00 37.41 489 ALA A C 1
ATOM 3574 O O . ALA A 1 489 ? 32.281 -4.160 -4.501 1.00 37.41 489 ALA A O 1
ATOM 3575 N N . PRO A 1 490 ? 30.014 -4.112 -4.577 1.00 40.38 490 PRO A N 1
ATOM 3576 C CA . PRO A 1 490 ? 29.904 -3.158 -3.490 1.00 40.38 490 PRO A CA 1
ATOM 3577 C C . PRO A 1 490 ? 30.652 -3.765 -2.310 1.00 40.38 490 PRO A C 1
ATOM 3579 O O . PRO A 1 490 ? 30.362 -4.890 -1.899 1.00 40.38 490 PRO A O 1
ATOM 3582 N N . ALA A 1 491 ? 31.697 -3.064 -1.865 1.00 39.00 491 ALA A N 1
ATOM 3583 C CA . ALA A 1 491 ? 32.411 -3.445 -0.670 1.00 39.00 491 ALA A CA 1
ATOM 3584 C C . ALA A 1 491 ? 31.352 -3.568 0.417 1.00 39.00 491 ALA A C 1
ATOM 3586 O O . ALA A 1 491 ? 30.594 -2.627 0.656 1.00 39.00 491 ALA A O 1
ATOM 3587 N N . ASP A 1 492 ? 31.279 -4.759 0.991 1.00 40.34 492 ASP A N 1
ATOM 3588 C CA . ASP A 1 492 ? 30.467 -5.094 2.140 1.00 40.34 492 ASP A CA 1
ATOM 3589 C C . ASP A 1 492 ? 30.962 -4.255 3.327 1.00 40.34 492 ASP A C 1
ATOM 3591 O O . ASP A 1 492 ? 31.696 -4.710 4.198 1.00 40.34 492 ASP A O 1
ATOM 3595 N N . THR A 1 493 ? 30.628 -2.965 3.332 1.00 42.31 493 THR A N 1
ATOM 3596 C CA . THR A 1 493 ? 30.640 -2.138 4.529 1.00 42.31 493 THR A CA 1
ATOM 3597 C C . THR A 1 493 ? 29.309 -2.362 5.221 1.00 42.31 493 THR A C 1
ATOM 3599 O O . THR A 1 493 ? 28.493 -1.452 5.367 1.00 42.31 493 THR A O 1
ATOM 3602 N N . ALA A 1 494 ? 29.105 -3.597 5.674 1.00 38.22 494 ALA A N 1
ATOM 3603 C CA . ALA A 1 494 ? 28.290 -3.891 6.834 1.00 38.22 494 ALA A CA 1
ATOM 3604 C C . ALA A 1 494 ? 28.968 -3.286 8.079 1.00 38.22 494 ALA A C 1
ATOM 3606 O O . ALA A 1 494 ? 29.362 -3.990 9.007 1.00 38.22 494 ALA A O 1
ATOM 3607 N N . ASP A 1 495 ? 29.092 -1.956 8.123 1.00 39.12 495 ASP A N 1
ATOM 3608 C CA . ASP A 1 495 ? 29.297 -1.244 9.377 1.00 39.12 495 ASP A CA 1
ATOM 3609 C C . ASP A 1 495 ? 27.926 -1.085 10.041 1.00 39.12 495 ASP A C 1
ATOM 3611 O O . ASP A 1 495 ? 27.213 -0.093 9.918 1.00 39.12 495 ASP A O 1
ATOM 3615 N N . ARG A 1 496 ? 27.512 -2.188 10.663 1.00 45.97 496 ARG A N 1
ATOM 3616 C CA . ARG A 1 496 ? 27.034 -2.202 12.043 1.00 45.97 496 ARG A CA 1
ATOM 3617 C C . ARG A 1 496 ? 26.153 -1.011 12.450 1.00 45.97 496 ARG A C 1
ATOM 3619 O O . ARG A 1 496 ? 26.451 -0.300 13.411 1.00 45.97 496 ARG A O 1
ATOM 3626 N N . ILE A 1 497 ? 24.965 -0.908 11.855 1.00 41.91 497 ILE A N 1
ATOM 3627 C CA . ILE A 1 497 ? 23.827 -0.354 12.596 1.00 41.91 497 ILE A CA 1
ATOM 3628 C C . ILE A 1 497 ? 23.528 -1.355 13.714 1.00 41.91 497 ILE A C 1
ATOM 3630 O O . ILE A 1 497 ? 22.994 -2.441 13.488 1.00 41.91 497 ILE A O 1
ATOM 3634 N N . LYS A 1 498 ? 23.950 -1.009 14.933 1.00 40.03 498 LYS A N 1
ATOM 3635 C CA . LYS A 1 498 ? 23.581 -1.716 16.159 1.00 40.03 498 LYS A CA 1
ATOM 3636 C C . LYS A 1 498 ? 22.055 -1.812 16.218 1.00 40.03 498 LYS A C 1
ATOM 3638 O O . LYS A 1 498 ? 21.388 -0.829 16.529 1.00 40.03 498 LYS A O 1
ATOM 3643 N N . ARG A 1 499 ? 21.505 -2.999 15.955 1.00 38.88 499 ARG A N 1
ATOM 3644 C CA . ARG A 1 499 ? 20.169 -3.353 16.441 1.00 38.88 499 ARG A CA 1
ATOM 3645 C C . ARG A 1 499 ? 20.192 -3.258 17.972 1.00 38.88 499 ARG A C 1
ATOM 3647 O O . ARG A 1 499 ? 21.102 -3.833 18.576 1.00 38.88 499 ARG A O 1
ATOM 3654 N N . PRO A 1 500 ? 19.229 -2.577 18.612 1.00 39.44 500 PRO A N 1
ATOM 3655 C CA . PRO A 1 500 ? 18.985 -2.764 20.031 1.00 39.44 500 PRO A CA 1
ATOM 3656 C C . PRO A 1 500 ? 18.594 -4.229 20.232 1.00 39.44 500 PRO A C 1
ATOM 3658 O O . PRO A 1 500 ? 17.603 -4.703 19.678 1.00 39.44 500 PRO A O 1
ATOM 3661 N N . THR A 1 501 ? 19.406 -4.971 20.974 1.00 41.03 501 THR A N 1
ATOM 3662 C CA . THR A 1 501 ? 19.014 -6.273 21.507 1.00 41.03 501 THR A CA 1
ATOM 3663 C C . THR A 1 501 ? 17.900 -6.032 22.518 1.00 41.03 501 THR A C 1
ATOM 3665 O O . THR A 1 501 ? 18.157 -5.508 23.602 1.00 41.03 501 THR A O 1
ATOM 3668 N N . LEU A 1 502 ? 16.667 -6.377 22.151 1.00 47.34 502 LEU A N 1
ATOM 3669 C CA . LEU A 1 502 ? 15.583 -6.546 23.113 1.00 47.34 502 LEU A CA 1
ATOM 3670 C C . LEU A 1 502 ? 15.983 -7.654 24.103 1.00 47.34 502 LEU A C 1
ATOM 3672 O O . LEU A 1 502 ? 16.556 -8.661 23.675 1.00 47.34 502 LEU A O 1
ATOM 3676 N N . PRO A 1 503 ? 15.721 -7.490 25.409 1.00 41.66 503 PRO A N 1
ATOM 3677 C CA . PRO A 1 503 ? 15.955 -8.549 26.372 1.00 41.66 503 PRO A CA 1
ATOM 3678 C C . PRO A 1 503 ? 14.978 -9.691 26.094 1.00 41.66 503 PRO A C 1
ATOM 3680 O O . PRO A 1 503 ? 13.761 -9.505 26.089 1.00 41.66 503 PRO A O 1
ATOM 3683 N N . THR A 1 504 ? 15.519 -10.883 25.870 1.00 39.09 504 THR A N 1
ATOM 3684 C CA . THR A 1 504 ? 14.763 -12.130 25.842 1.00 39.09 504 THR A CA 1
ATOM 3685 C C . THR A 1 504 ? 14.205 -12.370 27.245 1.00 39.09 504 THR A C 1
ATOM 3687 O O . THR A 1 504 ? 14.884 -12.922 28.109 1.00 39.09 504 THR A O 1
ATOM 3690 N N . SER A 1 505 ? 12.979 -11.913 27.499 1.00 41.25 505 SER A N 1
ATOM 3691 C CA . SER A 1 505 ? 12.194 -12.407 28.624 1.00 41.25 505 SER A CA 1
ATOM 3692 C C . SER A 1 505 ? 11.787 -13.836 28.289 1.00 41.25 505 SER A C 1
ATOM 3694 O O . SER A 1 505 ? 11.041 -14.089 27.343 1.00 41.25 505 SER A O 1
ATOM 3696 N N . SER A 1 506 ? 12.340 -14.781 29.036 1.00 38.88 506 SER A N 1
ATOM 3697 C CA . SER A 1 506 ? 11.890 -16.161 29.082 1.00 38.88 506 SER A CA 1
ATOM 3698 C C . SER A 1 506 ? 10.456 -16.200 29.612 1.00 38.88 506 SER A C 1
ATOM 3700 O O . SER A 1 506 ? 10.241 -16.275 30.822 1.00 38.88 506 SER A O 1
ATOM 3702 N N . ILE A 1 507 ? 9.473 -16.153 28.714 1.00 39.53 507 ILE A N 1
ATOM 3703 C CA . ILE A 1 507 ? 8.102 -16.528 29.050 1.00 39.53 507 ILE A CA 1
ATOM 3704 C C . ILE A 1 507 ? 8.086 -18.051 29.188 1.00 39.53 507 ILE A C 1
ATOM 3706 O O . ILE A 1 507 ? 8.175 -18.801 28.217 1.00 39.53 507 ILE A O 1
ATOM 3710 N N . GLN A 1 508 ? 8.028 -18.502 30.438 1.00 38.94 508 GLN A N 1
ATOM 3711 C CA . GLN A 1 508 ? 7.635 -19.856 30.794 1.00 38.94 508 GLN A CA 1
ATOM 3712 C C . GLN A 1 508 ? 6.240 -20.119 30.222 1.00 38.94 508 GLN A C 1
ATOM 3714 O O . GLN A 1 508 ? 5.251 -19.562 30.693 1.00 38.94 508 GLN A O 1
ATOM 3719 N N . HIS A 1 509 ? 6.152 -21.005 29.233 1.00 37.38 509 HIS A N 1
ATOM 3720 C CA . HIS A 1 509 ? 4.893 -21.640 28.872 1.00 37.38 509 HIS A CA 1
ATOM 3721 C C . HIS A 1 509 ? 4.394 -22.463 30.069 1.00 37.38 509 HIS A C 1
ATOM 3723 O O . HIS A 1 509 ? 4.901 -23.548 30.351 1.00 37.38 509 HIS A O 1
ATOM 3729 N N . HIS A 1 510 ? 3.395 -21.950 30.788 1.00 37.75 510 HIS A N 1
ATOM 3730 C CA . HIS A 1 510 ? 2.511 -22.789 31.588 1.00 37.75 510 HIS A CA 1
ATOM 3731 C C . HIS A 1 510 ? 1.517 -23.469 30.644 1.00 37.75 510 HIS A C 1
ATOM 3733 O O . HIS A 1 510 ? 0.605 -22.844 30.110 1.00 37.75 510 HIS A O 1
ATOM 3739 N N . HIS A 1 511 ? 1.718 -24.767 30.430 1.00 38.78 511 HIS A N 1
ATOM 3740 C CA . HIS A 1 511 ? 0.691 -25.657 29.902 1.00 38.78 511 HIS A CA 1
ATOM 3741 C C . HIS A 1 511 ? -0.468 -25.756 30.908 1.00 38.78 511 HIS A C 1
ATOM 3743 O O . HIS A 1 511 ? -0.217 -26.139 32.054 1.00 38.78 511 HIS A O 1
ATOM 3749 N N . PRO A 1 512 ? -1.735 -25.535 30.515 1.00 38.12 512 PRO A N 1
ATOM 3750 C CA . PRO A 1 512 ? -2.849 -26.064 31.277 1.00 38.12 512 PRO A CA 1
ATOM 3751 C C . PRO A 1 512 ? -3.004 -27.548 30.928 1.00 38.12 512 PRO A C 1
ATOM 3753 O O . PRO A 1 512 ? -3.172 -27.938 29.771 1.00 38.12 512 PRO A O 1
ATOM 3756 N N . ALA A 1 513 ? -2.890 -28.394 31.949 1.00 34.78 513 ALA A N 1
ATOM 3757 C CA . ALA A 1 513 ? -3.092 -29.826 31.832 1.00 34.78 513 ALA A CA 1
ATOM 3758 C C . ALA A 1 513 ? -4.568 -30.148 31.544 1.00 34.78 513 ALA A C 1
ATOM 3760 O O . ALA A 1 513 ? -5.478 -29.719 32.251 1.00 34.78 513 ALA A O 1
ATOM 3761 N N . SER A 1 514 ? -4.759 -30.961 30.508 1.00 38.03 514 SER A N 1
ATOM 3762 C CA . SER A 1 514 ? -5.982 -31.673 30.147 1.00 38.03 514 SER A CA 1
ATOM 3763 C C . SER A 1 514 ? -6.633 -32.364 31.352 1.00 38.03 514 SER A C 1
ATOM 3765 O O . SER A 1 514 ? -6.038 -33.238 31.985 1.00 38.03 514 SER A O 1
ATOM 3767 N N . GLY A 1 515 ? -7.896 -32.027 31.610 1.00 34.56 515 GLY A N 1
ATOM 3768 C CA . GLY A 1 515 ? -8.742 -32.690 32.591 1.00 34.56 515 GLY A CA 1
ATOM 3769 C C . GLY A 1 515 ? -9.263 -34.046 32.113 1.00 34.56 515 GLY A C 1
ATOM 3770 O O . GLY A 1 515 ? -9.854 -34.160 31.044 1.00 34.56 515 GLY A O 1
ATOM 3771 N N . ALA A 1 516 ? -9.117 -35.063 32.963 1.00 38.25 516 ALA A N 1
ATOM 3772 C CA . ALA A 1 516 ? -9.987 -36.236 32.985 1.00 38.25 516 ALA A CA 1
ATOM 3773 C C . ALA A 1 516 ? -9.912 -36.945 34.349 1.00 38.25 516 ALA A C 1
ATOM 3775 O O . ALA A 1 516 ? -9.032 -37.774 34.563 1.00 38.25 516 ALA A O 1
ATOM 3776 N N . ARG A 1 517 ? -10.879 -36.693 35.245 1.00 33.97 517 ARG A N 1
ATOM 3777 C CA . ARG A 1 517 ? -11.622 -37.768 35.935 1.00 33.97 517 ARG A CA 1
ATOM 3778 C C . ARG A 1 517 ? -12.766 -37.246 36.803 1.00 33.97 517 ARG A C 1
ATOM 3780 O O . ARG A 1 517 ? -12.578 -36.473 37.732 1.00 33.97 517 ARG A O 1
ATOM 3787 N N . ARG A 1 518 ? -13.953 -37.779 36.508 1.00 39.25 518 ARG A N 1
ATOM 3788 C CA . ARG A 1 518 ? -15.148 -37.801 37.358 1.00 39.25 518 ARG A CA 1
ATOM 3789 C C . ARG A 1 518 ? -14.894 -38.698 38.572 1.00 39.25 518 ARG A C 1
ATOM 3791 O O . ARG A 1 518 ? -14.522 -39.848 38.363 1.00 39.25 518 ARG A O 1
ATOM 3798 N N . THR A 1 519 ? -15.256 -38.236 39.766 1.00 36.78 519 THR A N 1
ATOM 3799 C CA . THR A 1 519 ? -15.920 -39.047 40.805 1.00 36.78 519 THR A CA 1
ATOM 3800 C C . THR A 1 519 ? -16.722 -38.130 41.727 1.00 36.78 519 THR A C 1
ATOM 3802 O O . THR A 1 519 ? -16.235 -37.098 42.171 1.00 36.78 519 THR A O 1
ATOM 3805 N N . ALA A 1 520 ? -17.972 -38.515 41.965 1.00 37.00 520 ALA A N 1
ATOM 3806 C CA . ALA A 1 520 ? -18.954 -37.837 42.801 1.00 37.00 520 ALA A CA 1
ATOM 3807 C C . ALA A 1 520 ? -18.790 -38.181 44.294 1.00 37.00 520 ALA A C 1
ATOM 3809 O O . ALA A 1 520 ? -18.421 -39.314 44.588 1.00 37.00 520 ALA A O 1
ATOM 3810 N N . ALA A 1 521 ? -19.158 -37.256 45.199 1.00 33.78 521 ALA A N 1
ATOM 3811 C CA . ALA A 1 521 ? -20.120 -37.466 46.304 1.00 33.78 521 ALA A CA 1
ATOM 3812 C C . ALA A 1 521 ? -20.140 -36.307 47.340 1.00 33.78 521 ALA A C 1
ATOM 3814 O O . ALA A 1 521 ? -19.203 -36.164 48.109 1.00 33.78 521 ALA A O 1
ATOM 3815 N N . ARG A 1 522 ? -21.274 -35.576 47.358 1.00 38.72 522 ARG A N 1
ATOM 3816 C CA . ARG A 1 522 ? -22.084 -34.988 48.470 1.00 38.72 522 ARG A CA 1
ATOM 3817 C C . ARG A 1 522 ? -21.482 -34.113 49.614 1.00 38.72 522 ARG A C 1
ATOM 3819 O O . ARG A 1 522 ? -20.294 -34.163 49.879 1.00 38.72 522 ARG A O 1
ATOM 3826 N N . PRO A 1 523 ? -22.339 -33.286 50.278 1.00 49.75 523 PRO A N 1
ATOM 3827 C CA . PRO A 1 523 ? -21.969 -31.981 50.844 1.00 49.75 523 PRO A CA 1
ATOM 3828 C C . PRO A 1 523 ? -22.093 -31.854 52.381 1.00 49.75 523 PRO A C 1
ATOM 3830 O O . PRO A 1 523 ? -22.807 -32.623 53.022 1.00 49.75 523 PRO A O 1
ATOM 3833 N N . SER A 1 524 ? -21.497 -30.788 52.928 1.00 35.16 524 SER A N 1
ATOM 3834 C CA . SER A 1 524 ? -21.748 -30.193 54.260 1.00 35.16 524 SER A CA 1
ATOM 3835 C C . SER A 1 524 ? -21.183 -28.756 54.244 1.00 35.16 524 SER A C 1
ATOM 3837 O O . SER A 1 524 ? -20.011 -28.590 53.932 1.00 35.16 524 SER A O 1
ATOM 3839 N N . ALA A 1 525 ? -22.004 -27.700 54.227 1.00 34.69 525 ALA A N 1
ATOM 3840 C CA . ALA A 1 525 ? -22.594 -26.979 55.370 1.00 34.69 525 ALA A CA 1
ATOM 3841 C C . ALA A 1 525 ? -21.633 -25.996 56.098 1.00 34.69 525 ALA A C 1
ATOM 3843 O O . ALA A 1 525 ? -20.737 -26.429 56.806 1.00 34.69 525 ALA A O 1
ATOM 3844 N N . GLN A 1 526 ? -21.920 -24.694 55.906 1.00 34.44 526 GLN A N 1
ATOM 3845 C CA . GLN A 1 526 ? -21.863 -23.528 56.824 1.00 34.44 526 GLN A CA 1
ATOM 3846 C C . GLN A 1 526 ? -20.613 -23.171 57.663 1.00 34.44 526 GLN A C 1
ATOM 3848 O O . GLN A 1 526 ? -20.261 -23.896 58.584 1.00 34.44 526 GLN A O 1
ATOM 3853 N N . ALA A 1 527 ? -20.105 -21.946 57.433 1.00 32.22 527 ALA A N 1
ATOM 3854 C CA . ALA A 1 527 ? -19.816 -20.831 58.378 1.00 32.22 527 ALA A CA 1
ATOM 3855 C C . ALA A 1 527 ? -19.103 -19.724 57.548 1.00 32.22 527 ALA A C 1
ATOM 3857 O O . ALA A 1 527 ? -18.198 -20.068 56.795 1.00 32.22 527 ALA A O 1
ATOM 3858 N N . ALA A 1 528 ? -19.578 -18.483 57.368 1.00 35.03 528 ALA A N 1
ATOM 3859 C CA . ALA A 1 528 ? -19.889 -17.387 58.303 1.00 35.03 528 ALA A CA 1
ATOM 3860 C C . ALA A 1 528 ? -18.652 -16.819 59.035 1.00 35.03 528 ALA A C 1
ATOM 3862 O O . ALA A 1 528 ? -17.839 -17.603 59.519 1.00 35.03 528 ALA A O 1
ATOM 3863 N N . ASP A 1 529 ? -18.606 -15.478 59.089 1.00 33.41 529 ASP A N 1
ATOM 3864 C CA . ASP A 1 529 ? -17.636 -14.539 59.698 1.00 33.41 529 ASP A CA 1
ATOM 3865 C C . ASP A 1 529 ? -16.474 -14.096 58.782 1.00 33.41 529 ASP A C 1
ATOM 3867 O O . ASP A 1 529 ? -15.867 -14.911 58.092 1.00 33.41 529 ASP A O 1
ATOM 3871 N N . ASP A 1 530 ? -16.023 -12.840 58.737 1.00 35.09 530 ASP A N 1
ATOM 3872 C CA . ASP A 1 530 ? -16.551 -11.513 59.095 1.00 35.09 530 ASP A CA 1
ATOM 3873 C C . ASP A 1 530 ? -15.523 -10.484 58.553 1.00 35.09 530 ASP A C 1
ATOM 3875 O O . ASP A 1 530 ? -14.357 -10.814 58.329 1.00 35.09 530 ASP A O 1
ATOM 3879 N N . ASP A 1 531 ? -15.970 -9.242 58.361 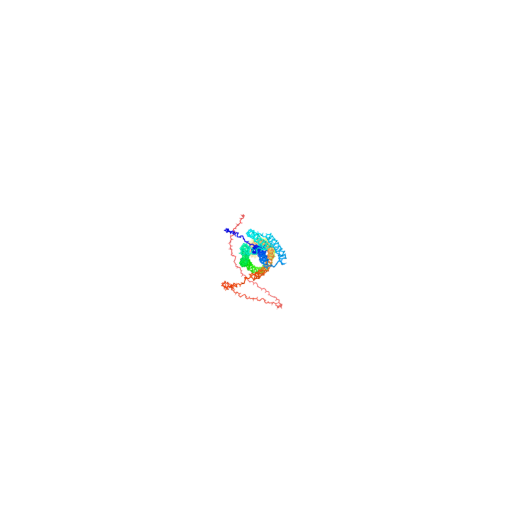1.00 36.50 531 ASP A N 1
ATOM 3880 C CA . ASP A 1 531 ? -15.206 -7.991 58.488 1.00 36.50 531 ASP A CA 1
ATOM 3881 C C . ASP A 1 531 ? -13.918 -7.738 57.673 1.00 36.50 531 ASP A C 1
ATOM 3883 O O . ASP A 1 531 ? -12.798 -7.987 58.120 1.00 36.50 531 ASP A O 1
ATOM 3887 N N . HIS A 1 532 ? -14.054 -6.952 56.593 1.00 38.44 532 HIS A N 1
ATOM 3888 C CA . HIS A 1 532 ? -13.181 -5.778 56.442 1.00 38.44 532 HIS A CA 1
ATOM 3889 C C . HIS A 1 532 ? -13.842 -4.642 55.643 1.00 38.44 532 HIS A C 1
ATOM 3891 O O . HIS A 1 532 ? -13.914 -4.659 54.416 1.00 38.44 532 HIS A O 1
ATOM 3897 N N . PHE A 1 533 ? -14.328 -3.648 56.386 1.00 34.81 533 PHE A N 1
ATOM 3898 C CA . PHE A 1 533 ? -14.696 -2.314 55.917 1.00 34.81 533 PHE A CA 1
ATOM 3899 C C . PHE A 1 533 ? -13.425 -1.450 55.958 1.00 34.81 533 PHE A C 1
ATOM 3901 O O . PHE A 1 533 ? -12.781 -1.377 57.003 1.00 34.81 533 PHE A O 1
ATOM 3908 N N . GLY A 1 534 ? -13.056 -0.821 54.841 1.00 35.94 534 GLY A N 1
ATOM 3909 C CA . GLY A 1 534 ? -11.868 0.027 54.737 1.00 35.94 534 GLY A CA 1
ATOM 3910 C C . GLY A 1 534 ? -12.060 1.138 53.710 1.00 35.94 534 GLY A C 1
ATOM 3911 O O . GLY A 1 534 ? -11.929 0.903 52.516 1.00 35.94 534 GLY A O 1
ATOM 3912 N N . ASP A 1 535 ? -12.413 2.306 54.241 1.00 37.72 535 ASP A N 1
ATOM 3913 C CA . ASP A 1 535 ? -12.153 3.677 53.796 1.00 37.72 535 ASP A CA 1
ATOM 3914 C C . ASP A 1 535 ? -12.436 4.107 52.346 1.00 37.72 535 ASP A C 1
ATOM 3916 O O . ASP A 1 535 ? -11.718 3.842 51.384 1.00 37.72 535 ASP A O 1
ATOM 3920 N N . PHE A 1 536 ? -13.494 4.914 52.263 1.00 34.69 536 PHE A N 1
ATOM 3921 C CA . PHE A 1 536 ? -13.863 5.793 51.167 1.00 34.69 536 PHE A CA 1
ATOM 3922 C C . PHE A 1 536 ? -13.076 7.104 51.319 1.00 34.69 536 PHE A C 1
ATOM 3924 O O . PHE A 1 536 ? -13.390 7.914 52.192 1.00 34.69 536 PHE A O 1
ATOM 3931 N N . GLU A 1 537 ? -12.053 7.318 50.491 1.00 37.03 537 GLU A N 1
ATOM 3932 C CA . GLU A 1 537 ? -11.341 8.597 50.417 1.00 37.03 537 GLU A CA 1
ATOM 3933 C C . GLU A 1 537 ? -11.828 9.382 49.191 1.00 37.03 537 GLU A C 1
ATOM 3935 O O . GLU A 1 537 ? -11.628 9.009 48.034 1.00 37.03 537 GLU A O 1
ATOM 3940 N N . SER A 1 538 ? -12.539 10.470 49.476 1.00 37.38 538 SER A N 1
ATOM 3941 C CA . SER A 1 538 ? -13.020 11.468 48.528 1.00 37.38 538 SER A CA 1
ATOM 3942 C C . SER A 1 538 ? -11.849 12.210 47.884 1.00 37.38 538 SER A C 1
ATOM 3944 O O . SER A 1 538 ? -11.107 12.904 48.578 1.00 37.38 538 SER A O 1
ATOM 3946 N N . SER A 1 539 ? -11.721 12.128 46.561 1.00 39.28 539 SER A N 1
ATOM 3947 C CA . SER A 1 539 ? -10.900 13.056 45.780 1.00 39.28 539 SER A CA 1
ATOM 3948 C C . SER A 1 539 ? -11.792 13.897 44.878 1.00 39.28 539 SER A C 1
ATOM 3950 O O . SER A 1 539 ? -12.261 13.446 43.833 1.00 39.28 539 SER A O 1
ATOM 3952 N N . ASP A 1 540 ? -12.005 15.135 45.320 1.00 39.50 540 ASP A N 1
ATOM 3953 C CA . ASP A 1 540 ? -12.383 16.265 44.482 1.00 39.50 540 ASP A CA 1
ATOM 3954 C C . ASP A 1 540 ? -11.412 16.382 43.299 1.00 39.50 540 ASP A C 1
ATOM 3956 O O . ASP A 1 540 ? -10.197 16.489 43.477 1.00 39.50 540 ASP A O 1
ATOM 3960 N N . SER A 1 541 ? -11.944 16.422 42.081 1.00 43.75 541 SER A N 1
ATOM 3961 C CA . SER A 1 541 ? -11.268 17.094 40.971 1.00 43.75 541 SER A CA 1
ATOM 3962 C C . SER A 1 541 ? -12.290 17.699 40.013 1.00 43.75 541 SER A C 1
ATOM 3964 O O . SER A 1 541 ? -12.876 17.048 39.153 1.00 43.75 541 SER A O 1
ATOM 3966 N N . ASP A 1 542 ? -12.502 18.992 40.244 1.00 40.88 542 ASP A N 1
ATOM 3967 C CA . ASP A 1 542 ? -12.763 20.043 39.265 1.00 40.88 542 ASP A CA 1
ATOM 3968 C C . ASP A 1 542 ? -12.444 19.642 37.814 1.00 40.88 542 ASP A C 1
ATOM 3970 O O . ASP A 1 542 ? -11.278 19.562 37.426 1.00 40.88 542 ASP A O 1
ATOM 3974 N N . LEU A 1 543 ? -13.472 19.512 36.970 1.00 42.50 543 LEU A N 1
ATOM 3975 C CA . LEU A 1 543 ? -13.319 19.748 35.537 1.00 42.50 543 LEU A CA 1
ATOM 3976 C C . LEU A 1 543 ? -14.449 20.632 35.016 1.00 42.50 543 LEU A C 1
ATOM 3978 O O . LEU A 1 543 ? -15.620 20.268 34.915 1.00 42.50 543 LEU A O 1
ATOM 3982 N N . SER A 1 544 ? -14.015 21.846 34.701 1.00 42.66 544 SER A N 1
ATOM 3983 C CA . SER A 1 544 ? -14.757 22.973 34.181 1.00 42.66 544 SER A CA 1
ATOM 3984 C C . SER A 1 544 ? -15.554 22.670 32.915 1.00 42.66 544 SER A C 1
ATOM 3986 O O . SER A 1 544 ? -15.074 22.050 31.966 1.00 42.66 544 SER A O 1
ATOM 3988 N N . SER A 1 545 ? -16.729 23.285 32.872 1.00 39.03 545 SER A N 1
ATOM 3989 C CA . SER A 1 545 ? -17.583 23.486 31.711 1.00 39.03 545 SER A CA 1
ATOM 3990 C C . SER A 1 545 ? -16.845 24.057 30.489 1.00 39.03 545 SER A C 1
ATOM 3992 O O . SER A 1 545 ? -16.396 25.205 30.509 1.00 39.03 545 SER A O 1
ATOM 3994 N N . GLY A 1 546 ? -16.833 23.314 29.383 1.00 42.28 546 GLY A N 1
ATOM 3995 C CA . GLY A 1 546 ? -16.557 23.831 28.042 1.00 42.28 546 GLY A CA 1
ATOM 3996 C C . GLY A 1 546 ? -17.859 24.070 27.276 1.00 42.28 546 GLY A C 1
ATOM 3997 O O . GLY A 1 546 ? -18.430 23.147 26.701 1.00 42.28 546 GLY A O 1
ATOM 3998 N N . ARG A 1 547 ? -18.348 25.316 27.268 1.00 50.88 547 ARG A N 1
ATOM 3999 C CA . ARG A 1 547 ? -19.409 25.789 26.363 1.00 50.88 547 ARG A CA 1
ATOM 4000 C C . ARG A 1 547 ? -18.795 26.206 25.020 1.00 50.88 547 ARG A C 1
ATOM 4002 O O . ARG A 1 547 ? -17.894 27.031 25.008 1.00 50.88 547 ARG A O 1
ATOM 4009 N N . ARG A 1 548 ? -19.388 25.690 23.937 1.00 50.03 548 ARG A N 1
ATOM 4010 C CA . ARG A 1 548 ? -19.707 26.338 22.643 1.00 50.03 548 ARG A CA 1
ATOM 4011 C C . ARG A 1 548 ? -18.749 27.422 22.112 1.00 50.03 548 ARG A C 1
ATOM 4013 O O . ARG A 1 548 ? -18.769 28.549 22.602 1.00 50.03 548 ARG A O 1
ATOM 4020 N N . ASN A 1 549 ? -18.117 27.131 20.974 1.00 48.47 549 ASN A N 1
ATOM 4021 C CA . ASN A 1 549 ? -18.476 27.731 19.680 1.00 48.47 549 ASN A CA 1
ATOM 4022 C C . ASN A 1 549 ? -18.034 26.828 18.529 1.00 48.47 549 ASN A C 1
ATOM 4024 O O . ASN A 1 549 ? -16.908 26.296 18.627 1.00 48.47 549 ASN A O 1
#

Sequence (549 aa):
MTLRQTSSTSRTWTIKSRIAFGFAGVMVATLALGAAAFYQFDRVDKTTTFMANDPYPGTVAIYELETLIQHHYSDVLRYQIADAATRPELAKELAAAIKDEAKTADAYFATMTLDEDRAMFAKLAEYRQTFAAAADAVVKLIDAGKSDAAAAKINGELAAAFNRVNDQVATMEAWNRKMAEQALADIDATVHSGMRFILIGLAAAVLVTATLAVVIIRSIRRALDRVAFAISSGSDQVASASGQVSSSSQSLASGASEQAASLEETSSSLEEMSSMAKRNSEGAGRAKSLAAEARVAADAGANDMQAMSVAMQEIKSSSDDVAKIVKTIDEIAFQTNILALNAAVEAARAGEAGLGFAVVADEVRSLAQRSAVASRETAAKIESAIAKTAQGVQLSAKVTTNLTTIVAKVREVDELIAEVATASQEQTEGVQQINVAVADMDKVVQSNAASAEESAASAEELNQQAGALNSAVASLRVLTGSTQSAAPAPADTADRIKRPTLPTSSIQHHHPASGARRTAARPSAQAADDDHFGDFESSDSDLSSGRRN

Radius of gyration: 85.96 Å; Cα contacts (8 Å, |Δi|>4): 351; chains: 1; bounding box: 149×67×262 Å

Mean predicted aligned error: 17.72 Å

pLDDT: mean 83.04, std 18.29, range [32.22, 98.0]

Nearest PDB structures (foldseek):
  8c5v-assembly1_I  TM=5.258E-01  e=6.520E-14  Escherichia coli
  3ja6-assembly1_H  TM=5.697E-01  e=2.642E-06  Escherichia coli
  3g67-assembly1_A  TM=7.254E-01  e=3.338E-03  Thermotoga maritima
  3g67-assembly1_B  TM=6.937E-01  e=5.471E-03  Thermotoga maritima

Foldseek 3Di:
DDDPDDPPCPPDQDLVRLVVVLVVLLVVLVVVLVVLLVVLVVQLVVLVVVLVQALPLQLVLLVVLLVLLVVLLVLLVVLLPDDPVCNVVSVVVSVVSLVVSVVSLVVSLVRHDDPVLNVLSVQLVVLSVQLVVLSVVLNVCVVVVNSVVSVVSSVPRNVVSSVSNVVSSVVSNVVSVVSSVVSVVSSVVSVVVSVVCSVVSVVVSVVSSVVSVVVSLVSVLVVLVVVLVVLLVVLVVLLVVLVVLLVVLVVLLVVLVVVLVVLVVVLVVLVVLLVVLVVLLVVLVVLLVVLVVLLVVLVVLLVVLVVQLVVLVVQLVVLVVVLVVLVVQLVVLVVQLVVLVVQLVVLVVVPPVSPVSNVVSVVSNVVSVVSNVVSVVVNVVSVVSNVVSVVVSVVSVVSSVVSVVSSVVSVVVSVVSVVSNVVSVVSSVVSVVVSVVSVVVNVVSVVSSVVSVVSSVVSVVSSVVSVVSNVVSVVSCVVSVVDPPPDPDPPPPPPDPDDPPDDPDPDPDDDDDDDDDDDDDDDDDDDDDDDDDDDDDDDDDDDDDDDDD

=== Feature glossary ===
Feature key, reading from the visual/contextual features back to the raw sequence:

Rendered structure images. Structure images are PyMOL renders from six orthogonal camera directions. Cartoon representation draws helices as coils and strands as arrows; sticks shows the backbone as bonds; surface shows the solvent-excluded envelope. Rainbow coloring maps sequence position to hue (blue→red, N→C); chain coloring assigns a distinct color per polypeptide.

Contact-map, Ramachandran, and PAE plots. Three diagnostic plots accompany the record. The Cα contact map visualizes the tertiary structure as a 2D adjacency matrix (8 Å cutoff, sequence-local contacts suppressed). The Ramachandran plot shows the distribution of backbone (φ, ψ) torsions, with points in the α and β basins reflecting secondary structure content. The PAE plot shows AlphaFold's inter-residue confidence as a color matrix.

InterPro / GO / CATH / organism. The annotation block draws on four external resources. InterPro: which protein families and domains the sequence belongs to. GO: standardized terms for what the protein does, what process it participates in, and where in the cell it acts. CATH: which structural fold it has in the CATH hierarchy. Organism: the species of origin.

Nearest PDB structures. Structural nearest neighbors (via Foldseek easy-search vs the PDB). Reported per hit: target PDB id, E-value, and alignment TM-score. A TM-score above ~0.5 is the conventional threshold for 'same fold'.

Predicted aligned error. Predicted aligned error is AlphaFold's pairwise confidence. Unlike pLDDT (per-residue), PAE is per-residue-pair and captures whether two parts of the structure are correctly placed relative to each other. Units are ångströms of expected positional error.

Solvent-accessible surface area. SASA measures how much of the protein is reachable by solvent. It is computed by rolling a water-sized probe over the atomic surface and summing the exposed area (Å²). Per-residue SASA distinguishes core (buried, low SASA) from surface (exposed, high SASA) residues; total SASA is a whole-molecule size measure.

B-factor. Crystallographic B-factors measure how much each atom's electron density is smeared out, in Å². They rise in mobile loops and surface residues and fall in the buried interior. In AlphaFold models this column is repurposed to hold pLDDT instead.

pLDDT. For AlphaFold models, the B-factor field carries pLDDT — the model's own estimate of local accuracy on a 0–100 scale. Regions with pLDDT<50 should be treated as essentially unmodeled; they often correspond to intrinsically disordered segments.

Backbone torsions (φ/ψ). φ (phi) and ψ (psi) are the two rotatable backbone dihedrals per residue: φ is the C(i-1)–N–Cα–C torsion, ψ is the N–Cα–C–N(i+1) torsion, both in degrees on (−180°, 180°]. α-helical residues cluster near (−60°, −45°); β-strand residues near (−120°, +130°). A Ramachandran plot is simply a scatter of (φ, ψ) for every residue.

Radius of gyration, Cα contacts, bounding box. Radius of gyration (Rg) is the root-mean-square distance of Cα atoms from their centroid — a single number for overall size and compactness. A globular domain of N residues has Rg ≈ 2.2·N^0.38 Å; an extended or disordered chain has a much larger Rg. The Cα contact count is the number of residue pairs whose Cα atoms are within 8 Å and are more than four positions apart in sequence — a standard proxy for tertiary packing density. The bounding box is the smallest axis-aligned box enclosing all Cα atoms.

Secondary structure (3-state, P-SEA). Three-state secondary structure (P-SEA) collapses the eight DSSP classes into helix (a), strand (b), and coil (c). P-SEA assigns these from Cα geometry alone — distances and angles — without requiring backbone oxygens, so it works on any Cα trace.

Secondary structure (8-state, DSSP). Secondary structure is the local, repeating backbone conformation. DSSP classifies it into eight states by reading the hydrogen-bond network: three helix types (H, G, I), two β types (E, B), two non-regular types (T, S), and unstructured coil (-).

Foldseek 3Di. The Foldseek 3Di string encodes local tertiary geometry as a 20-letter alphabet — one character per residue — derived from the relative positions of nearby Cα atoms. Unlike the amino-acid sequence, 3Di is a direct function of the 3D structure, so two proteins with the same fold have similar 3Di strings even at low sequence identity.

mmCIF coordinates. Structure coordinates are given as an mmCIF _atom_site loop: one row per atom with element, residue name, chain id, sequence number, and x/y/z position in Å. Only the four main-chain atoms per residue are included here; side chains are omitted to keep the record compact.

Sequence. This is the polypeptide sequence — one letter per residue, N-terminus first. Length ranges from a few dozen residues for small domains to over a thousand for large multi-domain proteins.